Protein AF-A0A3D3ZS39-F1 (afdb_monomer)

Sequence (649 aa):
MENTWLHFLNDLEITCFFSADGMRYAVHEPRSGKIFLTNKAIATQLTALKNRETDPSKIDQDALAKVYGFVETVRSASVADLTAKPPFNPLFIRWKGIDLGRYDVAIARWAARFGPFAWPLFAGLVFGCFLLGLISEWEILGAATRSISLEGLATFALLSPFLKLPHELGHAMVARHFNVPLRGAGIIFVGLFPLPFVDTSAADICANRTQRIRISLAGIFVDLLIAMIAFVAWHFIDGAFLKTIAVNIFVFSSLNSVLFNGNPVMRLDGYFAFSDWIGHRNLSSASAQIFKNARTYIATFGGNGEWVQGRREQAYLLYGLASGLYKIYILLTILWLTLPRFFGLGLLLVIWGGYAMFFSPMLNKLQAGTPEGRQSYVGRRLIFWGGVAGVVSACLFIPLPFKVTVPVSLDTAGTYAVQTQEAGVLKDISPGGDVATGAVLFEVTNLVLDQDIELAQENLAFANLMRDTVLQSDATQSRIATAQLEAPETELELLLSGRDAMLETSSQSGLFHPSADARRGAYFAEGSQLGYLLPDAAQSVVIGQFPENHLARLQDSDPVFSLWNAGDVTGDDAVASIRLVQINRLSAETGQRSYQLIADLDVAPRELHGRQQLLKLTLEDAPLYVHIYDVFLNLRRSYLNARIGQGAN

pLDDT: mean 77.65, std 12.51, range [31.75, 95.75]

Solvent-accessible surface area (backbone atoms only — not comparable to full-atom values): 34507 Å² total; per-residue (Å²): 115,67,70,66,50,55,54,53,54,64,58,46,45,77,47,76,48,78,34,94,92,42,83,43,30,35,42,34,36,76,88,68,66,49,75,44,83,48,52,70,69,51,48,52,51,50,50,34,54,63,70,62,76,47,64,75,88,79,51,59,67,72,60,49,50,54,43,52,52,49,53,50,50,52,50,52,61,35,51,52,54,74,67,52,77,72,80,89,43,81,48,61,44,73,45,83,77,40,69,35,61,82,45,46,65,60,44,34,52,47,24,65,68,45,53,79,49,49,60,60,50,50,53,50,42,53,50,49,46,51,54,50,34,62,74,53,73,42,51,65,60,70,51,36,61,62,38,76,34,73,68,35,50,54,51,42,66,68,45,47,39,65,61,35,47,58,18,37,47,28,28,52,23,46,30,34,68,69,71,30,66,55,62,32,28,33,39,34,24,55,58,90,46,63,36,58,46,56,45,56,72,46,34,80,78,50,42,50,63,69,54,43,28,50,26,32,43,24,26,46,53,39,26,42,50,51,13,44,49,23,53,54,47,38,78,76,46,86,50,68,70,60,30,52,50,22,43,41,47,21,47,51,30,38,49,46,30,52,70,51,31,46,26,58,66,44,99,39,40,21,18,53,22,46,20,40,73,72,71,44,75,58,47,70,62,50,9,51,51,48,46,48,24,37,50,39,12,62,48,45,75,67,73,40,59,56,70,78,70,59,74,66,49,45,51,31,38,50,50,38,49,52,29,52,52,51,52,50,49,51,51,52,50,53,36,64,71,28,43,54,78,36,73,59,61,32,52,49,53,42,55,50,49,49,39,56,71,65,46,46,77,60,54,67,53,77,73,51,71,81,73,86,85,72,80,84,56,62,66,48,46,49,51,48,53,50,50,54,49,49,52,56,55,53,57,38,61,42,70,44,64,44,76,48,76,32,61,38,43,69,36,51,82,59,88,24,37,40,55,36,74,44,56,28,31,30,70,45,65,48,93,48,44,84,38,51,61,66,36,69,46,36,33,44,44,42,75,65,58,56,50,51,42,54,52,31,52,50,51,38,53,51,48,50,52,55,32,62,66,37,63,80,74,43,77,71,57,32,56,53,39,55,62,61,42,55,57,42,51,51,50,39,51,52,49,51,52,50,57,56,44,26,54,42,54,31,90,50,41,25,42,35,44,57,33,94,81,62,44,75,72,41,76,42,54,57,66,38,70,43,24,28,48,38,41,72,44,56,61,23,55,31,35,28,66,38,60,52,90,52,45,67,58,56,73,76,40,89,62,50,51,35,44,36,42,89,88,50,76,53,55,62,83,41,64,77,46,76,49,76,44,89,42,103,43,62,34,90,90,61,61,39,57,23,28,38,35,38,34,37,25,68,42,32,39,64,82,51,58,97,55,66,34,34,41,36,38,38,40,70,69,39,34,42,53,55,56,54,50,48,55,52,49,52,40,54,49,40,35,52,39,58,56,51,63,65,70,75,112

Foldseek 3Di:
DVVVLLVQLLQWDWDWAAAPVGIWIWIARLQQRDIDTDDPLLSVVSVCVNVVVDDLVPDDPVSSVVNVVVSVVVVVVRVVSVPDDDPDDLQWDWDFDWFCLVCLVVLLVVLVVCVVVLVVLLVVLVVLLVVVCVVVVVVLVVVLVVCPDPVVVVLCLVCVQVLQVVLQSQLSSLCSPLPQDWGTKTWIHRNNRTHIHTPRVSCVVGPDLVSQLSSLCRSLSSLQSQLSVLSNVLVVDPDPVSNNSSSSSNNCSNCCSVVPQLDLLDPHSVVCNVCSVVPHNCLQVLLVLQCVLCVVCVLCVNPGHDHQDDDVSVVSVVSNVVSVVVLVVVLVVQLVNCLLAPPPVSVCCSVVVCCVVPPVVVVVVVVVDDDPDDDDPVVSNCVVVVVVVVVVVVQLQDWDWDKDKWWKDFPWPPPFFDFQQAWAFWADADPWFWDAAFAWGTAGDDPVLVVQLVVLVVVLVVLVVVLVVCVVPDPVVNVVSVVVNVVSVVSNVVSVVSNVSRTDTHNHIFTWDFDPPLDGGDIDHRGDTGTGGFHQAQKTKMKTWAFPLCVVQVVVWDKQKWKDWPPDTPDSQFWDDWDWAFDPDADPVQRGGTIIIITMTSGGSVVRPPITMMMMITTGIDRNNVVVVSVSVSSVVSSVSVVVVVVPD

Radius of gyration: 41.77 Å; Cα contacts (8 Å, |Δi|>4): 902; chains: 1; bounding box: 94×48×143 Å

Nearest PDB structures (foldseek):
  1vf7-assembly1_E  TM=5.510E-01  e=3.304E-09  Pseudomonas aeruginosa
  5ng5-assembly1_B  TM=6.554E-01  e=4.199E-08  Escherichia coli
  2v4d-assembly1_E  TM=5.582E-01  e=7.744E-08  Pseudomonas aeruginosa
  3fpp-assembly1_A  TM=5.404E-01  e=7.388E-08  Escherichia coli
  5nik-assembly1_D  TM=5.867E-01  e=7.779E-07  Escherichia coli K-12

Mean predicted aligned error: 17.59 Å

Structure (mmCIF, N/CA/C/O backbone):
data_AF-A0A3D3ZS39-F1
#
_entry.id   AF-A0A3D3ZS39-F1
#
loop_
_atom_site.group_PDB
_atom_site.id
_atom_site.type_symbol
_atom_site.label_atom_id
_atom_site.label_alt_id
_atom_site.label_comp_id
_atom_site.label_asym_id
_atom_site.label_entity_id
_atom_site.label_seq_id
_atom_site.pdbx_PDB_ins_code
_atom_site.Cartn_x
_atom_site.Cartn_y
_atom_site.Cartn_z
_atom_site.occupancy
_atom_site.B_iso_or_equiv
_atom_site.auth_seq_id
_atom_site.auth_comp_id
_atom_site.auth_asym_id
_atom_site.auth_atom_id
_atom_site.pdbx_PDB_model_num
ATOM 1 N N . MET A 1 1 ? 47.631 -17.339 -40.846 1.00 40.97 1 MET A N 1
ATOM 2 C CA . MET A 1 1 ? 46.540 -16.381 -40.551 1.00 40.97 1 MET A CA 1
ATOM 3 C C . MET A 1 1 ? 45.267 -16.677 -41.349 1.00 40.97 1 MET A C 1
ATOM 5 O O . MET A 1 1 ? 44.197 -16.463 -40.799 1.00 40.97 1 MET A O 1
ATOM 9 N N . GLU A 1 2 ? 45.346 -17.233 -42.567 1.00 45.53 2 GLU A N 1
ATOM 10 C CA . GLU A 1 2 ? 44.161 -17.568 -43.390 1.00 45.53 2 GLU A CA 1
ATOM 11 C C . GLU A 1 2 ? 43.168 -18.544 -42.732 1.00 45.53 2 GLU A C 1
ATOM 13 O O . GLU A 1 2 ? 41.968 -18.282 -42.750 1.00 45.53 2 GLU A O 1
ATOM 18 N N . ASN A 1 3 ? 43.636 -19.617 -42.077 1.00 53.78 3 ASN A N 1
ATOM 19 C CA . ASN A 1 3 ? 42.731 -20.616 -41.481 1.00 53.78 3 ASN A CA 1
ATOM 20 C C . ASN A 1 3 ? 41.850 -20.047 -40.355 1.00 53.78 3 ASN A C 1
ATOM 22 O O . ASN A 1 3 ? 40.663 -20.346 -40.287 1.00 53.78 3 ASN A O 1
ATOM 26 N N . THR A 1 4 ? 42.391 -19.190 -39.485 1.00 57.88 4 THR A N 1
ATOM 27 C CA . THR A 1 4 ? 41.638 -18.598 -38.365 1.00 57.88 4 THR A CA 1
ATOM 28 C C . THR A 1 4 ? 40.607 -17.575 -38.840 1.00 57.88 4 THR A C 1
ATOM 30 O O . THR A 1 4 ? 39.539 -17.445 -38.244 1.00 57.88 4 THR A O 1
ATOM 33 N N . TRP A 1 5 ? 40.919 -16.865 -39.924 1.00 67.56 5 TRP A N 1
ATOM 34 C CA . TRP A 1 5 ? 40.052 -15.849 -40.508 1.00 67.56 5 TRP A CA 1
ATOM 35 C C . TRP A 1 5 ? 38.880 -16.467 -41.279 1.00 67.56 5 TRP A C 1
ATOM 37 O O . TRP A 1 5 ? 37.740 -16.060 -41.076 1.00 67.56 5 TRP A O 1
ATOM 47 N N . LEU A 1 6 ? 39.133 -17.512 -42.075 1.00 62.91 6 LEU A N 1
ATOM 48 C CA . LEU A 1 6 ? 38.085 -18.268 -42.774 1.00 62.91 6 LEU A CA 1
ATOM 49 C C . LEU A 1 6 ? 37.109 -18.937 -41.799 1.00 62.91 6 LEU A C 1
ATOM 51 O O . LEU A 1 6 ? 35.903 -18.936 -42.037 1.00 62.91 6 LEU A O 1
ATOM 55 N N . HIS A 1 7 ? 37.609 -19.466 -40.678 1.00 66.00 7 HIS A N 1
ATOM 56 C CA . HIS A 1 7 ? 36.749 -19.999 -39.621 1.00 66.00 7 HIS A CA 1
ATOM 57 C C . HIS A 1 7 ? 35.868 -18.917 -38.987 1.00 66.00 7 HIS A C 1
ATOM 59 O O . HIS A 1 7 ? 34.672 -19.133 -38.831 1.00 66.00 7 HIS A O 1
ATOM 65 N N . PHE A 1 8 ? 36.429 -17.745 -38.680 1.00 72.19 8 PHE A N 1
ATOM 66 C CA . PHE A 1 8 ? 35.659 -16.624 -38.136 1.00 72.19 8 PHE A CA 1
ATOM 67 C C . PHE A 1 8 ? 34.603 -16.107 -39.121 1.00 72.19 8 PHE A C 1
ATOM 69 O O . PHE A 1 8 ? 33.476 -15.824 -38.731 1.00 72.19 8 PHE A O 1
ATOM 76 N N . LEU A 1 9 ? 34.945 -16.023 -40.408 1.00 71.12 9 LEU A N 1
ATOM 77 C CA . LEU A 1 9 ? 34.042 -15.549 -41.455 1.00 71.12 9 LEU A CA 1
ATOM 78 C C . LEU A 1 9 ? 32.850 -16.491 -41.675 1.00 71.12 9 LEU A C 1
ATOM 80 O O . LEU A 1 9 ? 31.736 -16.023 -41.906 1.00 71.12 9 LEU A O 1
ATOM 84 N N . ASN A 1 10 ? 33.056 -17.805 -41.551 1.00 71.56 10 ASN A N 1
ATOM 85 C CA . ASN A 1 10 ? 31.973 -18.788 -41.646 1.00 71.56 10 ASN A CA 1
ATOM 86 C C . ASN A 1 10 ? 30.954 -18.662 -40.502 1.00 71.56 10 ASN A C 1
ATOM 88 O O . ASN A 1 10 ? 29.765 -18.901 -40.727 1.00 71.56 10 ASN A O 1
ATOM 92 N N . ASP A 1 11 ? 31.407 -18.232 -39.323 1.00 71.69 11 ASP A N 1
ATOM 93 C CA . ASP A 1 11 ? 30.567 -18.032 -38.139 1.00 71.69 11 ASP A CA 1
ATOM 94 C C . ASP A 1 11 ? 29.713 -16.751 -38.219 1.00 71.69 11 ASP A C 1
ATOM 96 O O . ASP A 1 11 ? 28.769 -16.602 -37.448 1.00 71.69 11 ASP A O 1
ATOM 100 N N . LEU A 1 12 ? 30.000 -15.821 -39.139 1.00 74.69 12 LEU A N 1
ATOM 101 C CA . LEU A 1 12 ? 29.233 -14.579 -39.286 1.00 74.69 12 LEU A CA 1
ATOM 102 C C . LEU A 1 12 ? 27.907 -14.820 -40.012 1.00 74.69 12 LEU A C 1
ATOM 104 O O . LEU A 1 12 ? 27.864 -15.365 -41.117 1.00 74.69 12 LEU A O 1
ATOM 108 N N . GLU A 1 13 ? 26.810 -14.345 -39.438 1.00 71.56 13 GLU A N 1
ATOM 109 C CA . GLU A 1 13 ? 25.484 -14.388 -40.049 1.00 71.56 13 GLU A CA 1
ATOM 110 C C . GLU A 1 13 ? 25.192 -13.061 -40.748 1.00 71.56 13 GLU A C 1
ATOM 112 O O . GLU A 1 13 ? 25.200 -11.996 -40.135 1.00 71.56 13 GLU A O 1
ATOM 117 N N . ILE A 1 14 ? 24.939 -13.106 -42.055 1.00 71.56 14 ILE A N 1
ATOM 118 C CA . ILE A 1 14 ? 24.660 -11.908 -42.848 1.00 71.56 14 ILE A CA 1
ATOM 119 C C . ILE A 1 14 ? 23.158 -11.858 -43.082 1.00 71.56 14 ILE A C 1
ATOM 121 O O . ILE A 1 14 ? 22.594 -12.725 -43.747 1.00 71.56 14 ILE A O 1
ATOM 125 N N . THR A 1 15 ? 22.515 -10.830 -42.545 1.00 65.81 15 THR A N 1
ATOM 126 C CA . THR A 1 15 ? 21.079 -10.596 -42.719 1.00 65.81 15 THR A CA 1
ATOM 127 C C . THR A 1 15 ? 20.862 -9.300 -43.477 1.00 65.81 15 THR A C 1
ATOM 129 O O . THR A 1 15 ? 21.474 -8.274 -43.174 1.00 65.81 15 THR A O 1
ATOM 132 N N . CYS A 1 16 ? 19.981 -9.337 -44.470 1.00 62.19 16 CYS A N 1
ATOM 133 C CA . CYS A 1 16 ? 19.514 -8.138 -45.144 1.00 62.19 16 CYS A CA 1
ATOM 134 C C . CYS A 1 16 ? 18.109 -7.811 -44.647 1.00 62.19 16 CYS A C 1
ATOM 136 O O . CYS A 1 16 ? 17.263 -8.700 -44.558 1.00 62.19 16 CYS A O 1
ATOM 138 N N . PHE A 1 17 ? 17.864 -6.548 -44.313 1.00 62.97 17 PHE A N 1
ATOM 139 C CA . PHE A 1 17 ? 16.548 -6.096 -43.881 1.00 62.97 17 PHE A CA 1
ATOM 140 C C . PHE A 1 17 ? 16.219 -4.727 -44.471 1.00 62.97 17 PHE A C 1
ATOM 142 O O . PHE A 1 17 ? 17.090 -3.905 -44.778 1.00 62.97 17 PHE A O 1
ATOM 149 N N . PHE A 1 18 ? 14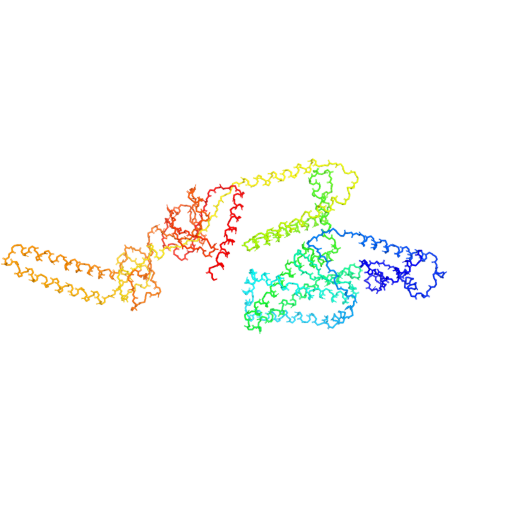.921 -4.494 -44.632 1.00 51.19 18 PHE A N 1
ATOM 150 C CA . PHE A 1 18 ? 14.394 -3.249 -45.163 1.00 51.19 18 PHE A CA 1
ATOM 151 C C . PHE A 1 18 ? 14.250 -2.233 -44.026 1.00 51.19 18 PHE A C 1
ATOM 153 O O . PHE A 1 18 ? 13.446 -2.427 -43.115 1.00 51.19 18 PHE A O 1
ATOM 160 N N . SER A 1 19 ? 15.049 -1.167 -44.060 1.00 56.78 19 SER A N 1
ATOM 161 C CA . SER A 1 19 ? 14.929 -0.025 -43.149 1.00 56.78 19 SER A CA 1
ATOM 162 C C . SER A 1 19 ? 14.133 1.100 -43.817 1.00 56.78 19 SER A C 1
ATOM 164 O O . SER A 1 19 ? 13.979 1.127 -45.036 1.00 56.78 19 SER A O 1
ATOM 166 N N . ALA A 1 20 ? 13.643 2.058 -43.026 1.00 46.69 20 ALA A N 1
ATOM 167 C CA . ALA A 1 20 ? 12.928 3.234 -43.534 1.00 46.69 20 ALA A CA 1
ATOM 168 C C . ALA A 1 20 ? 13.761 4.065 -44.536 1.00 46.69 20 ALA A C 1
ATOM 170 O O . ALA A 1 20 ? 13.187 4.707 -45.408 1.00 46.69 20 ALA A O 1
ATOM 171 N N . ASP A 1 21 ? 15.095 3.986 -44.451 1.00 54.34 21 ASP A N 1
ATOM 172 C CA . ASP A 1 21 ? 16.044 4.672 -45.340 1.00 54.34 21 ASP A CA 1
ATOM 173 C C . ASP A 1 21 ? 16.534 3.782 -46.511 1.00 54.34 21 ASP A C 1
ATOM 175 O O . ASP A 1 21 ? 17.517 4.110 -47.176 1.00 54.34 21 ASP A O 1
ATOM 179 N N . GLY A 1 22 ? 15.897 2.625 -46.740 1.00 63.22 22 GLY A N 1
ATOM 180 C CA . GLY A 1 22 ? 16.248 1.653 -47.782 1.00 63.22 22 GLY A CA 1
ATOM 181 C C . GLY A 1 22 ? 16.865 0.347 -47.259 1.00 63.22 22 GLY A C 1
ATOM 182 O O . GLY A 1 22 ? 16.870 0.054 -46.062 1.00 63.22 22 GLY A O 1
ATOM 183 N N . MET A 1 23 ? 17.378 -0.475 -48.180 1.00 66.62 23 MET A N 1
ATOM 184 C CA . MET A 1 23 ? 17.973 -1.783 -47.869 1.00 66.62 23 MET A CA 1
ATOM 185 C C . MET A 1 23 ? 19.273 -1.628 -47.075 1.00 66.62 23 MET A C 1
ATOM 187 O O . MET A 1 23 ? 20.244 -1.053 -47.573 1.00 66.62 23 MET A O 1
ATOM 191 N N . ARG A 1 24 ? 19.310 -2.181 -45.858 1.00 70.44 24 ARG A N 1
ATOM 192 C CA . ARG A 1 24 ? 20.510 -2.236 -45.014 1.00 70.44 24 ARG A CA 1
ATOM 193 C C . ARG A 1 24 ? 20.980 -3.676 -44.851 1.00 70.44 24 ARG A C 1
ATOM 195 O O . ARG A 1 24 ? 20.191 -4.620 -44.888 1.00 70.44 24 ARG A O 1
ATOM 202 N N . TYR A 1 25 ? 22.287 -3.831 -44.679 1.00 74.69 25 TYR A N 1
ATOM 203 C CA . TYR A 1 25 ? 22.924 -5.122 -44.466 1.00 74.69 25 TYR A CA 1
ATOM 204 C C . TYR A 1 25 ? 23.512 -5.132 -43.060 1.00 74.69 25 TYR A C 1
ATOM 206 O O . TYR A 1 25 ? 24.230 -4.207 -42.676 1.00 74.69 25 TYR A O 1
ATOM 214 N N . ALA A 1 26 ? 23.179 -6.156 -42.286 1.00 73.75 26 ALA A N 1
ATOM 215 C CA . ALA A 1 26 ? 23.750 -6.401 -40.973 1.00 73.75 26 ALA A CA 1
ATOM 216 C C . ALA A 1 26 ? 24.584 -7.669 -40.994 1.00 73.75 26 ALA A C 1
ATOM 218 O O . ALA A 1 26 ? 24.171 -8.689 -41.547 1.00 73.75 26 ALA A O 1
ATOM 219 N N . VAL A 1 27 ? 25.720 -7.598 -40.315 1.00 75.38 27 VAL A N 1
ATOM 220 C CA . VAL A 1 27 ? 26.540 -8.754 -39.981 1.00 75.38 27 VAL A CA 1
ATOM 221 C C . VAL A 1 27 ? 26.388 -9.008 -38.488 1.00 75.38 27 VAL A C 1
ATOM 223 O O . VAL A 1 27 ? 26.723 -8.153 -37.664 1.00 75.38 27 VAL A O 1
ATOM 226 N N . HIS A 1 28 ? 25.813 -10.156 -38.160 1.00 71.81 28 HIS A N 1
ATOM 227 C CA . HIS A 1 28 ? 25.629 -10.660 -36.813 1.00 71.81 28 HIS A CA 1
ATOM 228 C C . HIS A 1 28 ? 26.780 -11.606 -36.478 1.00 71.81 28 HIS A C 1
ATOM 230 O O . HIS A 1 28 ? 27.108 -12.506 -37.253 1.00 71.81 28 HIS A O 1
ATOM 236 N N . GLU A 1 29 ? 27.409 -11.386 -35.328 1.00 77.31 29 GLU A N 1
ATOM 237 C CA . GLU A 1 29 ? 28.431 -12.290 -34.820 1.00 77.31 29 GLU A CA 1
ATOM 238 C C . GLU A 1 29 ? 27.871 -13.075 -33.616 1.00 77.31 29 GLU A C 1
ATOM 240 O O . GLU A 1 29 ? 27.687 -12.496 -32.540 1.00 77.31 29 GLU A O 1
ATOM 245 N N . PRO A 1 30 ? 27.620 -14.392 -33.756 1.00 63.41 30 PRO A N 1
ATOM 246 C CA . PRO A 1 30 ? 26.868 -15.181 -32.773 1.00 63.41 30 PRO A CA 1
ATOM 247 C C . PRO A 1 30 ? 27.511 -15.259 -31.384 1.00 63.41 30 PRO A C 1
ATOM 249 O O . PRO A 1 30 ? 26.819 -15.448 -30.387 1.00 63.41 30 PRO A O 1
ATOM 252 N N . ARG A 1 31 ? 28.842 -15.125 -31.302 1.00 64.19 31 ARG A N 1
ATOM 253 C CA . ARG A 1 31 ? 29.598 -15.289 -30.049 1.00 64.19 31 ARG A CA 1
ATOM 254 C C . ARG A 1 31 ? 29.490 -14.071 -29.134 1.00 64.19 31 ARG A C 1
ATOM 256 O O . ARG A 1 31 ? 29.293 -14.242 -27.934 1.00 64.19 31 ARG A O 1
ATOM 263 N N . SER A 1 32 ? 29.608 -12.855 -29.675 1.00 63.56 32 SER A N 1
ATOM 264 C CA . SER A 1 32 ? 29.389 -11.624 -28.897 1.00 63.56 32 SER A CA 1
ATOM 265 C C . SER A 1 32 ? 27.923 -11.174 -28.894 1.00 63.56 32 SER A C 1
ATOM 267 O O . SER A 1 32 ? 27.506 -10.426 -28.008 1.00 63.56 32 SER A O 1
ATOM 269 N N . GLY A 1 33 ? 27.131 -11.606 -29.882 1.00 62.53 33 GLY A N 1
ATOM 270 C CA . GLY A 1 33 ? 25.764 -11.140 -30.112 1.00 62.53 33 GLY A CA 1
ATOM 271 C C . GLY A 1 33 ? 25.678 -9.708 -30.658 1.00 62.53 33 GLY A C 1
ATOM 272 O O . GLY A 1 33 ? 24.599 -9.107 -30.624 1.00 62.53 33 GLY A O 1
ATOM 273 N N . LYS A 1 34 ? 26.790 -9.116 -31.125 1.00 67.62 34 LYS A N 1
ATOM 274 C CA . LYS A 1 34 ? 26.807 -7.778 -31.740 1.00 67.62 34 LYS A CA 1
ATOM 275 C C . LYS A 1 34 ? 26.304 -7.812 -33.182 1.00 67.62 34 LYS A C 1
ATOM 277 O O . LYS A 1 34 ? 26.458 -8.793 -33.905 1.00 67.62 34 LYS A O 1
ATOM 282 N N . ILE A 1 35 ? 25.722 -6.685 -33.595 1.00 66.88 35 ILE A N 1
ATOM 283 C CA . ILE A 1 35 ? 25.290 -6.429 -34.969 1.00 66.88 35 ILE A CA 1
ATOM 284 C C . ILE A 1 35 ? 26.084 -5.245 -35.499 1.00 66.88 35 ILE A C 1
ATOM 286 O O . ILE A 1 35 ? 26.088 -4.172 -34.891 1.00 66.88 35 ILE A O 1
ATOM 290 N N . PHE A 1 36 ? 26.704 -5.436 -36.654 1.00 76.38 36 PHE A N 1
ATOM 291 C CA . PHE A 1 36 ? 27.440 -4.404 -37.364 1.00 76.38 36 PHE A CA 1
ATOM 292 C C . PHE A 1 36 ? 26.699 -4.058 -38.648 1.00 76.38 36 PHE A C 1
ATOM 294 O O . PHE A 1 36 ? 26.374 -4.936 -39.447 1.00 76.38 36 PHE A O 1
ATOM 301 N N . LEU A 1 37 ? 26.413 -2.772 -38.839 1.00 73.69 37 LEU A N 1
ATOM 302 C CA . LEU A 1 37 ? 25.856 -2.277 -40.091 1.00 73.69 37 LEU A CA 1
ATOM 303 C C . LEU A 1 37 ? 26.946 -2.230 -41.155 1.00 73.69 37 LEU A C 1
ATOM 305 O O . LEU A 1 37 ? 28.054 -1.759 -40.902 1.00 73.69 37 LEU A O 1
ATOM 309 N N . THR A 1 38 ? 26.603 -2.671 -42.356 1.00 78.75 38 THR A N 1
ATOM 310 C CA . THR A 1 38 ? 27.482 -2.607 -43.516 1.00 78.75 38 THR A CA 1
ATOM 311 C C . THR A 1 38 ? 26.720 -2.173 -44.767 1.00 78.75 38 THR A C 1
ATOM 313 O O . THR A 1 38 ? 25.487 -2.096 -44.786 1.00 78.75 38 THR A O 1
ATOM 316 N N . ASN A 1 39 ? 27.462 -1.831 -45.818 1.00 81.31 39 ASN A N 1
ATOM 317 C CA . ASN A 1 39 ? 26.896 -1.432 -47.100 1.00 81.31 39 ASN A CA 1
ATOM 318 C C . ASN A 1 39 ? 26.676 -2.652 -48.018 1.00 81.31 39 ASN A C 1
ATOM 320 O O . ASN A 1 39 ? 27.197 -3.743 -47.781 1.00 81.31 39 ASN A O 1
ATOM 324 N N . LYS A 1 40 ? 25.902 -2.460 -49.096 1.00 78.00 40 LYS A N 1
ATOM 325 C CA . LYS A 1 40 ? 25.577 -3.521 -50.065 1.00 78.00 40 LYS A CA 1
ATOM 326 C C . LYS A 1 40 ? 26.820 -4.169 -50.680 1.00 78.00 40 LYS A C 1
ATOM 328 O O . LYS A 1 40 ? 26.838 -5.382 -50.861 1.00 78.00 40 LYS A O 1
ATOM 333 N N . ALA A 1 41 ? 27.835 -3.369 -51.005 1.00 76.31 41 ALA A N 1
ATOM 334 C CA . ALA A 1 41 ? 29.052 -3.844 -51.658 1.00 76.31 41 ALA A CA 1
ATOM 335 C C . ALA A 1 41 ? 29.825 -4.823 -50.761 1.00 76.31 41 ALA A C 1
ATOM 337 O O . ALA A 1 41 ? 30.106 -5.945 -51.178 1.00 76.31 41 ALA A O 1
ATOM 338 N N . ILE A 1 42 ? 30.071 -4.433 -49.507 1.00 79.19 42 ILE A N 1
ATOM 339 C CA . ILE A 1 42 ? 30.773 -5.250 -48.513 1.00 79.19 42 ILE A CA 1
ATOM 340 C C . ILE A 1 42 ? 29.952 -6.499 -48.182 1.00 79.19 42 ILE A C 1
ATOM 342 O O . ILE A 1 42 ? 30.511 -7.589 -48.160 1.00 79.19 42 ILE A O 1
ATOM 346 N N . ALA A 1 43 ? 28.633 -6.378 -47.995 1.00 76.50 43 ALA A N 1
ATOM 347 C CA . ALA A 1 43 ? 27.773 -7.527 -47.705 1.00 76.50 43 ALA A CA 1
ATOM 348 C C . ALA A 1 43 ? 27.742 -8.562 -48.836 1.00 76.50 43 ALA A C 1
ATOM 350 O O . ALA A 1 43 ? 27.870 -9.751 -48.569 1.00 76.50 43 ALA A O 1
ATOM 351 N N . THR A 1 44 ? 27.611 -8.116 -50.091 1.00 76.38 44 THR A N 1
ATOM 352 C CA . THR A 1 44 ? 27.560 -9.013 -51.259 1.00 76.38 44 THR A CA 1
ATOM 353 C C . THR A 1 44 ? 28.875 -9.775 -51.413 1.00 76.38 44 THR A C 1
ATOM 355 O O . THR A 1 44 ? 28.865 -10.982 -51.635 1.00 76.38 44 THR A O 1
ATOM 358 N N . GLN A 1 45 ? 30.011 -9.094 -51.230 1.00 76.94 45 GLN A N 1
ATOM 359 C CA . GLN A 1 45 ? 31.330 -9.728 -51.280 1.00 76.94 45 GLN A CA 1
ATOM 360 C C . GLN A 1 45 ? 31.573 -10.671 -50.097 1.00 76.94 45 GLN A C 1
ATOM 362 O O . GLN A 1 45 ? 32.129 -11.748 -50.288 1.00 76.94 45 GLN A O 1
ATOM 367 N N . LEU A 1 46 ? 31.104 -10.321 -48.896 1.00 77.00 46 LEU A N 1
ATOM 368 C CA . LEU A 1 46 ? 31.127 -11.207 -47.728 1.00 77.00 46 LEU A CA 1
ATOM 369 C C . LEU A 1 46 ? 30.317 -12.486 -47.961 1.00 77.00 46 LEU A C 1
ATOM 371 O O . LEU A 1 46 ? 30.797 -13.569 -47.639 1.00 77.00 46 LEU A O 1
ATOM 375 N N . THR A 1 47 ? 29.119 -12.382 -48.542 1.00 74.69 47 THR A N 1
ATOM 376 C CA . THR A 1 47 ? 28.290 -13.546 -48.887 1.00 74.69 47 THR A CA 1
ATOM 377 C C . THR A 1 47 ? 28.959 -14.411 -49.954 1.00 74.69 47 THR A C 1
ATOM 379 O O . THR A 1 47 ? 29.018 -15.627 -49.794 1.00 74.69 47 THR A O 1
ATOM 382 N N . ALA A 1 48 ? 29.526 -13.797 -50.994 1.00 72.44 48 ALA A N 1
ATOM 383 C CA . ALA A 1 48 ? 30.199 -14.515 -52.075 1.00 72.44 48 ALA A CA 1
ATOM 384 C C . ALA A 1 48 ? 31.478 -15.241 -51.599 1.00 72.44 48 ALA A C 1
ATOM 386 O O . ALA A 1 48 ? 31.731 -16.380 -51.998 1.00 72.44 48 ALA A O 1
ATOM 387 N N . LEU A 1 49 ? 32.240 -14.624 -50.684 1.00 74.56 49 LEU A N 1
ATOM 388 C CA . LEU A 1 49 ? 33.389 -15.239 -50.005 1.00 74.56 49 LEU A CA 1
ATOM 389 C C . LEU A 1 49 ? 32.961 -16.372 -49.062 1.00 74.56 49 LEU A C 1
ATOM 391 O O . LEU A 1 49 ? 33.595 -17.427 -49.046 1.00 74.56 49 LEU A O 1
ATOM 395 N N . LYS A 1 50 ? 31.866 -16.191 -48.311 1.00 75.75 50 LYS A N 1
ATOM 396 C CA . LYS A 1 50 ? 31.319 -17.212 -47.401 1.00 75.75 50 LYS A CA 1
ATOM 397 C C . LYS A 1 50 ? 30.819 -18.448 -48.155 1.00 75.75 50 LYS A C 1
ATOM 399 O O . LYS A 1 50 ? 31.118 -19.571 -47.758 1.00 75.75 50 LYS A O 1
ATOM 404 N N . ASN A 1 51 ? 30.107 -18.252 -49.264 1.00 71.69 51 ASN A N 1
ATOM 405 C CA . ASN A 1 51 ? 29.580 -19.339 -50.095 1.00 71.69 51 ASN A CA 1
ATOM 406 C C . ASN A 1 51 ? 30.648 -19.995 -50.990 1.00 71.69 51 ASN A C 1
ATOM 408 O O . ASN A 1 51 ? 30.337 -20.942 -51.709 1.00 71.69 51 ASN A O 1
ATOM 412 N N . ARG A 1 52 ? 31.902 -19.512 -50.953 1.00 67.75 52 ARG A N 1
ATOM 413 C CA . ARG A 1 52 ? 33.000 -19.931 -51.846 1.00 67.75 52 ARG A CA 1
ATOM 414 C C . ARG A 1 52 ? 32.657 -19.786 -53.337 1.00 67.75 52 ARG A C 1
ATOM 416 O O . ARG A 1 52 ? 33.227 -20.477 -54.175 1.00 67.75 52 ARG A O 1
ATOM 423 N N . GLU A 1 53 ? 31.736 -18.883 -53.668 1.00 57.66 53 GLU A N 1
ATOM 424 C CA . GLU A 1 53 ? 31.275 -18.625 -55.039 1.00 57.66 53 GLU A CA 1
ATOM 425 C C . GLU A 1 53 ? 32.310 -17.836 -55.854 1.00 57.66 53 GLU A C 1
ATOM 427 O O . GLU A 1 53 ? 32.274 -17.837 -57.082 1.00 57.66 53 GLU A O 1
ATOM 432 N N . THR A 1 54 ? 33.249 -17.160 -55.184 1.00 57.66 54 THR A N 1
ATOM 433 C CA . THR A 1 54 ? 34.311 -16.372 -55.827 1.00 57.66 54 THR A CA 1
ATOM 434 C C . THR A 1 54 ? 35.677 -16.760 -55.276 1.00 57.66 54 THR A C 1
ATOM 436 O O . THR A 1 54 ? 35.870 -16.807 -54.063 1.00 57.66 54 THR A O 1
ATOM 439 N N . ASP A 1 55 ? 36.633 -17.012 -56.171 1.00 61.03 55 ASP A N 1
ATOM 440 C CA . ASP A 1 55 ? 38.042 -17.167 -55.804 1.00 61.03 55 ASP A CA 1
ATOM 441 C C . ASP A 1 55 ? 38.572 -15.802 -55.314 1.00 61.03 55 ASP A C 1
ATOM 443 O O . ASP A 1 55 ? 38.438 -14.819 -56.055 1.00 61.03 55 ASP A O 1
ATOM 447 N N . PRO A 1 56 ? 39.150 -15.700 -54.100 1.00 60.19 56 PRO A N 1
ATOM 448 C CA . PRO A 1 56 ? 39.671 -14.443 -53.559 1.00 60.19 56 PRO A CA 1
ATOM 449 C C . PRO A 1 56 ? 40.658 -13.735 -54.494 1.00 60.19 56 PRO A C 1
ATOM 451 O O . PRO A 1 56 ? 40.751 -12.511 -54.470 1.00 60.19 56 PRO A O 1
ATOM 454 N N . SER A 1 57 ? 41.355 -14.492 -55.350 1.00 58.19 57 SER A N 1
ATOM 455 C CA . SER A 1 57 ? 42.295 -13.971 -56.350 1.00 58.19 57 SER A CA 1
ATOM 456 C C . SER A 1 57 ? 41.633 -13.219 -57.518 1.00 58.19 57 SER A C 1
ATOM 458 O O . SER A 1 57 ? 42.318 -12.508 -58.250 1.00 58.19 57 SER A O 1
ATOM 460 N N . LYS A 1 58 ? 40.309 -13.346 -57.694 1.00 59.16 58 LYS A N 1
ATOM 461 C CA . LYS A 1 58 ? 39.516 -12.705 -58.763 1.00 59.16 58 LYS A CA 1
ATOM 462 C C . LYS A 1 58 ? 38.748 -11.461 -58.303 1.00 59.16 58 LYS A C 1
ATOM 464 O O . LYS A 1 58 ? 38.054 -10.843 -59.108 1.00 59.16 58 LYS A O 1
ATOM 469 N N . ILE A 1 59 ? 38.838 -11.108 -57.022 1.00 65.25 59 ILE A N 1
ATOM 470 C CA . ILE A 1 59 ? 38.221 -9.908 -56.450 1.00 65.25 59 ILE A CA 1
ATOM 471 C C . ILE A 1 59 ? 39.246 -8.769 -56.500 1.00 65.25 59 ILE A C 1
ATOM 473 O O . ILE A 1 59 ? 40.420 -8.973 -56.203 1.00 65.25 59 ILE A O 1
ATOM 477 N N . ASP A 1 60 ? 38.799 -7.565 -56.864 1.00 72.44 60 ASP A N 1
ATOM 478 C CA . ASP A 1 60 ? 39.623 -6.352 -56.834 1.00 72.44 60 ASP A CA 1
ATOM 479 C C . ASP A 1 60 ? 40.278 -6.150 -55.452 1.00 72.44 60 ASP A C 1
ATOM 481 O O . ASP A 1 60 ? 39.608 -6.254 -54.417 1.00 72.44 60 ASP A O 1
ATOM 485 N N . GLN A 1 61 ? 41.584 -5.860 -55.425 1.00 70.81 61 GLN A N 1
ATOM 486 C CA . GLN A 1 61 ? 42.380 -5.799 -54.192 1.00 70.81 61 GLN A CA 1
ATOM 487 C C . GLN A 1 61 ? 41.869 -4.729 -53.217 1.00 70.81 61 GLN A C 1
ATOM 489 O O . GLN A 1 61 ? 41.872 -4.958 -52.007 1.00 70.81 61 GLN A O 1
ATOM 494 N N . ASP A 1 62 ? 41.376 -3.593 -53.721 1.00 71.62 62 ASP A N 1
ATOM 495 C CA . ASP A 1 62 ? 40.818 -2.521 -52.882 1.00 71.62 62 ASP A CA 1
ATOM 496 C C . ASP A 1 62 ? 39.480 -2.932 -52.239 1.00 71.62 62 ASP A C 1
ATOM 498 O O . ASP A 1 62 ? 39.184 -2.618 -51.082 1.00 71.62 62 ASP A O 1
ATOM 502 N N . ALA A 1 63 ? 38.666 -3.708 -52.957 1.00 68.62 63 ALA A N 1
ATOM 503 C CA . ALA A 1 63 ? 37.413 -4.228 -52.426 1.00 68.62 63 ALA A CA 1
ATOM 504 C C . ALA A 1 63 ? 37.652 -5.338 -51.386 1.00 68.62 63 ALA A C 1
ATOM 506 O O . ALA A 1 63 ? 37.040 -5.334 -50.314 1.00 68.62 63 ALA A O 1
ATOM 507 N N . LEU A 1 64 ? 38.619 -6.221 -51.653 1.00 75.00 64 LEU A N 1
ATOM 508 C CA . LEU A 1 64 ? 39.065 -7.252 -50.721 1.00 75.00 64 LEU A CA 1
ATOM 509 C C . LEU A 1 64 ? 39.592 -6.623 -49.416 1.00 75.00 64 LEU A C 1
ATOM 511 O O . LEU A 1 64 ? 39.190 -7.037 -48.328 1.00 75.00 64 LEU A O 1
ATOM 515 N N . ALA A 1 65 ? 40.411 -5.567 -49.504 1.00 77.44 65 ALA A N 1
ATOM 516 C CA . ALA A 1 65 ? 40.939 -4.842 -48.345 1.00 77.44 65 ALA A CA 1
ATOM 517 C C . ALA A 1 65 ? 39.832 -4.238 -47.459 1.00 77.44 65 ALA A C 1
ATOM 519 O O . ALA A 1 65 ? 39.906 -4.325 -46.231 1.00 77.44 65 ALA A O 1
ATOM 520 N N . LYS A 1 66 ? 38.766 -3.686 -48.057 1.00 80.94 66 LYS A N 1
ATOM 521 C CA . LYS A 1 66 ? 37.601 -3.156 -47.319 1.00 80.94 66 LYS A CA 1
ATOM 522 C C . LYS A 1 66 ? 36.828 -4.252 -46.588 1.00 80.94 66 LYS A C 1
ATOM 524 O O . LYS A 1 66 ? 36.407 -4.043 -45.449 1.00 80.94 66 LYS A O 1
ATOM 529 N N . VAL A 1 67 ? 36.666 -5.422 -47.207 1.00 78.94 67 VAL A N 1
ATOM 530 C CA . VAL A 1 67 ? 36.025 -6.584 -46.570 1.00 78.94 67 VAL A CA 1
ATOM 531 C C . VAL A 1 67 ? 36.876 -7.105 -45.409 1.00 78.94 67 VAL A C 1
ATOM 533 O O . VAL A 1 67 ? 36.347 -7.287 -44.312 1.00 78.94 67 VAL A O 1
ATOM 536 N N . TYR A 1 68 ? 38.189 -7.269 -45.602 1.00 80.19 68 TYR A N 1
ATOM 537 C CA . TYR A 1 68 ? 39.114 -7.667 -44.533 1.00 80.19 68 TYR A CA 1
ATOM 538 C C . TYR A 1 68 ? 39.112 -6.672 -43.368 1.00 80.19 68 TYR A C 1
ATOM 540 O O . TYR A 1 68 ? 39.000 -7.087 -42.215 1.00 80.19 68 TYR A O 1
ATOM 548 N N . GLY A 1 69 ? 39.165 -5.367 -43.654 1.00 80.69 69 GLY A N 1
ATOM 549 C CA . GLY A 1 69 ? 39.109 -4.315 -42.638 1.00 80.69 69 GLY A CA 1
ATOM 550 C C . GLY A 1 69 ? 37.801 -4.324 -41.843 1.00 80.69 69 GLY A C 1
ATOM 551 O O . GLY A 1 69 ? 37.815 -4.177 -40.619 1.00 80.69 69 GLY A O 1
ATOM 552 N N . PHE A 1 70 ? 36.667 -4.568 -42.507 1.00 82.50 70 PHE A N 1
ATOM 553 C CA . PHE A 1 70 ? 35.381 -4.717 -41.829 1.00 82.50 70 PHE A CA 1
ATOM 554 C C . PHE A 1 70 ? 35.354 -5.962 -40.930 1.00 82.50 70 PHE A C 1
ATOM 556 O O . PHE A 1 70 ? 35.001 -5.852 -39.758 1.00 82.50 70 PHE A O 1
ATOM 563 N N . VAL A 1 71 ? 35.778 -7.126 -41.431 1.00 81.44 71 VAL A N 1
ATOM 564 C CA . VAL A 1 71 ? 35.819 -8.374 -40.644 1.00 81.44 71 VAL A CA 1
ATOM 565 C C . VAL A 1 71 ? 36.760 -8.251 -39.445 1.00 81.44 71 VAL A C 1
ATOM 567 O O . VAL A 1 71 ? 36.422 -8.715 -38.360 1.00 81.44 71 VAL A O 1
ATOM 570 N N . GLU A 1 72 ? 37.899 -7.576 -39.593 1.00 81.81 72 GLU A N 1
ATOM 571 C CA . GLU A 1 72 ? 38.824 -7.331 -38.482 1.00 81.81 72 GLU A CA 1
ATOM 572 C C . GLU A 1 72 ? 38.251 -6.343 -37.453 1.00 81.81 72 GLU A C 1
ATOM 574 O O . GLU A 1 72 ? 38.453 -6.504 -36.247 1.00 81.81 72 GLU A O 1
ATOM 579 N N . THR A 1 73 ? 37.460 -5.363 -37.896 1.00 81.50 73 THR A N 1
ATOM 580 C CA . THR A 1 73 ? 36.714 -4.465 -36.997 1.00 81.50 73 THR A CA 1
ATOM 581 C C . THR A 1 73 ? 35.668 -5.240 -36.195 1.00 81.50 73 THR A C 1
ATOM 583 O O . THR A 1 73 ? 35.559 -5.052 -34.985 1.00 81.50 73 THR A O 1
ATOM 586 N N . VAL A 1 74 ? 34.940 -6.154 -36.844 1.00 79.94 74 VAL A N 1
ATOM 587 C CA . VAL A 1 74 ? 33.997 -7.063 -36.175 1.00 79.94 74 VAL A CA 1
ATOM 588 C C . VAL A 1 74 ? 34.750 -7.926 -35.161 1.00 79.94 74 VAL A C 1
ATOM 590 O O . VAL A 1 74 ? 34.443 -7.884 -33.975 1.00 79.94 74 VAL A O 1
ATOM 593 N N . ARG A 1 75 ? 35.808 -8.622 -35.590 1.00 79.88 75 ARG A N 1
ATOM 594 C CA . ARG A 1 75 ? 36.618 -9.511 -34.744 1.00 79.88 75 ARG A CA 1
ATOM 595 C C . ARG A 1 75 ? 37.201 -8.797 -33.525 1.00 79.88 75 ARG A C 1
ATOM 597 O O . ARG A 1 75 ? 37.085 -9.301 -32.413 1.00 79.88 75 ARG A O 1
ATOM 604 N N . SER A 1 76 ? 37.809 -7.627 -33.706 1.00 78.81 76 SER A N 1
ATOM 605 C CA . SER A 1 76 ? 38.415 -6.854 -32.611 1.00 78.81 76 SER A CA 1
ATOM 606 C C . SER A 1 76 ? 37.372 -6.329 -31.622 1.00 78.81 76 SER A C 1
ATOM 608 O O . SER A 1 76 ? 37.553 -6.472 -30.411 1.00 78.81 76 SER A O 1
ATOM 610 N N . ALA A 1 77 ? 36.246 -5.799 -32.110 1.00 72.25 77 ALA A N 1
ATOM 611 C CA . ALA A 1 77 ? 35.145 -5.330 -31.269 1.00 72.25 77 ALA A CA 1
ATOM 612 C C . ALA A 1 77 ? 34.468 -6.465 -30.483 1.00 72.25 77 ALA A C 1
ATOM 614 O O . ALA A 1 77 ? 33.921 -6.236 -29.398 1.00 72.25 77 ALA A O 1
ATOM 615 N N . SER A 1 78 ? 34.501 -7.675 -31.024 1.00 71.06 78 SER A N 1
ATOM 616 C CA . SER A 1 78 ? 33.939 -8.870 -30.411 1.00 71.06 78 SER A CA 1
ATOM 617 C C . SER A 1 78 ? 34.866 -9.524 -29.401 1.00 71.06 78 SER A C 1
ATOM 619 O O . SER A 1 78 ? 34.429 -9.875 -28.307 1.00 71.06 78 SER A O 1
ATOM 621 N N . VAL A 1 79 ? 36.162 -9.614 -29.709 1.00 71.81 79 VAL A N 1
ATOM 622 C CA . VAL A 1 79 ? 37.186 -10.065 -28.756 1.00 71.81 79 VAL A CA 1
ATOM 623 C C . VAL A 1 79 ? 37.234 -9.128 -27.549 1.00 71.81 79 VAL A C 1
ATOM 625 O O . VAL A 1 79 ? 37.249 -9.603 -26.415 1.00 71.81 79 VAL A O 1
ATOM 628 N N . ALA A 1 80 ? 37.174 -7.810 -27.767 1.00 69.25 80 ALA A N 1
ATOM 629 C CA . ALA A 1 80 ? 37.129 -6.836 -26.680 1.00 69.25 80 ALA A CA 1
ATOM 630 C C . ALA A 1 80 ? 35.953 -7.094 -25.720 1.00 69.25 80 ALA A C 1
ATOM 632 O O . ALA A 1 80 ? 36.150 -7.102 -24.508 1.00 69.25 80 ALA A O 1
ATOM 633 N N . ASP A 1 81 ? 34.762 -7.402 -26.239 1.00 64.19 81 ASP A N 1
ATOM 634 C CA . ASP A 1 81 ? 33.586 -7.707 -25.414 1.00 64.19 81 ASP A CA 1
ATOM 635 C C . ASP A 1 81 ? 33.691 -9.050 -24.687 1.00 64.19 81 ASP A C 1
ATOM 637 O O . ASP A 1 81 ? 33.330 -9.141 -23.518 1.00 64.19 81 ASP A O 1
ATOM 641 N N . LEU A 1 82 ? 34.213 -10.084 -25.350 1.00 60.22 82 LEU A N 1
ATOM 642 C CA . LEU A 1 82 ? 34.410 -11.401 -24.736 1.00 60.22 82 LEU A CA 1
ATOM 643 C C . LEU A 1 82 ? 35.457 -11.363 -23.611 1.00 60.22 82 LEU A C 1
ATOM 645 O O . LEU A 1 82 ? 35.372 -12.135 -22.657 1.00 60.22 82 LEU A O 1
ATOM 649 N N . THR A 1 83 ? 36.441 -10.464 -23.712 1.00 57.44 83 THR A N 1
ATOM 650 C CA . THR A 1 83 ? 37.470 -10.257 -22.677 1.00 57.44 83 THR A CA 1
ATOM 651 C C . THR A 1 83 ? 37.052 -9.275 -21.582 1.00 57.44 83 THR A C 1
ATOM 653 O O . THR A 1 83 ? 37.616 -9.305 -20.484 1.00 57.44 83 THR A O 1
ATOM 656 N N . ALA A 1 84 ? 36.056 -8.423 -21.840 1.00 56.47 84 ALA A N 1
ATOM 657 C CA . ALA A 1 84 ? 35.537 -7.488 -20.857 1.00 56.47 84 ALA A CA 1
ATOM 658 C C . ALA A 1 84 ? 34.761 -8.254 -19.779 1.00 56.47 84 ALA A C 1
ATOM 660 O O . ALA A 1 84 ? 33.638 -8.704 -19.993 1.00 56.47 84 ALA A O 1
ATOM 661 N N . LYS A 1 85 ? 35.340 -8.383 -18.579 1.00 52.34 85 LYS A N 1
ATOM 662 C CA . LYS A 1 85 ? 34.582 -8.858 -17.417 1.00 52.34 85 LYS A CA 1
ATOM 663 C C . LYS A 1 85 ? 33.535 -7.793 -17.073 1.00 52.34 85 LYS A C 1
ATOM 665 O O . LYS A 1 85 ? 33.931 -6.692 -16.678 1.00 52.34 85 LYS A O 1
ATOM 670 N N . PRO A 1 86 ? 32.223 -8.069 -17.204 1.00 55.31 86 PRO A N 1
ATOM 671 C CA . PRO A 1 86 ? 31.226 -7.134 -16.709 1.00 55.31 86 PRO A CA 1
ATOM 672 C C . PRO A 1 86 ? 31.469 -6.934 -15.206 1.00 55.31 86 PRO A C 1
ATOM 674 O O . PRO A 1 86 ? 31.807 -7.904 -14.518 1.00 55.31 86 PRO A O 1
ATOM 677 N N . PRO A 1 87 ? 31.335 -5.705 -14.675 1.00 55.41 87 PRO A N 1
ATOM 678 C CA . PRO A 1 87 ? 31.479 -5.485 -13.244 1.00 55.41 87 PRO A CA 1
ATOM 679 C C . PRO A 1 87 ? 30.493 -6.405 -12.525 1.00 55.41 87 PRO A C 1
ATOM 681 O O . PRO A 1 87 ? 29.300 -6.396 -12.838 1.00 55.41 87 PRO A O 1
ATOM 684 N N . PHE A 1 88 ? 31.001 -7.236 -11.610 1.00 49.22 88 PHE A N 1
ATOM 685 C CA . PHE A 1 88 ? 30.177 -8.171 -10.854 1.00 49.22 88 PHE A CA 1
ATOM 686 C C . PHE A 1 88 ? 29.148 -7.371 -10.056 1.00 49.22 88 PHE A C 1
ATOM 688 O O . PHE A 1 88 ? 29.478 -6.715 -9.069 1.00 49.22 88 PHE A O 1
ATOM 695 N N . ASN A 1 89 ? 27.904 -7.385 -10.531 1.00 57.22 89 ASN A N 1
ATOM 696 C CA . ASN A 1 89 ? 26.784 -6.772 -9.848 1.00 57.22 89 ASN A CA 1
ATOM 697 C C . ASN A 1 89 ? 25.882 -7.897 -9.326 1.00 57.22 89 ASN A C 1
ATOM 699 O O . ASN A 1 89 ? 25.094 -8.439 -10.103 1.00 57.22 89 ASN A O 1
ATOM 703 N N . PRO A 1 90 ? 25.981 -8.261 -8.037 1.00 53.50 90 PRO A N 1
ATOM 704 C CA . PRO A 1 90 ? 25.204 -9.359 -7.460 1.00 53.50 90 PRO A CA 1
ATOM 705 C C . PRO A 1 90 ? 23.684 -9.126 -7.519 1.00 53.50 90 PRO A C 1
ATOM 707 O O . PRO A 1 90 ? 22.923 -10.070 -7.362 1.00 53.50 90 PRO A O 1
ATOM 710 N N . LEU A 1 91 ? 23.230 -7.892 -7.779 1.00 53.09 91 LEU A N 1
ATOM 711 C CA . LEU A 1 91 ? 21.816 -7.570 -7.997 1.00 53.09 91 LEU A CA 1
ATOM 712 C C . LEU A 1 91 ? 21.357 -7.682 -9.444 1.00 53.09 91 LEU A C 1
ATOM 714 O O . LEU A 1 91 ? 20.180 -7.483 -9.686 1.00 53.09 91 LEU A O 1
ATOM 718 N N . PHE A 1 92 ? 22.245 -7.896 -10.408 1.00 62.12 92 PHE A N 1
ATOM 719 C CA . PHE A 1 92 ? 21.874 -8.003 -11.816 1.00 62.12 92 PHE A CA 1
ATOM 720 C C . PHE A 1 92 ? 22.654 -9.148 -12.441 1.00 62.12 92 PHE A C 1
ATOM 722 O O . PHE A 1 92 ? 23.549 -8.948 -13.265 1.00 62.12 92 PHE A O 1
ATOM 729 N N . ILE A 1 93 ? 22.303 -10.366 -12.038 1.00 67.19 93 ILE A N 1
ATOM 730 C CA . ILE A 1 93 ? 22.851 -11.573 -12.649 1.00 67.19 93 ILE A CA 1
ATOM 731 C C . ILE A 1 93 ? 21.989 -11.887 -13.867 1.00 67.19 93 ILE A C 1
ATOM 733 O O . ILE A 1 93 ? 20.802 -12.181 -13.745 1.00 67.19 93 ILE A O 1
ATOM 737 N N . ARG A 1 94 ? 22.580 -11.781 -15.059 1.00 72.75 94 ARG A N 1
ATOM 738 C CA . ARG A 1 94 ? 21.903 -12.106 -16.317 1.00 72.75 94 ARG A CA 1
ATOM 739 C C . ARG A 1 94 ? 22.263 -13.516 -16.736 1.00 72.75 94 ARG A C 1
ATOM 741 O O . ARG A 1 94 ? 23.413 -13.778 -17.081 1.00 72.75 94 ARG A O 1
ATOM 748 N N . TRP A 1 95 ? 21.271 -14.390 -16.776 1.00 77.88 95 TRP A N 1
ATOM 749 C CA . TRP A 1 95 ? 21.414 -15.718 -17.342 1.00 77.88 95 TRP A CA 1
ATOM 750 C C . TRP A 1 95 ? 20.727 -15.767 -18.708 1.00 77.88 95 TRP A C 1
ATOM 752 O O . TRP A 1 95 ? 19.501 -15.748 -18.801 1.00 77.88 95 TRP A O 1
ATOM 762 N N . LYS A 1 96 ? 21.526 -15.782 -19.782 1.00 74.31 96 LYS A N 1
ATOM 763 C CA . LYS A 1 96 ? 21.059 -15.976 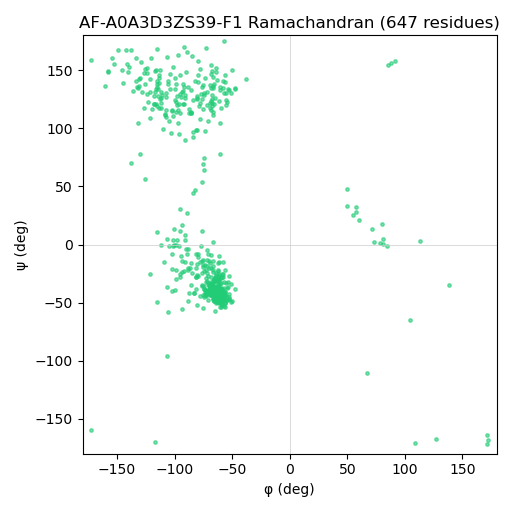-21.165 1.00 74.31 96 LYS A CA 1
ATOM 764 C C . LYS A 1 96 ? 20.939 -17.480 -21.419 1.00 74.31 96 LYS A C 1
ATOM 766 O O . LYS A 1 96 ? 21.932 -18.122 -21.739 1.00 74.31 96 LYS A O 1
ATOM 771 N N . GLY A 1 97 ? 19.751 -18.035 -21.191 1.00 68.06 97 GLY A N 1
ATOM 772 C CA . GLY A 1 97 ? 19.518 -19.482 -21.266 1.00 68.06 97 GLY A CA 1
ATOM 773 C C . GLY A 1 97 ? 18.898 -19.964 -22.579 1.00 68.06 97 GLY A C 1
ATOM 774 O O . GLY A 1 97 ? 19.023 -21.142 -22.902 1.00 68.06 97 GLY A O 1
ATOM 775 N N . ILE A 1 98 ? 18.227 -19.087 -23.336 1.00 77.50 98 ILE A N 1
ATOM 776 C CA . ILE A 1 98 ? 17.404 -19.483 -24.486 1.00 77.50 98 ILE A CA 1
ATOM 777 C C . ILE A 1 98 ? 17.824 -18.701 -25.729 1.00 77.50 98 ILE A C 1
ATOM 779 O O . ILE A 1 98 ? 17.685 -17.481 -25.795 1.00 77.50 98 ILE A O 1
ATOM 783 N N . ASP A 1 99 ? 18.292 -19.422 -26.742 1.00 74.06 99 ASP A N 1
ATOM 784 C CA . ASP A 1 99 ? 18.480 -18.888 -28.088 1.00 74.06 99 ASP A CA 1
ATOM 785 C C . ASP A 1 99 ? 17.120 -18.812 -28.800 1.00 74.06 99 ASP A C 1
ATOM 787 O O . ASP A 1 99 ? 16.510 -19.830 -29.145 1.00 74.06 99 ASP A O 1
ATOM 791 N N . LEU A 1 100 ? 16.622 -17.587 -28.976 1.00 73.56 100 LEU A N 1
ATOM 792 C CA . LEU A 1 100 ? 15.335 -17.331 -29.621 1.00 73.56 100 LEU A CA 1
ATOM 793 C C . LEU A 1 100 ? 15.403 -17.441 -31.145 1.00 73.56 100 LEU A C 1
ATOM 795 O O . LEU A 1 100 ? 14.349 -17.601 -31.763 1.00 73.56 100 LEU A O 1
ATOM 799 N N . GLY A 1 101 ? 16.598 -17.435 -31.747 1.00 67.56 101 GLY A N 1
ATOM 800 C CA . GLY A 1 101 ? 16.773 -17.614 -33.191 1.00 67.56 101 GLY A CA 1
ATOM 801 C C . GLY A 1 101 ? 16.176 -18.933 -33.694 1.00 67.56 101 GLY A C 1
ATOM 802 O O . GLY A 1 101 ? 15.672 -19.021 -34.811 1.00 67.56 101 GLY A O 1
ATOM 803 N N . ARG A 1 102 ? 16.110 -19.953 -32.830 1.00 70.31 102 ARG A N 1
ATOM 804 C CA . ARG A 1 102 ? 15.494 -21.258 -33.136 1.00 70.31 102 ARG A CA 1
ATOM 805 C C . ARG A 1 102 ? 13.966 -21.221 -33.198 1.00 70.31 102 ARG A C 1
ATOM 807 O O . ARG A 1 102 ? 13.358 -22.006 -33.920 1.00 70.31 102 ARG A O 1
ATOM 814 N N . TYR A 1 103 ? 13.342 -20.313 -32.450 1.00 77.56 103 TYR A N 1
ATOM 815 C CA . TYR A 1 103 ? 11.883 -20.156 -32.364 1.00 77.56 103 TYR A CA 1
ATOM 816 C C . TYR A 1 103 ? 11.365 -18.990 -33.214 1.00 77.56 103 TYR A C 1
ATOM 818 O O . TYR A 1 103 ? 10.169 -18.699 -33.238 1.00 77.56 103 TYR A O 1
ATOM 826 N N . ASP A 1 104 ? 12.262 -18.353 -33.956 1.00 73.38 104 ASP A N 1
ATOM 827 C CA . ASP A 1 104 ? 12.056 -17.133 -34.724 1.00 73.38 104 ASP A CA 1
ATOM 828 C C . ASP A 1 104 ? 10.920 -17.248 -35.760 1.00 73.38 104 ASP A C 1
ATOM 830 O O . ASP A 1 104 ? 10.120 -16.325 -35.951 1.00 73.38 104 ASP A O 1
ATOM 834 N N . VAL A 1 105 ? 10.795 -18.422 -36.389 1.00 76.50 105 VAL A N 1
ATOM 835 C CA . VAL A 1 105 ? 9.717 -18.749 -37.340 1.00 76.50 105 VAL A CA 1
ATOM 836 C C . VAL A 1 105 ? 8.383 -18.963 -36.623 1.00 76.50 105 VAL A C 1
ATOM 838 O O . VAL A 1 105 ? 7.344 -18.514 -37.107 1.00 76.50 105 VAL A O 1
ATOM 841 N N . ALA A 1 106 ? 8.389 -19.632 -35.468 1.00 82.62 106 ALA A N 1
ATOM 842 C CA . ALA A 1 106 ? 7.175 -19.885 -34.695 1.00 82.62 106 ALA A CA 1
ATOM 843 C C . ALA A 1 106 ? 6.592 -18.575 -34.147 1.00 82.62 106 ALA A C 1
ATOM 845 O O . ALA A 1 106 ? 5.407 -18.303 -34.345 1.00 82.62 106 ALA A O 1
ATOM 846 N N . ILE A 1 107 ? 7.439 -17.722 -33.562 1.00 83.62 107 ILE A N 1
ATOM 847 C CA . ILE A 1 107 ? 7.051 -16.403 -33.045 1.00 83.62 107 ILE A CA 1
ATOM 848 C C . ILE A 1 107 ? 6.538 -15.510 -34.181 1.00 83.62 107 ILE A C 1
ATOM 850 O O . ILE A 1 107 ? 5.517 -14.845 -34.017 1.00 83.62 107 ILE A O 1
ATOM 854 N N . ALA A 1 108 ? 7.175 -15.536 -35.357 1.00 80.88 108 ALA A N 1
ATOM 855 C CA . ALA A 1 108 ? 6.699 -14.788 -36.523 1.00 80.88 108 ALA A CA 1
ATOM 856 C C . ALA A 1 108 ? 5.318 -15.262 -37.010 1.00 80.88 108 ALA A C 1
ATOM 858 O O . ALA A 1 108 ? 4.449 -14.437 -37.293 1.00 80.88 108 ALA A O 1
ATOM 859 N N . ARG A 1 109 ? 5.076 -16.581 -37.062 1.00 83.75 109 ARG A N 1
ATOM 860 C CA . ARG A 1 109 ? 3.755 -17.137 -37.413 1.00 83.75 109 ARG A CA 1
ATOM 861 C C . ARG A 1 109 ? 2.685 -16.723 -36.409 1.00 83.75 109 ARG A C 1
ATOM 863 O O . ARG A 1 109 ? 1.584 -16.362 -36.813 1.00 83.75 109 ARG A O 1
ATOM 870 N N . TRP A 1 110 ? 3.007 -16.750 -35.119 1.00 84.31 110 TRP A N 1
ATOM 871 C CA . TRP A 1 110 ? 2.096 -16.313 -34.063 1.00 84.31 110 TRP A CA 1
ATOM 872 C C . TRP A 1 110 ? 1.796 -14.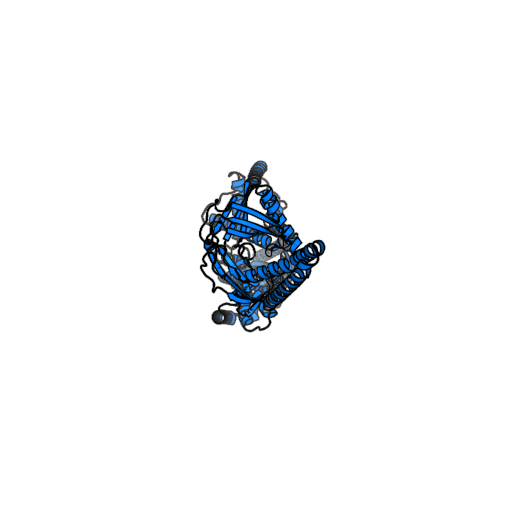819 -34.175 1.00 84.31 110 TRP A C 1
ATOM 874 O O . TRP A 1 110 ? 0.629 -14.436 -34.191 1.00 84.31 110 TRP A O 1
ATOM 884 N N . ALA A 1 111 ? 2.816 -13.983 -34.367 1.00 82.75 111 ALA A N 1
ATOM 885 C CA . ALA A 1 111 ? 2.640 -12.550 -34.577 1.00 82.75 111 ALA A CA 1
ATOM 886 C C . ALA A 1 111 ? 1.751 -12.247 -35.798 1.00 82.75 111 ALA A C 1
ATOM 888 O O . ALA A 1 111 ? 0.861 -11.402 -35.718 1.00 82.75 111 ALA A O 1
ATOM 889 N N . ALA A 1 112 ? 1.933 -12.967 -36.910 1.00 82.06 112 ALA A N 1
ATOM 890 C CA . ALA A 1 112 ? 1.102 -12.818 -38.105 1.00 82.06 112 ALA A CA 1
ATOM 891 C C . ALA A 1 112 ? -0.342 -13.304 -37.891 1.00 82.06 112 ALA A C 1
ATOM 893 O O . ALA A 1 112 ? -1.281 -12.685 -38.389 1.00 82.06 112 ALA A O 1
ATOM 894 N N . ARG A 1 113 ? -0.533 -14.394 -37.136 1.00 84.50 113 ARG A N 1
ATOM 895 C CA . ARG A 1 113 ? -1.855 -14.975 -36.873 1.00 84.50 113 ARG A CA 1
ATOM 896 C C . ARG A 1 113 ? -2.672 -14.145 -35.890 1.00 84.50 113 ARG A C 1
ATOM 898 O O . ARG A 1 113 ? -3.859 -13.968 -36.132 1.00 84.50 113 ARG A O 1
ATOM 905 N N . PHE A 1 114 ? -2.062 -13.668 -34.806 1.00 78.69 114 PHE A N 1
ATOM 906 C CA . PHE A 1 114 ? -2.746 -12.959 -33.719 1.00 78.69 114 PHE A CA 1
ATOM 907 C C . PHE A 1 114 ? -2.737 -11.436 -33.878 1.00 78.69 114 PHE A C 1
ATOM 909 O O . PHE A 1 114 ? -3.638 -10.776 -33.366 1.00 78.69 114 PHE A O 1
ATOM 916 N N . GLY A 1 115 ? -1.779 -10.869 -34.619 1.00 78.19 115 GLY A N 1
ATOM 917 C CA . GLY A 1 115 ? -1.649 -9.422 -34.821 1.00 78.19 115 GLY A CA 1
ATOM 918 C C . GLY A 1 115 ? -2.941 -8.728 -35.281 1.00 78.19 115 GLY A C 1
ATOM 919 O O . GLY A 1 115 ? -3.346 -7.759 -34.638 1.00 78.19 115 GLY A O 1
ATOM 920 N N . PRO A 1 116 ? -3.642 -9.228 -36.320 1.00 81.56 116 PRO A N 1
ATOM 921 C CA . PRO A 1 116 ? -4.898 -8.630 -36.785 1.00 81.56 116 PRO A CA 1
ATOM 922 C C . PRO A 1 116 ? -6.047 -8.697 -35.768 1.00 81.56 116 PRO A C 1
ATOM 924 O O . PRO A 1 116 ? -6.913 -7.827 -35.770 1.00 81.56 116 PRO A O 1
ATOM 927 N N . PHE A 1 117 ? -6.057 -9.705 -34.890 1.00 83.56 117 PHE A N 1
ATOM 928 C CA . PHE A 1 117 ? -7.119 -9.904 -33.896 1.00 83.56 117 PHE A CA 1
ATOM 929 C C . PHE A 1 117 ? -6.833 -9.215 -32.559 1.00 83.56 117 PHE A C 1
ATOM 931 O O . PHE A 1 117 ? -7.755 -9.042 -31.766 1.00 83.56 117 PHE A O 1
ATOM 938 N N . ALA A 1 118 ? -5.594 -8.783 -32.310 1.00 85.06 118 ALA A N 1
ATOM 939 C CA . ALA A 1 118 ? -5.193 -8.178 -31.043 1.00 85.06 118 ALA A CA 1
ATOM 940 C C . ALA A 1 118 ? -5.974 -6.891 -30.720 1.00 85.06 118 ALA A C 1
ATOM 942 O O . ALA A 1 118 ? -6.435 -6.724 -29.595 1.00 85.06 118 ALA A O 1
ATOM 943 N N . TRP A 1 119 ? -6.167 -6.003 -31.702 1.00 85.56 119 TRP A N 1
ATOM 944 C CA . TRP A 1 119 ? -6.912 -4.751 -31.512 1.00 85.56 119 TRP A CA 1
ATOM 945 C C . TRP A 1 119 ? -8.423 -4.960 -31.330 1.00 85.56 119 TRP A C 1
ATOM 947 O O . TRP A 1 119 ? -8.962 -4.410 -30.370 1.00 85.56 119 TRP A O 1
ATOM 957 N N . PRO A 1 120 ? -9.116 -5.763 -32.167 1.00 88.06 120 PRO A N 1
ATOM 958 C CA . PRO A 1 120 ? -10.511 -6.124 -31.917 1.00 88.06 120 PRO A CA 1
ATOM 959 C C . PRO A 1 120 ? -10.723 -6.806 -30.563 1.00 88.06 120 PRO A C 1
ATOM 961 O O . PRO A 1 120 ? -11.671 -6.470 -29.860 1.00 88.06 120 PRO A O 1
ATOM 964 N N . LEU A 1 121 ? -9.828 -7.720 -30.168 1.00 89.12 121 LEU A N 1
ATOM 965 C CA . LEU A 1 121 ? -9.880 -8.372 -28.859 1.00 89.12 121 LEU A CA 1
ATOM 966 C C . LEU A 1 121 ? -9.723 -7.355 -27.726 1.00 89.12 121 LEU A C 1
ATOM 968 O O . LEU A 1 121 ? -10.507 -7.372 -26.784 1.00 89.12 121 LEU A O 1
ATOM 972 N N . PHE A 1 122 ? -8.742 -6.455 -27.827 1.00 89.62 122 PHE A N 1
ATOM 973 C CA . PHE A 1 122 ? -8.534 -5.396 -26.843 1.00 89.62 122 PHE A CA 1
ATOM 974 C C . PHE A 1 122 ? -9.768 -4.496 -26.724 1.00 89.62 122 PHE A C 1
ATOM 976 O O . PHE A 1 122 ? -10.245 -4.267 -25.620 1.00 89.62 122 PHE A O 1
ATOM 983 N N . ALA A 1 123 ? -10.331 -4.038 -27.845 1.00 88.69 123 ALA A N 1
ATOM 984 C CA . ALA A 1 123 ? -11.541 -3.217 -27.850 1.00 88.69 123 ALA A CA 1
ATOM 985 C C . ALA A 1 123 ? -12.751 -3.959 -27.256 1.00 88.69 123 ALA A C 1
ATOM 987 O O . ALA A 1 123 ? -13.490 -3.385 -26.458 1.00 88.69 123 ALA A O 1
ATOM 988 N N . GLY A 1 124 ? -12.923 -5.241 -27.594 1.00 89.06 124 GLY A N 1
ATOM 989 C CA . GLY A 1 124 ? -13.969 -6.094 -27.031 1.00 89.06 124 GLY A CA 1
ATOM 990 C C . GLY A 1 124 ? -13.815 -6.304 -25.524 1.00 89.06 124 GLY A C 1
ATOM 991 O O . GLY A 1 124 ? -14.802 -6.230 -24.799 1.00 89.06 124 GLY A O 1
ATOM 992 N N . LEU A 1 125 ? -12.586 -6.495 -25.036 1.00 92.38 125 LEU A N 1
ATOM 993 C CA . LEU A 1 125 ? -12.288 -6.596 -23.606 1.00 92.38 125 LEU A CA 1
ATOM 994 C C . LEU A 1 125 ? -12.516 -5.272 -22.876 1.00 92.38 125 LEU A C 1
ATOM 996 O O . LEU A 1 125 ? -13.124 -5.286 -21.816 1.00 92.38 125 LEU A O 1
ATOM 1000 N N . VAL A 1 126 ? -12.110 -4.133 -23.446 1.00 90.38 126 VAL A N 1
ATOM 1001 C CA . VAL A 1 126 ? -12.394 -2.807 -22.869 1.00 90.38 126 VAL A CA 1
ATOM 1002 C C . VAL A 1 126 ? -13.902 -2.594 -22.741 1.00 90.38 126 VAL A C 1
ATOM 1004 O O . VAL A 1 126 ? -14.379 -2.211 -21.675 1.00 90.38 126 VAL A O 1
ATOM 1007 N N . PHE A 1 127 ? -14.658 -2.884 -23.802 1.00 87.12 127 PHE A N 1
ATOM 1008 C CA . PHE A 1 127 ? -16.114 -2.772 -23.786 1.00 87.12 127 PHE A CA 1
ATOM 1009 C C . PHE A 1 127 ? -16.754 -3.741 -22.780 1.00 87.12 127 PHE A C 1
ATOM 1011 O O . PHE A 1 127 ? -17.618 -3.337 -22.006 1.00 87.12 127 PHE A O 1
ATOM 1018 N N . GLY A 1 128 ? -16.289 -4.992 -22.729 1.00 87.12 128 GLY A N 1
ATOM 1019 C CA . GLY A 1 128 ? -16.750 -5.995 -21.769 1.00 87.12 128 GLY A CA 1
ATOM 1020 C C . GLY A 1 128 ? -16.457 -5.612 -20.317 1.00 87.12 128 GLY A C 1
ATOM 1021 O O . GLY A 1 128 ? -17.351 -5.686 -19.482 1.00 87.12 128 GLY A O 1
ATOM 1022 N N . CYS A 1 129 ? -15.244 -5.140 -20.017 1.00 90.12 129 CYS A N 1
ATOM 1023 C CA . CYS A 1 129 ? -14.875 -4.622 -18.700 1.00 90.12 129 CYS A CA 1
ATOM 1024 C C . CYS A 1 129 ? -15.735 -3.418 -18.305 1.00 90.12 129 CYS A C 1
ATOM 1026 O O . CYS A 1 129 ? -16.169 -3.339 -17.161 1.00 90.12 129 CYS A O 1
ATOM 1028 N N . PHE A 1 130 ? -16.005 -2.501 -19.239 1.00 86.00 130 PHE A N 1
ATOM 1029 C CA . PHE A 1 130 ? -16.861 -1.342 -18.993 1.00 86.00 130 PHE A CA 1
ATOM 1030 C C . PHE A 1 130 ? -18.305 -1.753 -18.679 1.00 86.00 130 PHE A C 1
ATOM 1032 O O . PHE A 1 130 ? -18.855 -1.306 -17.677 1.00 86.00 130 PHE A O 1
ATOM 1039 N N . LEU A 1 131 ? -18.902 -2.642 -19.480 1.00 82.50 131 LEU A N 1
ATOM 1040 C CA . LEU A 1 131 ? -20.256 -3.143 -19.227 1.00 82.50 131 LEU A CA 1
ATOM 1041 C C . LEU A 1 131 ? -20.349 -3.916 -17.909 1.00 82.50 131 LEU A C 1
ATOM 1043 O O . LEU A 1 131 ? -21.238 -3.642 -17.109 1.00 82.50 131 LEU A O 1
ATOM 1047 N N . LEU A 1 132 ? -19.432 -4.855 -17.665 1.00 84.19 132 LEU A N 1
ATOM 1048 C CA . LEU A 1 132 ? -19.421 -5.640 -16.430 1.00 84.19 132 LEU A CA 1
ATOM 1049 C C . LEU A 1 132 ? -19.175 -4.757 -15.206 1.00 84.19 132 LEU A C 1
ATOM 1051 O O . LEU A 1 132 ? -19.859 -4.937 -14.209 1.00 84.19 132 LEU A O 1
ATOM 1055 N N . GLY A 1 133 ? -18.272 -3.775 -15.296 1.00 82.69 133 GLY A N 1
ATOM 1056 C CA . GLY A 1 133 ? -18.020 -2.811 -14.224 1.00 82.69 133 GLY A CA 1
ATOM 1057 C C . GLY A 1 133 ? -19.225 -1.924 -13.911 1.00 82.69 133 GLY A C 1
ATOM 1058 O O . GLY A 1 133 ? -19.474 -1.642 -12.746 1.00 82.69 133 GLY A O 1
ATOM 1059 N N . LEU A 1 134 ? -20.010 -1.529 -14.921 1.00 76.69 134 LEU A N 1
ATOM 1060 C CA . LEU A 1 134 ? -21.276 -0.822 -14.702 1.00 76.69 134 LEU A CA 1
ATOM 1061 C C . LEU A 1 134 ? -22.324 -1.709 -14.019 1.00 76.69 134 LEU A C 1
ATOM 1063 O O . LEU A 1 134 ? -23.021 -1.234 -13.130 1.00 76.69 134 LEU A O 1
ATOM 1067 N N . ILE A 1 135 ? -22.432 -2.978 -14.424 1.00 79.44 135 ILE A N 1
ATOM 1068 C CA . ILE A 1 135 ? -23.406 -3.928 -13.860 1.00 79.44 135 ILE A CA 1
ATOM 1069 C C . ILE A 1 135 ? -23.053 -4.299 -12.415 1.00 79.44 135 ILE A C 1
ATOM 1071 O O . ILE A 1 135 ? -23.949 -4.443 -11.592 1.00 79.44 135 ILE A O 1
ATOM 1075 N N . SER A 1 136 ? -21.765 -4.464 -12.105 1.00 77.69 136 SER A N 1
ATOM 1076 C CA . SER A 1 136 ? -21.281 -4.838 -10.770 1.00 77.69 136 SER A CA 1
ATOM 1077 C C . SER A 1 136 ? -20.955 -3.645 -9.872 1.00 77.69 136 SER A C 1
ATOM 1079 O O . SER A 1 136 ? -20.342 -3.833 -8.824 1.00 77.69 136 SER A O 1
ATOM 1081 N N . GLU A 1 137 ? -21.290 -2.419 -10.290 1.00 83.62 137 GLU A N 1
ATOM 1082 C CA . GLU A 1 137 ? -20.949 -1.180 -9.571 1.00 83.62 137 GLU A CA 1
ATOM 1083 C C . GLU A 1 137 ? -19.460 -1.095 -9.179 1.00 83.62 137 GLU A C 1
ATOM 1085 O O . GLU A 1 137 ? -19.083 -0.528 -8.155 1.00 83.62 137 GLU A O 1
ATOM 1090 N N . TRP A 1 138 ? -18.587 -1.663 -10.013 1.00 82.00 138 TRP A N 1
ATOM 1091 C CA . TRP A 1 138 ? -17.146 -1.742 -9.784 1.00 82.00 138 TRP A CA 1
ATOM 1092 C C . TRP A 1 138 ? -16.736 -2.452 -8.479 1.00 82.00 138 TRP A C 1
ATOM 1094 O O . TRP A 1 138 ? -15.675 -2.146 -7.930 1.00 82.00 138 TRP A O 1
ATOM 1104 N N . GLU A 1 139 ? -17.503 -3.445 -8.013 1.00 81.56 139 GLU A N 1
ATOM 1105 C CA . GLU A 1 139 ? -17.244 -4.216 -6.778 1.00 81.56 139 GLU A CA 1
ATOM 1106 C C . GLU A 1 139 ? -15.788 -4.713 -6.664 1.00 81.56 139 GLU A C 1
ATOM 1108 O O . GLU A 1 139 ? -15.164 -4.661 -5.598 1.00 81.56 139 GLU A O 1
ATOM 1113 N N . ILE A 1 140 ? -15.193 -5.131 -7.785 1.00 79.81 140 ILE A N 1
ATOM 1114 C CA . ILE A 1 140 ? -13.805 -5.601 -7.848 1.00 79.81 140 ILE A CA 1
ATOM 1115 C C . ILE A 1 140 ? -12.781 -4.549 -7.383 1.00 79.81 140 ILE A C 1
ATOM 1117 O O . ILE A 1 140 ? -11.717 -4.924 -6.893 1.00 79.81 140 ILE A O 1
ATOM 1121 N N . LEU A 1 141 ? -13.080 -3.245 -7.465 1.00 79.19 141 LEU A N 1
ATOM 1122 C CA . LEU A 1 141 ? -12.226 -2.183 -6.912 1.00 79.19 141 LEU A CA 1
ATOM 1123 C C . LEU A 1 141 ? -12.211 -2.211 -5.374 1.00 79.19 141 LEU A C 1
ATOM 1125 O O . LEU A 1 141 ? -11.165 -1.985 -4.765 1.00 79.19 141 LEU A O 1
ATOM 1129 N N . GLY A 1 142 ? -13.335 -2.558 -4.742 1.00 75.50 142 GLY A N 1
ATOM 1130 C CA . GLY A 1 142 ? -13.415 -2.794 -3.297 1.00 75.50 142 GLY A CA 1
ATOM 1131 C C . GLY A 1 142 ? -12.710 -4.083 -2.859 1.00 75.50 142 GLY A C 1
ATOM 1132 O O . GLY A 1 142 ? -12.219 -4.178 -1.734 1.00 75.50 142 GLY A O 1
ATOM 1133 N N . ALA A 1 143 ? -12.606 -5.075 -3.747 1.00 76.44 143 ALA A N 1
ATOM 1134 C CA . ALA A 1 143 ? -11.768 -6.253 -3.525 1.00 76.44 143 ALA A CA 1
ATOM 1135 C C . ALA A 1 143 ? -10.272 -5.945 -3.742 1.00 76.44 143 ALA A C 1
ATOM 1137 O O . ALA A 1 143 ? -9.422 -6.447 -3.005 1.00 76.44 143 ALA A O 1
ATOM 1138 N N . ALA A 1 144 ? -9.947 -5.076 -4.703 1.00 74.75 144 ALA A N 1
ATOM 1139 C CA . ALA A 1 144 ? -8.584 -4.675 -5.042 1.00 74.75 144 ALA A CA 1
ATOM 1140 C C . ALA A 1 144 ? -7.854 -3.964 -3.894 1.00 74.75 144 ALA A C 1
ATOM 1142 O O . ALA A 1 144 ? -6.653 -4.167 -3.718 1.00 74.75 144 ALA A O 1
ATOM 1143 N N . THR A 1 145 ? -8.553 -3.181 -3.068 1.00 71.19 145 THR A N 1
ATOM 1144 C CA . THR A 1 145 ? -7.954 -2.558 -1.873 1.00 71.19 145 THR A CA 1
ATOM 1145 C C . THR A 1 145 ? -7.454 -3.598 -0.867 1.00 71.19 145 THR A C 1
ATOM 1147 O O . THR A 1 145 ? -6.426 -3.380 -0.230 1.00 71.19 145 THR A O 1
ATOM 1150 N N . ARG A 1 146 ? -8.097 -4.773 -0.784 1.00 67.31 146 ARG A N 1
ATOM 1151 C CA . ARG A 1 146 ? -7.654 -5.901 0.061 1.00 67.31 146 ARG A CA 1
ATOM 1152 C C . ARG A 1 146 ? -6.463 -6.654 -0.536 1.00 67.31 146 ARG A C 1
ATOM 1154 O O . ARG A 1 146 ? -5.695 -7.270 0.201 1.00 67.31 146 ARG A O 1
ATOM 1161 N N . SER A 1 147 ? -6.278 -6.588 -1.855 1.00 65.75 147 SER A N 1
ATOM 1162 C CA . SER A 1 147 ? -5.102 -7.129 -2.552 1.00 65.75 147 SER A CA 1
ATOM 1163 C C . SER A 1 147 ? -3.832 -6.312 -2.299 1.00 65.75 147 SER A C 1
ATOM 1165 O O . SER A 1 147 ? -2.730 -6.840 -2.440 1.00 65.75 147 SER A O 1
ATOM 1167 N N . ILE A 1 148 ? -3.958 -5.063 -1.837 1.00 64.88 148 ILE A N 1
ATOM 1168 C CA . ILE A 1 148 ? -2.850 -4.258 -1.292 1.00 64.88 148 ILE A CA 1
ATOM 1169 C C . ILE A 1 148 ? -2.623 -4.643 0.187 1.00 64.88 148 ILE A C 1
ATOM 1171 O O . ILE A 1 148 ? -2.520 -3.810 1.082 1.00 64.88 148 ILE A O 1
ATOM 1175 N N . SER A 1 149 ? -2.579 -5.945 0.459 1.00 66.75 149 SER A N 1
ATOM 1176 C CA . SER A 1 149 ? -2.223 -6.532 1.752 1.00 66.75 149 SER A CA 1
ATOM 1177 C C . SER A 1 149 ? -0.926 -7.326 1.616 1.00 66.75 149 SER A C 1
ATOM 1179 O O . SER A 1 149 ? -0.450 -7.591 0.508 1.00 66.75 149 SER A O 1
ATOM 1181 N N . LEU A 1 150 ? -0.326 -7.729 2.740 1.00 61.59 150 LEU A N 1
ATOM 1182 C CA . LEU A 1 150 ? 0.923 -8.493 2.688 1.00 61.59 150 LEU A CA 1
ATOM 1183 C C . LEU A 1 150 ? 0.756 -9.832 1.940 1.00 61.59 150 LEU A C 1
ATOM 1185 O O . LEU A 1 150 ? 1.641 -10.235 1.189 1.00 61.59 150 LEU A O 1
ATOM 1189 N N . GLU A 1 151 ? -0.378 -10.510 2.114 1.00 67.31 151 GLU A N 1
ATOM 1190 C CA . GLU A 1 151 ? -0.680 -11.767 1.414 1.00 67.31 151 GLU A CA 1
ATOM 1191 C C . GLU A 1 151 ? -0.817 -11.546 -0.094 1.00 67.31 151 GLU A C 1
ATOM 1193 O O . GLU A 1 151 ? -0.279 -12.321 -0.890 1.00 67.31 151 GLU A O 1
ATOM 1198 N N . GLY A 1 152 ? -1.445 -10.437 -0.495 1.00 70.81 152 GLY A N 1
ATOM 1199 C CA . GLY A 1 152 ? -1.482 -10.004 -1.887 1.00 70.81 152 GLY A CA 1
ATOM 1200 C C . GLY A 1 152 ? -0.083 -9.753 -2.450 1.00 70.81 152 GLY A C 1
ATOM 1201 O O . GLY A 1 152 ? 0.235 -10.248 -3.528 1.00 70.81 152 GLY A O 1
ATOM 1202 N N . LEU A 1 153 ? 0.800 -9.080 -1.705 1.00 68.44 153 LEU A N 1
ATOM 1203 C CA . LEU A 1 153 ? 2.174 -8.801 -2.144 1.00 68.44 153 LEU A CA 1
ATOM 1204 C C . LEU A 1 153 ? 3.052 -10.066 -2.229 1.00 68.44 153 LEU A C 1
ATOM 1206 O O . LEU A 1 153 ? 3.882 -10.189 -3.130 1.00 68.44 153 LEU A O 1
ATOM 1210 N N . ALA A 1 154 ? 2.867 -11.032 -1.328 1.00 71.00 154 ALA A N 1
ATOM 1211 C CA . ALA A 1 154 ? 3.524 -12.338 -1.424 1.00 71.00 154 ALA A CA 1
ATOM 1212 C C . ALA A 1 154 ? 3.019 -13.127 -2.644 1.00 71.00 154 ALA A C 1
ATOM 1214 O O . ALA A 1 154 ? 3.806 -13.710 -3.392 1.00 71.00 154 ALA A O 1
ATOM 1215 N N . THR A 1 155 ? 1.710 -13.075 -2.896 1.00 75.88 155 THR A N 1
ATOM 1216 C CA . THR A 1 155 ? 1.099 -13.658 -4.096 1.00 75.88 155 THR A CA 1
ATOM 1217 C C . THR A 1 155 ? 1.628 -12.982 -5.364 1.00 75.88 155 THR A C 1
ATOM 1219 O O . THR A 1 155 ? 1.942 -13.661 -6.338 1.00 75.88 155 THR A O 1
ATOM 1222 N N . PHE A 1 156 ? 1.823 -11.660 -5.343 1.00 75.31 156 PHE A N 1
ATOM 1223 C CA . PHE A 1 156 ? 2.465 -10.912 -6.424 1.00 75.31 156 PHE A CA 1
ATOM 1224 C C . PHE A 1 156 ? 3.889 -11.385 -6.686 1.00 75.31 156 PHE A C 1
ATOM 1226 O O . PHE A 1 156 ? 4.232 -11.672 -7.828 1.00 75.31 156 PHE A O 1
ATOM 1233 N N . ALA A 1 157 ? 4.714 -11.486 -5.644 1.00 73.62 157 ALA A N 1
ATOM 1234 C CA . ALA A 1 157 ? 6.089 -11.957 -5.761 1.00 73.62 157 ALA A CA 1
ATOM 1235 C C . ALA A 1 157 ? 6.162 -13.315 -6.478 1.00 73.62 157 ALA A C 1
ATOM 1237 O O . ALA A 1 157 ? 6.993 -13.489 -7.368 1.00 73.62 157 ALA A O 1
ATOM 1238 N N . LEU A 1 158 ? 5.249 -14.234 -6.148 1.00 80.75 158 LEU A N 1
ATOM 1239 C CA . LEU A 1 158 ? 5.163 -15.559 -6.763 1.00 80.75 158 LEU A CA 1
ATOM 1240 C C . LEU A 1 158 ? 4.609 -15.534 -8.194 1.00 80.75 158 LEU A C 1
ATOM 1242 O O . LEU A 1 158 ? 5.128 -16.243 -9.051 1.00 80.75 158 LEU A O 1
ATOM 1246 N N . LEU A 1 159 ? 3.576 -14.732 -8.471 1.00 83.12 159 LEU A N 1
ATOM 1247 C CA . LEU A 1 159 ? 2.936 -14.666 -9.792 1.00 83.12 159 LEU A CA 1
ATOM 1248 C C . LEU A 1 159 ? 3.712 -13.807 -10.799 1.00 83.12 159 LEU A C 1
ATOM 1250 O O . LEU A 1 159 ? 3.628 -14.047 -12.003 1.00 83.12 159 LEU A O 1
ATOM 1254 N N . SER A 1 160 ? 4.473 -12.816 -10.333 1.00 82.31 160 SER A N 1
ATOM 1255 C CA . SER A 1 160 ? 5.119 -11.815 -11.189 1.00 82.31 160 SER A CA 1
ATOM 1256 C C . SER A 1 160 ? 6.035 -12.398 -12.275 1.00 82.31 160 SER A C 1
ATOM 1258 O O . SER A 1 160 ? 5.923 -11.928 -13.410 1.00 82.31 160 SER A O 1
ATOM 1260 N N . PRO A 1 161 ? 6.859 -13.445 -12.041 1.00 83.94 161 PRO A N 1
ATOM 1261 C CA . PRO A 1 161 ? 7.681 -14.017 -13.105 1.00 83.94 161 PRO A CA 1
ATOM 1262 C C . PRO A 1 161 ? 6.820 -14.659 -14.198 1.00 83.94 161 PRO A C 1
ATOM 1264 O O . PRO A 1 161 ? 7.122 -14.521 -15.381 1.00 83.94 161 PRO A O 1
ATOM 1267 N N . PHE A 1 162 ? 5.711 -15.304 -13.818 1.00 88.00 162 PHE A N 1
ATOM 1268 C CA . PHE A 1 162 ? 4.786 -15.948 -14.752 1.00 88.00 162 PHE A CA 1
ATOM 1269 C C . PHE A 1 162 ? 3.996 -14.932 -15.572 1.00 88.00 162 PHE A C 1
ATOM 1271 O O . PHE A 1 162 ? 3.820 -15.134 -16.769 1.00 88.00 162 PHE A O 1
ATOM 1278 N N . LEU A 1 163 ? 3.576 -13.822 -14.959 1.00 88.88 163 LEU A N 1
ATOM 1279 C CA . LEU A 1 163 ? 2.915 -12.716 -15.659 1.00 88.88 163 LEU A CA 1
ATOM 1280 C C . LEU A 1 163 ? 3.873 -11.984 -16.608 1.00 88.88 163 LEU A C 1
ATOM 1282 O O . LEU A 1 163 ? 3.445 -11.464 -17.635 1.00 88.88 163 LEU A O 1
ATOM 1286 N N . LYS A 1 164 ? 5.177 -11.986 -16.314 1.00 89.50 164 LYS A N 1
ATOM 1287 C CA . LYS A 1 164 ? 6.188 -11.368 -17.176 1.00 89.50 164 LYS A CA 1
ATOM 1288 C C . LYS A 1 164 ? 6.614 -12.224 -18.370 1.00 89.50 164 LYS A C 1
ATOM 1290 O O . LYS A 1 164 ? 7.119 -11.680 -19.343 1.00 89.50 164 LYS A O 1
ATOM 1295 N N . LEU A 1 165 ? 6.352 -13.529 -18.387 1.00 89.94 165 LEU A N 1
ATOM 1296 C CA . LEU A 1 165 ? 6.574 -14.346 -19.589 1.00 89.94 165 LEU A CA 1
ATOM 1297 C C . LEU A 1 165 ? 5.759 -13.869 -20.812 1.00 89.94 165 LEU A C 1
ATOM 1299 O O . LEU A 1 165 ? 6.365 -13.620 -21.857 1.00 89.94 165 LEU A O 1
ATOM 1303 N N . PRO A 1 166 ? 4.421 -13.710 -20.734 1.00 91.56 166 PRO A N 1
ATOM 1304 C CA . PRO A 1 166 ? 3.639 -13.204 -21.858 1.00 91.56 166 PRO A CA 1
ATOM 1305 C C . PRO A 1 166 ? 3.981 -11.745 -22.193 1.00 91.56 166 PRO A C 1
ATOM 1307 O O . PRO A 1 166 ? 3.958 -11.384 -23.367 1.00 91.56 166 PRO A O 1
ATOM 1310 N N . HIS A 1 167 ? 4.363 -10.930 -21.206 1.00 93.38 167 HIS A N 1
ATOM 1311 C CA . HIS A 1 167 ? 4.866 -9.568 -21.414 1.00 93.38 167 HIS A CA 1
ATOM 1312 C C . HIS A 1 167 ? 6.077 -9.544 -22.362 1.00 93.38 167 HIS A C 1
ATOM 1314 O O . HIS A 1 167 ? 6.060 -8.883 -23.403 1.00 93.38 167 HIS A O 1
ATOM 1320 N N . GLU A 1 168 ? 7.097 -10.344 -22.052 1.00 91.56 168 GLU A N 1
ATOM 1321 C CA . GLU A 1 168 ? 8.302 -10.483 -22.871 1.00 91.56 168 GLU A CA 1
ATOM 1322 C C . GLU A 1 168 ? 8.005 -11.101 -24.246 1.00 91.56 168 GLU A C 1
ATOM 1324 O O . GLU A 1 168 ? 8.551 -10.677 -25.270 1.00 91.56 168 GLU A O 1
ATOM 1329 N N . LEU A 1 169 ? 7.071 -12.056 -24.303 1.00 89.81 169 LEU A N 1
ATOM 1330 C CA . LEU A 1 169 ? 6.575 -12.595 -25.569 1.00 89.81 169 LEU A CA 1
ATOM 1331 C C . LEU A 1 169 ? 5.894 -11.508 -26.417 1.00 89.81 169 LEU A C 1
ATOM 1333 O O . LEU A 1 169 ? 6.038 -11.515 -27.638 1.00 89.81 169 LEU A O 1
ATOM 1337 N N . GLY A 1 170 ? 5.204 -10.549 -25.796 1.00 90.94 170 GLY A N 1
ATOM 1338 C CA . GLY A 1 170 ? 4.640 -9.372 -26.457 1.00 90.94 170 GLY A CA 1
ATOM 1339 C C . GLY A 1 170 ? 5.701 -8.563 -27.199 1.00 90.94 170 GLY A C 1
ATOM 1340 O O . GLY A 1 170 ? 5.556 -8.310 -28.400 1.00 90.94 170 GLY A O 1
ATOM 1341 N N . HIS A 1 171 ? 6.805 -8.229 -26.524 1.00 91.25 171 HIS A N 1
ATOM 1342 C CA . HIS A 1 171 ? 7.951 -7.566 -27.155 1.00 91.25 171 HIS A CA 1
ATOM 1343 C C . HIS A 1 171 ? 8.511 -8.385 -28.321 1.00 91.25 171 HIS A C 1
ATOM 1345 O O . HIS A 1 171 ? 8.733 -7.839 -29.405 1.00 91.25 171 HIS A O 1
ATOM 1351 N N . ALA A 1 172 ? 8.683 -9.697 -28.128 1.00 90.00 172 ALA A N 1
ATOM 1352 C CA . ALA A 1 172 ? 9.192 -10.600 -29.156 1.00 90.00 172 ALA A CA 1
ATOM 1353 C C . ALA A 1 172 ? 8.283 -10.646 -30.398 1.00 90.00 172 ALA A C 1
ATOM 1355 O O . ALA A 1 172 ? 8.760 -10.521 -31.528 1.00 90.00 172 ALA A O 1
ATOM 1356 N N . MET A 1 173 ? 6.968 -10.779 -30.205 1.00 89.81 173 MET A N 1
ATOM 1357 C CA . MET A 1 173 ? 5.987 -10.846 -31.291 1.00 89.81 173 MET A CA 1
ATOM 1358 C C . MET A 1 173 ? 5.931 -9.544 -32.090 1.00 89.81 173 MET A C 1
ATOM 1360 O O . MET A 1 173 ? 5.948 -9.583 -33.321 1.00 89.81 173 MET A O 1
ATOM 1364 N N . VAL A 1 174 ? 5.902 -8.388 -31.421 1.00 90.75 174 VAL A N 1
ATOM 1365 C CA . VAL A 1 174 ? 5.859 -7.085 -32.107 1.00 90.75 174 VAL A CA 1
ATOM 1366 C C . VAL A 1 174 ? 7.181 -6.788 -32.817 1.00 90.75 174 VAL A C 1
ATOM 1368 O O . VAL A 1 174 ? 7.168 -6.285 -33.941 1.00 90.75 174 VAL A O 1
ATOM 1371 N N . ALA A 1 175 ? 8.321 -7.155 -32.225 1.00 88.25 175 ALA A N 1
ATOM 1372 C CA . ALA A 1 175 ? 9.620 -7.056 -32.887 1.00 88.25 175 ALA A CA 1
ATOM 1373 C C . ALA A 1 175 ? 9.641 -7.882 -34.185 1.00 88.25 175 ALA A C 1
ATOM 1375 O O . ALA A 1 175 ? 10.001 -7.363 -35.244 1.00 88.25 175 ALA A O 1
ATOM 1376 N N . ARG A 1 176 ? 9.153 -9.126 -34.140 1.00 86.06 176 ARG A N 1
ATOM 1377 C CA . ARG A 1 176 ? 9.055 -9.997 -35.322 1.00 86.06 176 ARG A CA 1
ATOM 1378 C C . ARG A 1 176 ? 8.054 -9.520 -36.358 1.00 86.06 176 ARG A C 1
ATOM 1380 O O . ARG A 1 176 ? 8.342 -9.624 -37.545 1.00 86.06 176 ARG A O 1
ATOM 1387 N N . HIS A 1 177 ? 6.930 -8.946 -35.941 1.00 85.50 177 HIS A N 1
ATOM 1388 C CA . HIS A 1 177 ? 5.979 -8.320 -36.860 1.00 85.50 177 HIS A CA 1
ATOM 1389 C C . HIS A 1 177 ? 6.636 -7.208 -37.700 1.00 85.50 177 HIS A C 1
ATOM 1391 O O . HIS A 1 177 ? 6.297 -7.032 -38.867 1.00 85.50 177 HIS A O 1
ATOM 1397 N N . PHE A 1 178 ? 7.620 -6.499 -37.137 1.00 83.81 178 PHE A N 1
ATOM 1398 C CA . PHE A 1 178 ? 8.425 -5.502 -37.850 1.00 83.81 178 PHE A CA 1
ATOM 1399 C C . PHE A 1 178 ? 9.733 -6.050 -38.439 1.00 83.81 178 PHE A C 1
ATOM 1401 O O . PHE A 1 178 ? 10.607 -5.264 -38.798 1.00 83.81 178 PHE A O 1
ATOM 1408 N N . ASN A 1 179 ? 9.870 -7.372 -38.571 1.00 80.69 179 ASN A N 1
ATOM 1409 C CA . ASN A 1 179 ? 11.058 -8.050 -39.101 1.00 80.69 179 ASN A CA 1
ATOM 1410 C C . ASN A 1 179 ? 12.357 -7.732 -38.335 1.00 80.69 179 ASN A C 1
ATOM 1412 O O . ASN A 1 179 ? 13.449 -7.781 -38.901 1.00 80.69 179 ASN A O 1
ATOM 1416 N N . VAL A 1 180 ? 12.258 -7.405 -37.045 1.00 80.69 180 VAL A N 1
ATOM 1417 C CA . VAL A 1 180 ? 13.428 -7.226 -36.180 1.00 80.69 180 VAL A CA 1
ATOM 1418 C C . VAL A 1 180 ? 13.919 -8.607 -35.727 1.00 80.69 180 VAL A C 1
ATOM 1420 O O . VAL A 1 180 ? 13.119 -9.390 -35.207 1.00 80.69 180 VAL A O 1
ATOM 1423 N N . PRO A 1 181 ? 15.212 -8.936 -35.899 1.00 75.25 181 PRO A N 1
ATOM 1424 C CA . PRO A 1 181 ? 15.748 -10.221 -35.464 1.00 75.25 181 PRO A CA 1
ATOM 1425 C C . PRO A 1 181 ? 15.788 -10.312 -33.931 1.00 75.25 181 PRO A C 1
ATOM 1427 O O . PRO A 1 181 ? 16.173 -9.356 -33.253 1.00 75.25 181 PRO A O 1
ATOM 1430 N N . LEU A 1 182 ? 15.396 -11.468 -33.388 1.00 80.62 182 LEU A N 1
ATOM 1431 C CA . LEU A 1 182 ? 15.475 -11.770 -31.957 1.00 80.62 182 LEU A CA 1
ATOM 1432 C C . LEU A 1 182 ? 16.807 -12.453 -31.650 1.00 80.62 182 LEU A C 1
ATOM 1434 O O . LEU A 1 182 ? 17.210 -13.357 -32.374 1.00 80.62 182 LEU A O 1
ATOM 1438 N N . ARG A 1 183 ? 17.485 -12.035 -30.575 1.00 71.62 183 ARG A N 1
ATOM 1439 C CA . ARG A 1 183 ? 18.808 -12.582 -30.216 1.00 71.62 183 ARG A CA 1
ATOM 1440 C C . ARG A 1 183 ? 18.710 -13.729 -29.221 1.00 71.62 183 ARG A C 1
ATOM 1442 O O . ARG A 1 183 ? 19.210 -14.818 -29.454 1.00 71.62 183 ARG A O 1
ATOM 1449 N N . GLY A 1 184 ? 18.068 -13.481 -28.087 1.00 76.88 184 GLY A N 1
ATOM 1450 C CA . GLY A 1 184 ? 17.978 -14.461 -27.015 1.00 76.88 184 GLY A CA 1
ATOM 1451 C C . GLY A 1 184 ? 17.047 -14.008 -25.907 1.00 76.88 184 GLY A C 1
ATOM 1452 O O . GLY A 1 184 ? 16.763 -12.819 -25.762 1.00 76.88 184 GLY A O 1
ATOM 1453 N N . ALA A 1 185 ? 16.575 -14.975 -25.138 1.00 84.56 185 ALA A N 1
ATOM 1454 C CA . ALA A 1 185 ? 15.806 -14.774 -23.926 1.00 84.56 185 ALA A CA 1
ATOM 1455 C C . ALA A 1 185 ? 16.524 -15.405 -22.738 1.00 84.56 185 ALA A C 1
ATOM 1457 O O . ALA A 1 185 ? 17.394 -16.276 -22.866 1.00 84.56 185 ALA A O 1
ATOM 1458 N N . GLY A 1 186 ? 16.150 -14.965 -21.551 1.00 85.31 186 GLY A N 1
ATOM 1459 C CA . GLY A 1 186 ? 16.703 -15.522 -20.337 1.00 85.31 186 GLY A CA 1
ATOM 1460 C C . GLY A 1 186 ? 16.007 -15.007 -19.100 1.00 85.31 186 GLY A C 1
ATOM 1461 O O . GLY A 1 186 ? 14.886 -14.508 -19.162 1.00 85.31 186 GLY A O 1
ATOM 1462 N N . ILE A 1 187 ? 16.705 -15.123 -17.977 1.00 83.62 187 ILE A N 1
ATOM 1463 C CA . ILE A 1 187 ? 16.245 -14.644 -16.679 1.00 83.62 187 ILE A CA 1
ATOM 1464 C C . ILE A 1 187 ? 17.300 -13.684 -16.130 1.00 83.62 187 ILE A C 1
ATOM 1466 O O . ILE A 1 187 ? 18.496 -13.990 -16.105 1.00 83.62 187 ILE A O 1
ATOM 1470 N N . ILE A 1 188 ? 16.859 -12.503 -15.715 1.00 80.94 188 ILE A N 1
ATOM 1471 C CA . ILE A 1 188 ? 17.643 -11.554 -14.931 1.00 80.94 188 ILE A CA 1
ATOM 1472 C C . ILE A 1 188 ? 17.214 -11.707 -13.480 1.00 80.94 188 ILE A C 1
ATOM 1474 O O . ILE A 1 188 ? 16.038 -11.560 -13.161 1.00 80.94 188 ILE A O 1
ATOM 1478 N N . PHE A 1 189 ? 18.167 -11.964 -12.595 1.00 71.75 189 PHE A N 1
ATOM 1479 C CA . PHE A 1 189 ? 17.922 -11.910 -11.160 1.00 71.75 189 PHE A CA 1
ATOM 1480 C C . PHE A 1 189 ? 18.151 -10.486 -10.678 1.00 71.75 189 PHE A C 1
ATOM 1482 O O . PHE A 1 189 ? 19.285 -10.000 -10.731 1.00 71.75 189 PHE A O 1
ATOM 1489 N N . VAL A 1 190 ? 17.073 -9.832 -10.234 1.00 66.44 190 VAL A N 1
ATOM 1490 C CA . VAL A 1 190 ? 17.131 -8.547 -9.531 1.00 66.44 190 VAL A CA 1
ATOM 1491 C C . VAL A 1 190 ? 17.096 -8.820 -8.030 1.00 66.44 190 VAL A C 1
ATOM 1493 O O . VAL A 1 190 ? 16.039 -9.045 -7.443 1.00 66.44 190 VAL A O 1
ATOM 1496 N N . GLY A 1 191 ? 18.277 -8.888 -7.412 1.00 65.69 191 GLY A N 1
ATOM 1497 C CA . GLY A 1 191 ? 18.427 -9.440 -6.061 1.00 65.69 191 GLY A CA 1
ATOM 1498 C C . GLY A 1 191 ? 18.129 -10.938 -6.034 1.00 65.69 191 GLY A C 1
ATOM 1499 O O . GLY A 1 191 ? 18.903 -11.713 -6.584 1.00 65.69 191 GLY A O 1
ATOM 1500 N N . LEU A 1 192 ? 17.018 -11.339 -5.409 1.00 63.59 192 LEU A N 1
ATOM 1501 C CA . LEU A 1 192 ? 16.548 -12.735 -5.373 1.00 63.59 192 LEU A CA 1
ATOM 1502 C C . LEU A 1 192 ? 15.350 -12.997 -6.304 1.00 63.59 192 LEU A C 1
ATOM 1504 O O . LEU A 1 192 ? 14.888 -14.131 -6.393 1.00 63.59 192 LEU A O 1
ATOM 1508 N N . PHE A 1 193 ? 14.845 -11.974 -7.002 1.00 67.75 193 PHE A N 1
ATOM 1509 C CA . PHE A 1 193 ? 13.653 -12.097 -7.841 1.00 67.75 193 PHE A CA 1
ATOM 1510 C C . PHE A 1 193 ? 14.018 -12.443 -9.292 1.00 67.75 193 PHE A C 1
ATOM 1512 O O . PHE A 1 193 ? 14.732 -11.660 -9.930 1.00 67.75 193 PHE A O 1
ATOM 1519 N N . PRO A 1 194 ? 13.539 -13.580 -9.835 1.00 77.88 194 PRO A N 1
ATOM 1520 C CA . PRO A 1 194 ? 13.752 -13.939 -11.230 1.00 77.88 194 PRO A CA 1
ATOM 1521 C C . PRO A 1 194 ? 12.796 -13.150 -12.130 1.00 77.88 194 PRO A C 1
ATOM 1523 O O . PRO A 1 194 ? 11.578 -13.255 -12.001 1.00 77.88 194 PRO A O 1
ATOM 1526 N N . LEU A 1 195 ? 13.340 -12.388 -13.074 1.00 82.00 195 LEU A N 1
ATOM 1527 C CA . LEU A 1 195 ? 12.570 -11.673 -14.088 1.00 82.00 195 LEU A CA 1
ATOM 1528 C C . LEU A 1 195 ? 12.943 -12.197 -15.477 1.00 82.00 195 LEU A C 1
ATOM 1530 O O . LEU A 1 195 ? 14.121 -12.137 -15.841 1.00 82.00 195 LEU A O 1
ATOM 1534 N N . PRO A 1 196 ? 11.990 -12.724 -16.263 1.00 86.94 196 PRO A N 1
ATOM 1535 C CA . PRO A 1 196 ? 12.274 -13.086 -17.642 1.00 86.94 196 PRO A CA 1
ATOM 1536 C C . PRO A 1 196 ? 12.622 -11.831 -18.450 1.00 86.94 196 PRO A C 1
ATOM 1538 O O . PRO A 1 196 ? 12.179 -10.734 -18.120 1.00 86.94 196 PRO A O 1
ATOM 1541 N N . PHE A 1 197 ? 13.430 -11.990 -19.494 1.00 86.56 197 PHE A N 1
ATOM 1542 C CA . PHE A 1 197 ? 13.730 -10.915 -20.437 1.00 86.56 197 PHE A CA 1
ATOM 1543 C C . PHE A 1 197 ? 13.905 -11.454 -21.855 1.00 86.56 197 PHE A C 1
ATOM 1545 O O . PHE A 1 197 ? 14.406 -12.570 -22.042 1.00 86.56 197 PHE A O 1
ATOM 1552 N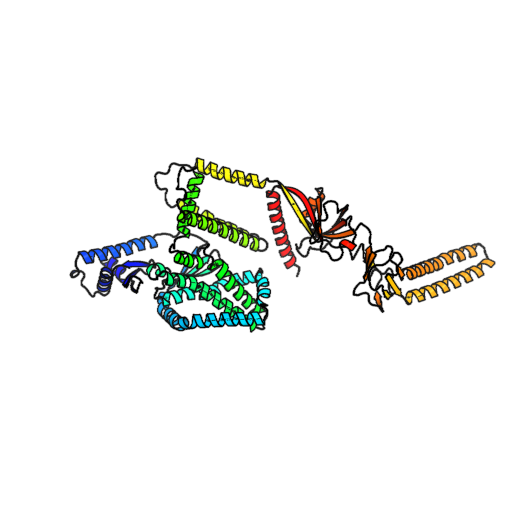 N . VAL A 1 198 ? 13.574 -10.633 -22.850 1.00 86.81 198 VAL A N 1
ATOM 1553 C CA . VAL A 1 198 ? 13.881 -10.856 -24.267 1.00 86.81 198 VAL A CA 1
ATOM 1554 C C . VAL A 1 198 ? 14.796 -9.748 -24.786 1.00 86.81 198 VAL A C 1
ATOM 1556 O O . VAL A 1 198 ? 14.546 -8.557 -24.614 1.00 86.81 198 VAL A O 1
ATOM 1559 N N . ASP A 1 199 ? 15.875 -10.133 -25.466 1.00 83.06 199 ASP A N 1
ATOM 1560 C CA . ASP A 1 199 ? 16.793 -9.188 -26.097 1.00 83.06 199 ASP A CA 1
ATOM 1561 C C . ASP A 1 199 ? 16.236 -8.693 -27.443 1.00 83.06 199 ASP A C 1
ATOM 1563 O O . ASP A 1 199 ? 16.365 -9.349 -28.481 1.00 83.06 199 ASP A O 1
ATOM 1567 N N . THR A 1 200 ? 15.630 -7.503 -27.406 1.00 82.50 200 THR A N 1
ATOM 1568 C CA . THR A 1 200 ? 15.097 -6.768 -28.567 1.00 82.50 200 THR A CA 1
ATOM 1569 C C . THR A 1 200 ? 16.019 -5.645 -29.055 1.00 82.50 200 THR A C 1
ATOM 1571 O O . THR A 1 200 ? 15.617 -4.822 -29.879 1.00 82.50 200 THR A O 1
ATOM 1574 N N . SER A 1 201 ? 17.279 -5.600 -28.609 1.00 77.06 201 SER A N 1
ATOM 1575 C CA . SER A 1 201 ? 18.213 -4.500 -28.921 1.00 77.06 201 SER A CA 1
ATOM 1576 C C . SER A 1 201 ? 18.542 -4.335 -30.413 1.00 77.06 201 SER A C 1
ATOM 1578 O O . SER A 1 201 ? 19.012 -3.279 -30.833 1.00 77.06 201 SER A O 1
ATOM 1580 N N . ALA A 1 202 ? 18.253 -5.332 -31.255 1.00 74.19 202 ALA A N 1
ATOM 1581 C CA . ALA A 1 202 ? 18.335 -5.186 -32.709 1.00 74.19 202 ALA A CA 1
ATOM 1582 C C . ALA A 1 202 ? 17.359 -4.129 -33.268 1.00 74.19 202 ALA A C 1
ATOM 1584 O O . ALA A 1 202 ? 17.608 -3.568 -34.341 1.00 74.19 202 ALA A O 1
ATOM 1585 N N . ALA A 1 203 ? 16.286 -3.803 -32.537 1.00 81.00 203 ALA A N 1
ATOM 1586 C CA . ALA A 1 203 ? 15.341 -2.750 -32.903 1.00 81.00 203 ALA A CA 1
ATOM 1587 C C . ALA A 1 203 ? 16.024 -1.378 -33.038 1.00 81.00 203 ALA A C 1
ATOM 1589 O O . ALA A 1 203 ? 15.589 -0.549 -33.832 1.00 81.00 203 ALA A O 1
ATOM 1590 N N . ASP A 1 204 ? 17.125 -1.149 -32.321 1.00 75.50 204 ASP A N 1
ATOM 1591 C CA . ASP A 1 204 ? 17.907 0.095 -32.334 1.00 75.50 204 ASP A CA 1
ATOM 1592 C C . ASP A 1 204 ? 18.485 0.408 -33.705 1.00 75.50 204 ASP A C 1
ATOM 1594 O O . ASP A 1 204 ? 18.675 1.570 -34.059 1.00 75.50 204 ASP A O 1
ATOM 1598 N N . ILE A 1 205 ? 18.747 -0.649 -34.459 1.00 71.94 205 ILE A N 1
ATOM 1599 C CA . ILE A 1 205 ? 19.418 -0.611 -35.746 1.00 71.94 205 ILE A CA 1
ATOM 1600 C C . ILE A 1 205 ? 18.391 -0.756 -36.874 1.00 71.94 205 ILE A C 1
ATOM 1602 O O . ILE A 1 205 ? 18.500 -0.090 -37.907 1.00 71.94 205 ILE A O 1
ATOM 1606 N N . CYS A 1 206 ? 17.400 -1.631 -36.672 1.00 71.50 206 CYS A N 1
ATOM 1607 C CA . CYS A 1 206 ? 16.526 -2.106 -37.741 1.00 71.50 206 CYS A CA 1
ATOM 1608 C C . CYS A 1 206 ? 15.174 -1.389 -37.802 1.00 71.50 206 CYS A C 1
ATOM 1610 O O . CYS A 1 206 ? 14.609 -1.258 -38.885 1.00 71.50 206 CYS A O 1
ATOM 1612 N N . ALA A 1 207 ? 14.652 -0.916 -36.667 1.00 81.69 207 ALA A N 1
ATOM 1613 C CA . ALA A 1 207 ? 13.294 -0.391 -36.578 1.00 81.69 207 ALA A CA 1
ATOM 1614 C C . ALA A 1 207 ? 13.256 1.143 -36.617 1.00 81.69 207 ALA A C 1
ATOM 1616 O O . ALA A 1 207 ? 14.098 1.834 -36.032 1.00 81.69 207 ALA A O 1
ATOM 1617 N N . ASN A 1 208 ? 12.231 1.695 -37.268 1.00 82.81 208 ASN A N 1
ATOM 1618 C CA . ASN A 1 208 ? 11.960 3.131 -37.258 1.00 82.81 208 ASN A CA 1
ATOM 1619 C C . ASN A 1 208 ? 11.399 3.593 -35.897 1.00 82.81 208 ASN A C 1
ATOM 1621 O O . ASN A 1 208 ? 11.032 2.784 -35.045 1.00 82.81 208 ASN A O 1
ATOM 1625 N N . ARG A 1 209 ? 11.312 4.912 -35.680 1.00 84.88 209 ARG A N 1
ATOM 1626 C CA . ARG A 1 209 ? 10.871 5.497 -34.398 1.00 84.88 209 ARG A CA 1
ATOM 1627 C C . ARG A 1 209 ? 9.525 4.938 -33.921 1.00 84.88 209 ARG A C 1
ATOM 1629 O O . ARG A 1 209 ? 9.409 4.531 -32.772 1.00 84.88 209 ARG A O 1
ATOM 1636 N N . THR A 1 210 ? 8.530 4.873 -34.802 1.00 87.50 210 THR A N 1
ATOM 1637 C CA . THR A 1 210 ? 7.185 4.387 -34.461 1.00 87.50 210 THR A CA 1
ATOM 1638 C C . THR A 1 210 ? 7.183 2.894 -34.141 1.00 87.50 210 THR A C 1
ATOM 1640 O O . THR A 1 210 ? 6.518 2.463 -33.203 1.00 87.50 210 THR A O 1
ATOM 1643 N N . GLN A 1 211 ? 7.948 2.099 -34.887 1.00 89.19 211 GLN A N 1
ATOM 1644 C CA . GLN A 1 211 ? 8.117 0.669 -34.640 1.00 89.19 211 GLN A CA 1
ATOM 1645 C C . GLN A 1 211 ? 8.787 0.421 -33.286 1.00 89.19 211 GLN A C 1
ATOM 1647 O O . GLN A 1 211 ? 8.305 -0.411 -32.528 1.00 89.19 211 GLN A O 1
ATOM 1652 N N . ARG A 1 212 ? 9.824 1.186 -32.922 1.00 87.94 212 ARG A N 1
ATOM 1653 C CA . ARG A 1 212 ? 10.477 1.071 -31.606 1.00 87.94 212 ARG A CA 1
ATOM 1654 C C . ARG A 1 212 ? 9.563 1.448 -30.444 1.00 87.94 212 ARG A C 1
ATOM 1656 O O . ARG A 1 212 ? 9.565 0.747 -29.433 1.00 87.94 212 ARG A O 1
ATOM 1663 N N . ILE A 1 213 ? 8.732 2.481 -30.609 1.00 90.06 213 ILE A N 1
ATOM 1664 C CA . ILE A 1 213 ? 7.702 2.840 -29.620 1.00 90.06 213 ILE A CA 1
ATOM 1665 C C . ILE A 1 213 ? 6.717 1.681 -29.452 1.00 90.06 213 ILE A C 1
ATOM 1667 O O . ILE A 1 213 ? 6.442 1.273 -28.330 1.00 90.06 213 ILE A O 1
ATOM 1671 N N . ARG A 1 214 ? 6.230 1.097 -30.554 1.00 91.75 214 ARG A N 1
ATOM 1672 C CA . ARG A 1 214 ? 5.313 -0.053 -30.506 1.00 91.75 214 ARG A CA 1
ATOM 1673 C C . ARG A 1 214 ? 5.953 -1.286 -29.871 1.00 91.75 214 ARG A C 1
ATOM 1675 O O . ARG A 1 214 ? 5.289 -1.952 -29.091 1.00 91.75 214 ARG A O 1
ATOM 1682 N N . ILE A 1 215 ? 7.224 -1.567 -30.169 1.00 90.69 215 ILE A N 1
ATOM 1683 C CA . ILE A 1 215 ? 7.973 -2.658 -29.531 1.00 90.69 215 ILE A CA 1
ATOM 1684 C C . ILE A 1 215 ? 8.089 -2.392 -28.030 1.00 90.69 215 ILE A C 1
ATOM 1686 O O . ILE A 1 215 ? 7.793 -3.289 -27.257 1.00 90.69 215 ILE A O 1
ATOM 1690 N N . SER A 1 216 ? 8.434 -1.171 -27.611 1.00 90.62 216 SER A N 1
ATOM 1691 C CA . SER A 1 216 ? 8.531 -0.803 -26.188 1.00 90.62 216 SER A CA 1
ATOM 1692 C C . SER A 1 216 ? 7.181 -0.895 -25.471 1.00 90.62 216 SER A C 1
ATOM 1694 O O . SER A 1 216 ? 7.112 -1.374 -24.355 1.00 90.62 216 SER A O 1
ATOM 1696 N N . LEU A 1 217 ? 6.076 -0.501 -26.106 1.00 92.50 217 LEU A N 1
ATOM 1697 C CA . LEU A 1 217 ? 4.744 -0.558 -25.487 1.00 92.50 217 LEU A CA 1
ATOM 1698 C C . LEU A 1 217 ? 4.087 -1.947 -25.542 1.00 92.50 217 LEU A C 1
ATOM 1700 O O . LEU A 1 217 ? 3.044 -2.146 -24.922 1.00 92.50 217 LEU A O 1
ATOM 1704 N N . ALA A 1 218 ? 4.668 -2.906 -26.269 1.00 92.62 218 ALA A N 1
ATOM 1705 C CA . ALA A 1 218 ? 4.072 -4.224 -26.474 1.00 92.62 218 ALA A CA 1
ATOM 1706 C C . ALA A 1 218 ? 3.873 -4.993 -25.160 1.00 92.62 218 ALA A C 1
ATOM 1708 O O . ALA A 1 218 ? 2.811 -5.578 -24.956 1.00 92.62 218 ALA A O 1
ATOM 1709 N N . GLY A 1 219 ? 4.855 -4.952 -24.257 1.00 91.00 219 GLY A N 1
ATOM 1710 C CA . GLY A 1 219 ? 4.749 -5.580 -22.942 1.00 91.00 219 GLY A CA 1
ATOM 1711 C C . GLY A 1 219 ? 3.630 -4.967 -22.096 1.00 91.00 219 GLY A C 1
ATOM 1712 O O . GLY A 1 219 ? 2.810 -5.693 -21.537 1.00 91.00 219 GLY A O 1
ATOM 1713 N N . ILE A 1 220 ? 3.524 -3.632 -22.078 1.00 93.00 220 ILE A N 1
ATOM 1714 C CA . ILE A 1 220 ? 2.448 -2.922 -21.363 1.00 93.00 220 ILE A CA 1
ATOM 1715 C C . ILE A 1 220 ? 1.075 -3.299 -21.925 1.00 93.00 220 ILE A C 1
ATOM 1717 O O . ILE A 1 220 ? 0.138 -3.565 -21.175 1.00 93.00 220 ILE A O 1
ATOM 1721 N N . PHE A 1 221 ? 0.953 -3.374 -23.249 1.00 93.38 221 PHE A N 1
ATOM 1722 C CA . PHE A 1 221 ? -0.282 -3.798 -23.901 1.00 93.38 221 PHE A CA 1
ATOM 1723 C C . PHE A 1 221 ? -0.694 -5.223 -23.496 1.00 93.38 221 PHE A C 1
ATOM 1725 O O . PHE A 1 221 ? -1.869 -5.463 -23.217 1.00 93.38 221 PHE A O 1
ATOM 1732 N N . VAL A 1 222 ? 0.258 -6.158 -23.415 1.00 93.50 222 VAL A N 1
ATOM 1733 C CA . VAL A 1 222 ? -0.017 -7.532 -22.966 1.00 93.50 222 VAL A CA 1
ATOM 1734 C C . VAL A 1 222 ? -0.404 -7.582 -21.488 1.00 93.50 222 VAL A C 1
ATOM 1736 O O . VAL A 1 222 ? -1.363 -8.273 -21.148 1.00 93.50 222 VAL A O 1
ATOM 1739 N N . ASP A 1 223 ? 0.267 -6.826 -20.617 1.00 94.19 223 ASP A N 1
ATOM 1740 C CA . ASP A 1 223 ? -0.106 -6.748 -19.199 1.00 94.19 223 ASP A CA 1
ATOM 1741 C C . ASP A 1 223 ? -1.552 -6.247 -19.034 1.00 94.19 223 ASP A C 1
ATOM 1743 O O . ASP A 1 223 ? -2.320 -6.811 -18.253 1.00 94.19 223 ASP A O 1
ATOM 1747 N N . LEU A 1 224 ? -1.956 -5.234 -19.809 1.00 94.06 224 LEU A N 1
ATOM 1748 C CA . LEU A 1 224 ? -3.326 -4.714 -19.798 1.00 94.06 224 LEU A CA 1
ATOM 1749 C C . LEU A 1 224 ? -4.345 -5.730 -20.323 1.00 94.06 224 LEU A C 1
ATOM 1751 O O . LEU A 1 224 ? -5.426 -5.851 -19.748 1.00 94.06 224 LEU A O 1
ATOM 1755 N N . LEU A 1 225 ? -4.014 -6.493 -21.370 1.00 94.00 225 LEU A N 1
ATOM 1756 C CA . LEU A 1 225 ? -4.862 -7.598 -21.833 1.00 94.00 225 LEU A CA 1
ATOM 1757 C C . LEU A 1 225 ? -5.074 -8.636 -20.730 1.00 94.00 225 LEU A C 1
ATOM 1759 O O . LEU A 1 225 ? -6.208 -9.042 -20.485 1.00 94.00 225 LEU A O 1
ATOM 1763 N N . ILE A 1 226 ? -4.005 -9.034 -20.039 1.00 94.62 226 ILE A N 1
ATOM 1764 C CA . ILE A 1 226 ? -4.080 -9.995 -18.932 1.00 94.62 226 ILE A CA 1
ATOM 1765 C C . ILE A 1 226 ? -4.926 -9.435 -17.788 1.00 94.62 226 ILE A C 1
ATOM 1767 O O . ILE A 1 226 ? -5.772 -10.151 -17.255 1.00 94.62 226 ILE A O 1
ATOM 1771 N N . ALA A 1 227 ? -4.750 -8.156 -17.448 1.00 94.19 227 ALA A N 1
ATOM 1772 C CA . ALA A 1 227 ? -5.556 -7.498 -16.427 1.00 94.19 227 ALA A CA 1
ATOM 1773 C C . ALA A 1 227 ? -7.048 -7.522 -16.792 1.00 94.19 227 ALA A C 1
ATOM 1775 O O . ALA A 1 227 ? -7.874 -7.912 -15.971 1.00 94.19 227 ALA A O 1
ATOM 1776 N N . MET A 1 228 ? -7.403 -7.176 -18.033 1.00 94.44 228 MET A N 1
ATOM 1777 C CA . MET A 1 228 ? -8.798 -7.197 -18.486 1.00 94.44 228 MET A CA 1
ATOM 1778 C C . MET A 1 228 ? -9.383 -8.610 -18.526 1.00 94.44 228 MET A C 1
ATOM 1780 O O . MET A 1 228 ? -10.521 -8.812 -18.114 1.00 94.44 228 MET A O 1
ATOM 1784 N N . ILE A 1 229 ? -8.611 -9.611 -18.956 1.00 94.81 229 ILE A N 1
ATOM 1785 C CA . ILE A 1 229 ? -9.051 -11.013 -18.915 1.00 94.81 229 ILE A CA 1
ATOM 1786 C C . ILE A 1 229 ? -9.311 -11.447 -17.469 1.00 94.81 229 ILE A C 1
ATOM 1788 O O . ILE A 1 229 ? -10.334 -12.069 -17.203 1.00 94.81 229 ILE A O 1
ATOM 1792 N N . ALA A 1 230 ? -8.431 -11.090 -16.531 1.00 93.69 230 ALA A N 1
ATOM 1793 C CA . ALA A 1 230 ? -8.616 -11.396 -15.115 1.00 93.69 230 ALA A CA 1
ATOM 1794 C C . ALA A 1 230 ? -9.847 -10.687 -14.526 1.00 93.69 230 ALA A C 1
ATOM 1796 O O . ALA A 1 230 ? -10.602 -11.304 -13.779 1.00 93.69 230 ALA A O 1
ATOM 1797 N N . PHE A 1 231 ? -10.093 -9.432 -14.915 1.00 92.94 231 PHE A N 1
ATOM 1798 C CA . PHE A 1 231 ? -11.296 -8.686 -14.543 1.00 92.94 231 PHE A CA 1
ATOM 1799 C C . PHE A 1 231 ? -12.568 -9.382 -15.036 1.00 92.94 231 PHE A C 1
ATOM 1801 O O . PHE A 1 231 ? -13.503 -9.584 -14.266 1.00 92.94 231 PHE A O 1
ATOM 1808 N N . VAL A 1 232 ? -12.612 -9.774 -16.313 1.00 92.94 232 VAL A N 1
ATOM 1809 C CA . VAL A 1 232 ? -13.765 -10.485 -16.883 1.00 92.94 232 VAL A CA 1
ATOM 1810 C C . VAL A 1 232 ? -13.940 -11.834 -16.185 1.00 92.94 232 VAL A C 1
ATOM 1812 O O . VAL A 1 232 ? -15.034 -12.137 -15.723 1.00 92.94 232 VAL A O 1
ATOM 1815 N N . ALA A 1 233 ? -12.865 -12.611 -16.032 1.00 92.81 233 ALA A N 1
ATOM 1816 C CA . ALA A 1 233 ? -12.899 -13.916 -15.378 1.00 92.81 233 ALA A CA 1
ATOM 1817 C C . ALA A 1 233 ? -13.407 -13.836 -13.932 1.00 92.81 233 ALA A C 1
ATOM 1819 O O . ALA A 1 233 ? -14.177 -14.694 -13.515 1.00 92.81 233 ALA A O 1
ATOM 1820 N N . TRP A 1 234 ? -13.037 -12.793 -13.183 1.00 93.19 234 TRP A N 1
ATOM 1821 C CA . TRP A 1 234 ? -13.483 -12.593 -11.803 1.00 93.19 234 TRP A CA 1
ATOM 1822 C C . TRP A 1 234 ? -15.014 -12.578 -11.651 1.00 93.19 234 TRP A C 1
ATOM 1824 O O . TRP A 1 234 ? -15.526 -13.081 -10.652 1.00 93.19 234 TRP A O 1
ATOM 1834 N N . HIS A 1 235 ? -15.741 -12.081 -12.659 1.00 87.19 235 HIS A N 1
ATOM 1835 C CA . HIS A 1 235 ? -17.208 -12.040 -12.661 1.00 87.19 235 HIS A CA 1
ATOM 1836 C C . HIS A 1 235 ? -17.862 -13.415 -12.891 1.00 87.19 235 HIS A C 1
ATOM 1838 O O . HIS A 1 235 ? -19.039 -13.576 -12.587 1.00 87.19 235 HIS A O 1
ATOM 1844 N N . PHE A 1 236 ? -17.121 -14.401 -13.407 1.00 89.44 236 PHE A N 1
ATOM 1845 C CA . PHE A 1 236 ? -17.629 -15.746 -13.723 1.00 89.44 236 PHE A CA 1
ATOM 1846 C C . PHE A 1 236 ? -17.060 -16.849 -12.820 1.00 89.44 236 PHE A C 1
ATOM 1848 O O . PHE A 1 236 ? -17.365 -18.024 -13.006 1.00 89.44 236 PHE A O 1
ATOM 1855 N N . ILE A 1 237 ? -16.190 -16.499 -11.874 1.00 92.25 237 ILE A N 1
ATOM 1856 C CA . ILE A 1 237 ? -15.599 -17.441 -10.922 1.00 92.25 237 ILE A CA 1
ATOM 1857 C C . ILE A 1 237 ? -16.434 -17.415 -9.647 1.00 92.25 237 ILE A C 1
ATOM 1859 O O . ILE A 1 237 ? -16.556 -16.358 -9.054 1.00 92.25 237 ILE A O 1
ATOM 1863 N N . ASP A 1 238 ? -16.905 -18.557 -9.149 1.00 84.00 238 ASP A N 1
ATOM 1864 C CA . ASP A 1 238 ? -17.638 -18.609 -7.869 1.00 84.00 238 ASP A CA 1
ATOM 1865 C C . ASP A 1 238 ? -16.731 -18.882 -6.653 1.00 84.00 238 ASP A C 1
ATOM 1867 O O . ASP A 1 238 ? -17.049 -18.525 -5.520 1.00 84.00 238 ASP A O 1
ATOM 1871 N N . GLY A 1 239 ? -15.557 -19.487 -6.868 1.00 85.12 239 GLY A N 1
ATOM 1872 C CA . GLY A 1 239 ? -14.642 -19.875 -5.791 1.00 85.12 239 GLY A CA 1
ATOM 1873 C C . GLY A 1 239 ? -13.862 -18.700 -5.194 1.00 85.12 239 GLY A C 1
ATOM 1874 O O . GLY A 1 239 ? -13.118 -18.027 -5.908 1.00 85.12 239 GLY A O 1
ATOM 1875 N N . ALA A 1 240 ? -13.939 -18.516 -3.870 1.00 82.62 240 ALA A N 1
ATOM 1876 C CA . ALA A 1 240 ? -13.270 -17.425 -3.149 1.00 82.62 240 ALA A CA 1
ATOM 1877 C C . ALA A 1 240 ? -11.757 -17.340 -3.438 1.00 82.62 240 ALA A C 1
ATOM 1879 O O . ALA A 1 240 ? -11.248 -16.269 -3.753 1.00 82.62 240 ALA A O 1
ATOM 1880 N N . PHE A 1 241 ? -11.051 -18.475 -3.422 1.00 84.19 241 PHE A N 1
ATOM 1881 C CA . PHE A 1 241 ? -9.612 -18.531 -3.708 1.00 84.19 241 PHE A CA 1
ATOM 1882 C C . PHE A 1 241 ? -9.268 -18.071 -5.134 1.00 84.19 241 PHE A C 1
ATOM 1884 O O . PHE A 1 241 ? -8.370 -17.253 -5.338 1.00 84.19 241 PHE A O 1
ATOM 1891 N N . LEU A 1 242 ? -10.007 -18.565 -6.131 1.00 86.81 242 LEU A N 1
ATOM 1892 C CA . LEU A 1 242 ? -9.795 -18.207 -7.534 1.00 86.81 242 LEU A CA 1
ATOM 1893 C C . LEU A 1 242 ? -10.183 -16.748 -7.804 1.00 86.81 242 LEU A C 1
ATOM 1895 O O . LEU A 1 242 ? -9.478 -16.070 -8.553 1.00 86.81 242 LEU A O 1
ATOM 1899 N N . LYS A 1 243 ? -11.235 -16.236 -7.147 1.00 86.81 243 LYS A N 1
ATOM 1900 C CA . LYS A 1 243 ? -11.571 -14.807 -7.172 1.00 86.81 243 LYS A CA 1
ATOM 1901 C C . LYS A 1 243 ? -10.408 -13.976 -6.636 1.00 86.81 243 LYS A C 1
ATOM 1903 O O . LYS A 1 243 ? -9.994 -13.039 -7.310 1.00 86.81 243 LYS A O 1
ATOM 1908 N N . THR A 1 244 ? -9.825 -14.330 -5.490 1.00 85.19 244 THR A N 1
ATOM 1909 C CA . THR A 1 244 ? -8.666 -13.611 -4.928 1.00 85.19 244 THR A CA 1
ATOM 1910 C C . THR A 1 244 ? -7.476 -13.597 -5.886 1.00 85.19 244 THR A C 1
ATOM 1912 O O . THR A 1 244 ? -6.860 -12.549 -6.080 1.00 85.19 244 THR A O 1
ATOM 1915 N N . ILE A 1 245 ? -7.172 -14.723 -6.539 1.00 87.38 245 ILE A N 1
ATOM 1916 C CA . ILE A 1 245 ? -6.114 -14.777 -7.560 1.00 87.38 245 ILE A CA 1
ATOM 1917 C C . ILE A 1 245 ? -6.442 -13.853 -8.737 1.00 87.38 245 ILE A C 1
ATOM 1919 O O . ILE A 1 245 ? -5.568 -13.107 -9.173 1.00 87.38 245 ILE A O 1
ATOM 1923 N N . ALA A 1 246 ? -7.679 -13.864 -9.236 1.00 90.75 246 ALA A N 1
ATOM 1924 C CA . ALA A 1 246 ? -8.088 -13.016 -10.353 1.00 90.75 246 ALA A CA 1
ATOM 1925 C C . ALA A 1 246 ? -7.988 -11.518 -10.012 1.00 90.75 246 ALA A C 1
ATOM 1927 O O . ALA A 1 246 ? -7.441 -10.758 -10.813 1.00 90.75 246 ALA A O 1
ATOM 1928 N N . VAL A 1 247 ? -8.409 -11.097 -8.810 1.00 89.38 247 VAL A N 1
ATOM 1929 C CA . VAL A 1 247 ? -8.214 -9.709 -8.342 1.00 89.38 247 VAL A CA 1
ATOM 1930 C C . VAL A 1 247 ? -6.730 -9.372 -8.262 1.00 89.38 247 VAL A C 1
ATOM 1932 O O . VAL A 1 247 ? -6.315 -8.327 -8.757 1.00 89.38 247 VAL A O 1
ATOM 1935 N N . ASN A 1 248 ? -5.912 -10.262 -7.699 1.00 88.12 248 ASN A N 1
ATOM 1936 C CA . ASN A 1 248 ? -4.470 -10.056 -7.608 1.00 88.12 248 ASN A CA 1
ATOM 1937 C C . ASN A 1 248 ? -3.844 -9.888 -9.001 1.00 88.12 248 ASN A C 1
ATOM 1939 O O . ASN A 1 248 ? -3.103 -8.936 -9.220 1.00 88.12 248 ASN A O 1
ATOM 1943 N N . ILE A 1 249 ? -4.175 -10.743 -9.973 1.00 91.44 249 ILE A N 1
ATOM 1944 C CA . ILE A 1 249 ? -3.690 -10.602 -11.355 1.00 91.44 249 ILE A CA 1
ATOM 1945 C C . ILE A 1 249 ? -4.154 -9.272 -11.958 1.00 91.44 249 ILE A C 1
ATOM 1947 O O . ILE A 1 249 ? -3.335 -8.555 -12.528 1.00 91.44 249 ILE A O 1
ATOM 1951 N N . PHE A 1 250 ? -5.430 -8.906 -11.800 1.00 91.81 250 PHE A N 1
ATOM 1952 C CA . PHE A 1 250 ? -5.963 -7.634 -12.290 1.00 91.81 250 PHE A CA 1
ATOM 1953 C C . PHE A 1 250 ? -5.197 -6.436 -11.717 1.00 91.81 250 PHE A C 1
ATOM 1955 O O . PHE A 1 250 ? -4.690 -5.612 -12.482 1.00 91.81 250 PHE A O 1
ATOM 1962 N N . VAL A 1 251 ? -5.061 -6.358 -10.390 1.00 88.12 251 VAL A N 1
ATOM 1963 C CA . VAL A 1 251 ? -4.370 -5.262 -9.697 1.00 88.12 251 VAL A CA 1
ATOM 1964 C C . VAL A 1 251 ? -2.904 -5.226 -10.089 1.00 88.12 251 VAL A C 1
ATOM 1966 O O . VAL A 1 251 ? -2.398 -4.179 -10.478 1.00 88.12 251 VAL A O 1
ATOM 1969 N N . PHE A 1 252 ? -2.206 -6.355 -10.035 1.00 85.62 252 PHE A N 1
ATOM 1970 C CA . PHE A 1 252 ? -0.772 -6.366 -10.278 1.00 85.62 252 PHE A CA 1
ATOM 1971 C C . PHE A 1 252 ? -0.420 -6.135 -11.742 1.00 85.62 252 PHE A C 1
ATOM 1973 O O . PHE A 1 252 ? 0.490 -5.353 -12.011 1.00 85.62 252 PHE A O 1
ATOM 1980 N N . SER A 1 253 ? -1.136 -6.734 -12.694 1.00 89.44 253 SER A N 1
ATOM 1981 C CA . SER A 1 253 ? -0.879 -6.495 -14.116 1.00 89.44 253 SER A CA 1
ATOM 1982 C C . SER A 1 253 ? -1.235 -5.067 -14.531 1.00 89.44 253 SER A C 1
ATOM 1984 O O . SER A 1 253 ? -0.483 -4.462 -15.287 1.00 89.44 253 SER A O 1
ATOM 1986 N N . SER A 1 254 ? -2.311 -4.472 -14.006 1.00 89.75 254 SER A N 1
ATOM 1987 C CA . SER A 1 254 ? -2.664 -3.080 -14.329 1.00 89.75 254 SER A CA 1
ATOM 1988 C C . SER A 1 254 ? -1.763 -2.064 -13.616 1.00 89.75 254 SER A C 1
ATOM 1990 O O . SER A 1 254 ? -1.117 -1.244 -14.270 1.00 89.75 254 SER A O 1
ATOM 1992 N N . LEU A 1 255 ? -1.652 -2.141 -12.288 1.00 83.69 255 LEU A N 1
ATOM 1993 C CA . LEU A 1 255 ? -0.931 -1.170 -11.464 1.00 83.69 255 LEU A CA 1
ATOM 1994 C C . LEU A 1 255 ? 0.571 -1.192 -11.754 1.00 83.69 255 LEU A C 1
ATOM 1996 O O . LEU A 1 255 ? 1.164 -0.139 -11.990 1.00 83.69 255 LEU A O 1
ATOM 2000 N N . ASN A 1 256 ? 1.190 -2.381 -11.790 1.00 82.38 256 ASN A N 1
ATOM 2001 C CA . ASN A 1 256 ? 2.621 -2.505 -12.075 1.00 82.38 256 ASN A CA 1
ATOM 2002 C C . ASN A 1 256 ? 2.940 -2.037 -13.498 1.00 82.38 256 ASN A C 1
ATOM 2004 O O . ASN A 1 256 ? 3.937 -1.355 -13.732 1.00 82.38 256 ASN A O 1
ATOM 2008 N N . SER A 1 257 ? 2.091 -2.381 -14.469 1.00 86.12 257 SER A N 1
ATOM 2009 C CA . SER A 1 257 ? 2.366 -2.024 -15.855 1.00 86.12 257 SER A CA 1
ATOM 2010 C C . SER A 1 257 ? 2.164 -0.542 -16.141 1.00 86.12 257 SER A C 1
ATOM 2012 O O . SER A 1 257 ? 3.012 0.068 -16.784 1.00 86.12 257 SER A O 1
ATOM 2014 N N . VAL A 1 258 ? 1.113 0.079 -15.606 1.00 84.81 258 VAL A N 1
ATOM 2015 C CA . VAL A 1 258 ? 0.830 1.499 -15.859 1.00 84.81 258 VAL A CA 1
ATOM 2016 C C . VAL A 1 258 ? 1.688 2.414 -14.984 1.00 84.81 258 VAL A C 1
ATOM 2018 O O . VAL A 1 258 ? 2.355 3.304 -15.512 1.00 84.81 258 VAL A O 1
ATOM 2021 N N . LEU A 1 259 ? 1.710 2.203 -13.661 1.00 78.06 259 LEU A N 1
ATOM 2022 C CA . LEU A 1 259 ? 2.371 3.131 -12.732 1.00 78.06 259 LEU A CA 1
ATOM 2023 C C . LEU A 1 259 ? 3.882 2.940 -12.634 1.00 78.06 259 LEU A C 1
ATOM 2025 O O . LEU A 1 259 ? 4.587 3.903 -12.330 1.00 78.06 259 LEU A O 1
ATOM 2029 N N . PHE A 1 260 ? 4.384 1.724 -12.864 1.00 78.31 260 PHE A N 1
ATOM 2030 C CA . PHE A 1 260 ? 5.815 1.439 -12.769 1.00 78.31 260 PHE A CA 1
ATOM 2031 C C . PHE A 1 260 ? 6.440 1.275 -14.156 1.00 78.31 260 PHE A C 1
ATOM 2033 O O . PHE A 1 260 ? 7.325 2.057 -14.496 1.00 78.31 260 PHE A O 1
ATOM 2040 N N . ASN A 1 261 ? 5.971 0.339 -14.993 1.00 83.94 261 ASN A N 1
ATOM 2041 C CA . ASN A 1 261 ? 6.590 0.111 -16.312 1.00 83.94 261 ASN A CA 1
ATOM 2042 C C . ASN A 1 261 ? 6.308 1.245 -17.302 1.00 83.94 261 ASN A C 1
ATOM 2044 O O . ASN A 1 261 ? 7.213 1.654 -18.023 1.00 83.94 261 ASN A O 1
ATOM 2048 N N . GLY A 1 262 ? 5.090 1.786 -17.313 1.00 83.69 262 GLY A N 1
ATOM 2049 C CA . GLY A 1 262 ? 4.681 2.914 -18.150 1.00 83.69 262 GLY A CA 1
ATOM 2050 C C . GLY A 1 262 ? 5.271 4.254 -17.714 1.00 83.69 262 GLY A C 1
ATOM 2051 O O . GLY A 1 262 ? 5.243 5.216 -18.481 1.00 83.69 262 GLY A O 1
ATOM 2052 N N . ASN A 1 263 ? 5.852 4.324 -16.515 1.00 85.38 263 ASN A N 1
ATOM 2053 C CA . ASN A 1 263 ? 6.436 5.547 -15.995 1.00 85.38 263 ASN A CA 1
ATOM 2054 C C . ASN A 1 263 ? 7.747 5.895 -16.730 1.00 85.38 263 ASN A C 1
ATOM 2056 O O . ASN A 1 263 ? 8.720 5.140 -16.648 1.00 85.38 263 ASN A O 1
ATOM 2060 N N . PRO A 1 264 ? 7.837 7.070 -17.385 1.00 82.75 264 PRO A N 1
ATOM 2061 C CA . PRO A 1 264 ? 9.021 7.467 -18.145 1.00 82.75 264 PRO A CA 1
ATOM 2062 C C . PRO A 1 264 ? 10.251 7.755 -17.273 1.00 82.75 264 PRO A C 1
ATOM 2064 O O . PRO A 1 264 ? 11.338 7.964 -17.802 1.00 82.75 264 PRO A O 1
ATOM 2067 N N . VAL A 1 265 ? 10.095 7.810 -15.950 1.00 80.88 265 VAL A N 1
ATOM 2068 C CA . VAL A 1 265 ? 11.126 8.226 -14.992 1.00 80.88 265 VAL A CA 1
ATOM 2069 C C . VAL A 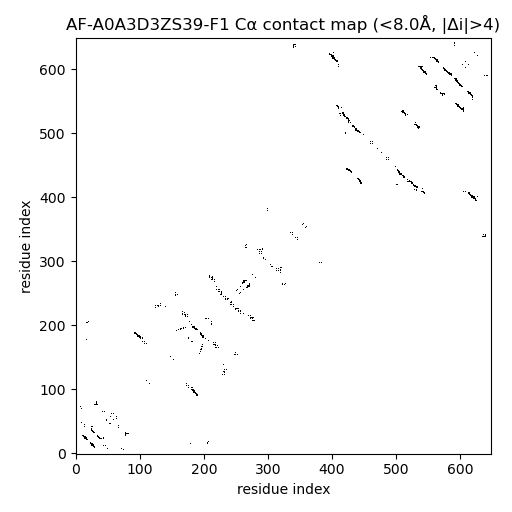1 265 ? 12.117 7.100 -14.650 1.00 80.88 265 VAL A C 1
ATOM 2071 O O . VAL A 1 265 ? 13.283 7.363 -14.317 1.00 80.88 265 VAL A O 1
ATOM 2074 N N . MET A 1 266 ? 11.679 5.841 -14.728 1.00 74.81 266 MET A N 1
ATOM 2075 C CA . MET A 1 266 ? 12.521 4.654 -14.549 1.00 74.81 266 MET A CA 1
ATOM 2076 C C . MET A 1 266 ? 12.834 4.015 -15.896 1.00 74.81 266 MET A C 1
ATOM 2078 O O . MET A 1 266 ? 12.002 4.030 -16.787 1.00 74.81 266 MET A O 1
ATOM 2082 N N . ARG A 1 267 ? 14.028 3.419 -16.041 1.00 78.69 267 ARG A N 1
ATOM 2083 C CA . ARG A 1 267 ? 14.491 2.779 -17.286 1.00 78.69 267 ARG A CA 1
ATOM 2084 C C . ARG A 1 267 ? 13.792 1.429 -17.528 1.00 78.69 267 ARG A C 1
ATOM 2086 O O . ARG A 1 267 ? 14.436 0.384 -17.512 1.00 78.69 267 ARG A O 1
ATOM 2093 N N . LEU A 1 268 ? 12.484 1.500 -17.714 1.00 83.38 268 LEU A N 1
ATOM 2094 C CA . LEU A 1 268 ? 11.557 0.431 -18.061 1.00 83.38 268 LEU A CA 1
ATOM 2095 C C . LEU A 1 268 ? 10.946 0.749 -19.440 1.00 83.38 268 LEU A C 1
ATOM 2097 O O . LEU A 1 268 ? 11.398 1.666 -20.135 1.00 83.38 268 LEU A O 1
ATOM 2101 N N . ASP A 1 269 ? 9.932 0.001 -19.850 1.00 86.44 269 ASP A N 1
ATOM 2102 C CA . ASP A 1 269 ? 9.306 0.097 -21.175 1.00 86.44 269 ASP A CA 1
ATOM 2103 C C . ASP A 1 269 ? 8.797 1.499 -21.526 1.00 86.44 269 ASP A C 1
ATOM 2105 O O . ASP A 1 269 ? 9.059 2.016 -22.616 1.00 86.44 269 ASP A O 1
ATOM 2109 N N . GLY A 1 270 ? 8.136 2.158 -20.574 1.00 85.38 270 GLY A N 1
ATOM 2110 C CA . GLY A 1 270 ? 7.618 3.516 -20.706 1.00 85.38 270 GLY A CA 1
ATOM 2111 C C . GLY A 1 270 ? 8.720 4.545 -20.934 1.00 85.38 270 GLY A C 1
ATOM 2112 O O . GLY A 1 270 ? 8.552 5.451 -21.748 1.00 85.38 270 GLY A O 1
ATOM 2113 N N . TYR A 1 271 ? 9.891 4.374 -20.312 1.00 87.94 271 TYR A N 1
ATOM 2114 C CA . TYR A 1 271 ? 11.058 5.215 -20.595 1.00 87.94 271 TYR A CA 1
ATOM 2115 C C . TYR A 1 271 ? 11.554 5.039 -22.023 1.00 87.94 271 TYR A C 1
ATOM 2117 O O . TYR A 1 271 ? 11.855 6.031 -22.687 1.00 87.94 271 TYR A O 1
ATOM 2125 N N . PHE A 1 272 ? 11.649 3.806 -22.525 1.00 85.19 272 PHE A N 1
ATOM 2126 C CA . PHE A 1 272 ? 12.112 3.590 -23.893 1.00 85.19 272 PHE A CA 1
ATOM 2127 C C . PHE A 1 272 ? 11.109 4.148 -24.904 1.00 85.19 272 PHE A C 1
ATOM 2129 O O . PHE A 1 272 ? 11.517 4.915 -25.777 1.00 85.19 272 PHE A O 1
ATOM 2136 N N . ALA A 1 273 ? 9.809 3.916 -24.697 1.00 87.19 273 ALA A N 1
ATOM 2137 C CA . ALA A 1 273 ? 8.747 4.509 -25.505 1.00 87.19 273 ALA A CA 1
ATOM 2138 C C . ALA A 1 273 ? 8.788 6.048 -25.487 1.00 87.19 273 ALA A C 1
ATOM 2140 O O . ALA A 1 273 ? 8.754 6.681 -26.542 1.00 87.19 273 ALA A O 1
ATOM 2141 N N . PHE A 1 274 ? 8.925 6.661 -24.309 1.00 87.69 274 PHE A N 1
ATOM 2142 C CA . PHE A 1 274 ? 9.001 8.115 -24.148 1.00 87.69 274 PHE A CA 1
ATOM 2143 C C . PHE A 1 274 ? 10.278 8.708 -24.754 1.00 87.69 274 PHE A C 1
ATOM 2145 O O . PHE A 1 274 ? 10.240 9.724 -25.448 1.00 87.69 274 PHE A O 1
ATOM 2152 N N . SER A 1 275 ? 11.421 8.059 -24.538 1.00 85.69 275 SER A N 1
ATOM 2153 C CA . SER A 1 275 ? 12.711 8.506 -25.064 1.00 85.69 275 SER A CA 1
ATOM 2154 C C . SER A 1 275 ? 12.758 8.432 -26.593 1.00 85.69 275 SER A C 1
ATOM 2156 O O . SER A 1 275 ? 13.258 9.361 -27.233 1.00 85.69 275 SER A O 1
ATOM 2158 N N . ASP A 1 276 ? 12.160 7.401 -27.200 1.00 86.38 276 ASP A N 1
ATOM 2159 C CA . ASP A 1 276 ? 11.942 7.336 -28.645 1.00 86.38 276 ASP A CA 1
ATOM 2160 C C . ASP A 1 276 ? 10.888 8.352 -29.107 1.00 86.38 276 ASP A C 1
ATOM 2162 O O . ASP A 1 276 ? 11.077 8.978 -30.152 1.00 86.38 276 ASP A O 1
ATOM 2166 N N . TRP A 1 277 ? 9.830 8.611 -28.331 1.00 86.06 277 TRP A N 1
ATOM 2167 C CA . TRP A 1 277 ? 8.833 9.647 -28.632 1.00 86.06 277 TRP A CA 1
ATOM 2168 C C . TRP A 1 277 ? 9.380 11.073 -28.557 1.00 86.06 277 TRP A C 1
ATOM 2170 O O . TRP A 1 277 ? 8.884 11.934 -29.270 1.00 86.06 277 TRP A O 1
ATOM 2180 N N . ILE A 1 278 ? 10.457 11.333 -27.820 1.00 84.31 278 ILE A N 1
ATOM 2181 C CA . ILE A 1 278 ? 11.175 12.623 -27.840 1.00 84.31 278 ILE A CA 1
ATOM 2182 C C . ILE A 1 278 ? 12.342 12.610 -28.843 1.00 84.31 278 ILE A C 1
ATOM 2184 O O . ILE A 1 278 ? 12.843 13.658 -29.241 1.00 84.31 278 ILE A O 1
ATOM 2188 N N . GLY A 1 279 ? 12.751 11.432 -29.322 1.00 79.44 279 GLY A N 1
ATOM 2189 C CA . GLY A 1 279 ? 13.882 11.271 -30.242 1.00 79.44 279 GLY A CA 1
ATOM 2190 C C . GLY A 1 279 ? 15.248 11.305 -29.543 1.00 79.44 279 GLY A C 1
ATOM 2191 O O . GLY A 1 279 ? 16.276 11.511 -30.189 1.00 79.44 279 GLY A O 1
ATOM 2192 N N . HIS A 1 280 ? 15.284 11.107 -28.222 1.00 79.00 280 HIS A N 1
ATOM 2193 C CA . HIS A 1 280 ? 16.491 11.136 -27.392 1.00 79.00 280 HIS A CA 1
ATOM 2194 C C . HIS A 1 280 ? 16.575 9.900 -26.495 1.00 79.00 280 HIS A C 1
ATOM 2196 O O . HIS A 1 280 ? 16.332 9.950 -25.294 1.00 79.00 280 HIS A O 1
ATOM 2202 N N . ARG A 1 281 ? 16.981 8.776 -27.089 1.00 68.50 281 ARG A N 1
ATOM 2203 C CA . ARG A 1 281 ? 16.973 7.446 -26.460 1.00 68.50 281 ARG A CA 1
ATOM 2204 C C . ARG A 1 281 ? 17.861 7.289 -25.217 1.00 68.50 281 ARG A C 1
ATOM 2206 O O . ARG A 1 281 ? 17.554 6.546 -24.287 1.00 68.50 281 ARG A O 1
ATOM 2213 N N . ASN A 1 282 ? 18.958 8.037 -25.178 1.00 73.50 282 ASN A N 1
ATOM 2214 C CA . ASN A 1 282 ? 19.943 8.011 -24.096 1.00 73.50 282 ASN A CA 1
ATOM 2215 C C . ASN A 1 282 ? 19.693 9.106 -23.042 1.00 73.50 282 ASN A C 1
ATOM 2217 O O . ASN A 1 282 ? 20.639 9.592 -22.417 1.00 73.50 282 ASN A O 1
ATOM 2221 N N . LEU A 1 283 ? 18.424 9.482 -22.831 1.00 81.25 283 LEU A N 1
ATOM 2222 C CA . LEU A 1 283 ? 17.996 10.511 -21.880 1.00 81.25 283 LEU A CA 1
ATOM 2223 C C . LEU A 1 283 ? 18.550 10.275 -20.468 1.00 81.25 283 LEU A C 1
ATOM 2225 O O . LEU A 1 283 ? 19.127 11.186 -19.887 1.00 81.25 283 LEU A O 1
ATOM 2229 N N . SER A 1 284 ? 18.461 9.049 -19.942 1.00 77.31 284 SER A N 1
ATOM 2230 C CA . SER A 1 284 ? 18.936 8.714 -18.592 1.00 77.31 284 SER A CA 1
ATOM 2231 C C . SER A 1 284 ? 20.455 8.824 -18.434 1.00 77.31 284 SER A C 1
ATOM 2233 O O . SER A 1 284 ? 20.932 9.228 -17.374 1.00 77.31 284 SER A O 1
ATOM 2235 N N . SER A 1 285 ? 21.233 8.454 -19.453 1.00 76.88 285 SER A N 1
ATOM 2236 C CA . SER A 1 285 ? 22.692 8.615 -19.420 1.00 76.88 285 SER A CA 1
ATOM 2237 C C . SER A 1 285 ? 23.102 10.076 -19.602 1.00 76.88 285 SER A C 1
ATOM 2239 O O . SER A 1 285 ? 24.019 10.536 -18.924 1.00 76.88 285 SER A O 1
ATOM 2241 N N . ALA A 1 286 ? 22.397 10.818 -20.462 1.00 77.94 286 ALA A N 1
ATOM 2242 C CA . ALA A 1 286 ? 22.628 12.244 -20.670 1.00 77.94 286 ALA A CA 1
ATOM 2243 C C . ALA A 1 286 ? 22.309 13.050 -19.401 1.00 77.94 286 ALA A C 1
ATOM 2245 O O . ALA A 1 286 ? 23.129 13.855 -18.960 1.00 77.94 286 ALA A O 1
ATOM 2246 N N . SER A 1 287 ? 21.176 12.772 -18.750 1.00 81.69 287 SER A N 1
ATOM 2247 C CA . SER A 1 287 ? 20.799 13.403 -17.483 1.00 81.69 287 SER A CA 1
ATOM 2248 C C . SER A 1 287 ? 21.784 13.076 -16.364 1.00 81.69 287 SER A C 1
ATOM 2250 O O . SER A 1 287 ? 22.152 13.961 -15.600 1.00 81.69 287 SER A O 1
ATOM 2252 N N . ALA A 1 288 ? 22.264 11.830 -16.277 1.00 77.88 288 ALA A N 1
ATOM 2253 C CA . ALA A 1 288 ? 23.267 11.439 -15.287 1.00 77.88 288 ALA A CA 1
ATOM 2254 C C . ALA A 1 288 ? 24.600 12.177 -15.490 1.00 77.88 288 ALA A C 1
ATOM 2256 O O . ALA A 1 288 ? 25.242 12.575 -14.514 1.00 77.88 288 ALA A O 1
ATOM 2257 N N . GLN A 1 289 ? 25.011 12.387 -16.743 1.00 77.44 289 GLN A N 1
ATOM 2258 C CA . GLN A 1 289 ? 26.218 13.142 -17.068 1.00 77.44 289 GLN A CA 1
ATOM 2259 C C . GLN A 1 289 ? 26.065 14.632 -16.724 1.00 77.44 289 GLN A C 1
ATOM 2261 O O . GLN A 1 289 ? 26.959 15.200 -16.100 1.00 77.44 289 GLN A O 1
ATOM 2266 N N . ILE A 1 290 ? 24.925 15.245 -17.046 1.00 80.88 290 ILE A N 1
ATOM 2267 C CA . ILE A 1 290 ? 24.636 16.649 -16.707 1.00 80.88 290 ILE A CA 1
ATOM 2268 C C . ILE A 1 290 ? 24.544 16.841 -15.195 1.00 80.88 290 ILE A C 1
ATOM 2270 O O . ILE A 1 290 ? 25.166 17.748 -14.649 1.00 80.88 290 ILE A O 1
ATOM 2274 N N . PHE A 1 291 ? 23.851 15.946 -14.490 1.00 80.25 291 PHE A N 1
ATOM 2275 C CA . PHE A 1 291 ? 23.765 15.980 -13.032 1.00 80.25 291 PHE A CA 1
ATOM 2276 C C . PHE A 1 291 ? 25.152 15.858 -12.384 1.00 80.25 291 PHE A C 1
ATOM 2278 O O . PHE A 1 291 ? 25.464 16.552 -11.417 1.00 80.25 291 PHE A O 1
ATOM 2285 N N . LYS A 1 292 ? 26.027 15.014 -12.945 1.00 74.94 292 LYS A N 1
ATOM 2286 C CA . LYS A 1 292 ? 27.427 14.902 -12.517 1.00 74.94 292 LYS A CA 1
ATOM 2287 C C . LYS A 1 292 ? 28.204 16.200 -12.760 1.00 74.94 292 LYS A C 1
ATOM 2289 O O . LYS A 1 292 ? 28.952 16.613 -11.872 1.00 74.94 292 LYS A O 1
ATOM 2294 N N . ASN A 1 293 ? 28.057 16.818 -13.930 1.00 76.56 293 ASN A N 1
ATOM 2295 C CA . ASN A 1 293 ? 28.714 18.084 -14.259 1.00 76.56 293 ASN A CA 1
ATOM 2296 C C . ASN A 1 293 ? 28.253 19.204 -13.315 1.00 76.56 293 ASN A C 1
ATOM 2298 O O . ASN A 1 293 ? 29.099 19.819 -12.671 1.00 76.56 293 ASN A O 1
ATOM 2302 N N . ALA A 1 294 ? 26.941 19.360 -13.113 1.00 78.19 294 ALA A N 1
ATOM 2303 C CA . ALA A 1 294 ? 26.361 20.328 -12.183 1.00 78.19 294 ALA A CA 1
ATOM 2304 C C . ALA A 1 294 ? 26.817 20.089 -10.732 1.00 78.19 294 ALA A C 1
ATOM 2306 O O . ALA A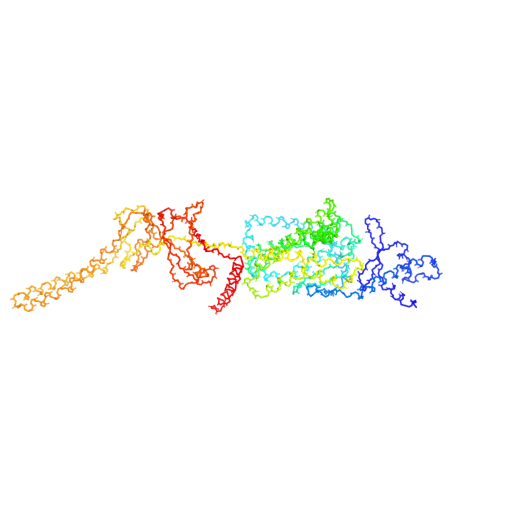 1 294 ? 27.241 21.018 -10.049 1.00 78.19 294 ALA A O 1
ATOM 2307 N N . ARG A 1 295 ? 26.828 18.831 -10.263 1.00 75.31 295 ARG A N 1
ATOM 2308 C CA . ARG A 1 295 ? 27.356 18.473 -8.933 1.00 75.31 295 ARG A CA 1
ATOM 2309 C C . ARG A 1 295 ? 28.835 18.824 -8.784 1.00 75.31 295 ARG A C 1
ATOM 2311 O O . ARG A 1 295 ? 29.247 19.255 -7.712 1.00 75.31 295 ARG A O 1
ATOM 2318 N N . THR A 1 296 ? 29.638 18.602 -9.825 1.00 72.31 296 THR A N 1
ATOM 2319 C CA . THR A 1 296 ? 31.077 18.917 -9.810 1.00 72.31 296 THR A CA 1
ATOM 2320 C C . THR A 1 296 ? 31.292 20.428 -9.801 1.00 72.31 296 THR A C 1
ATOM 2322 O O . THR A 1 296 ? 32.105 20.906 -9.015 1.00 72.31 296 THR A O 1
ATOM 2325 N N . TYR A 1 297 ? 30.499 21.169 -10.577 1.00 76.25 297 TYR A N 1
ATOM 2326 C CA . TYR A 1 297 ? 30.493 22.630 -10.599 1.00 76.25 297 TYR A CA 1
ATOM 2327 C C . TYR A 1 297 ? 30.163 23.213 -9.219 1.00 76.25 297 TYR A C 1
ATOM 2329 O O . TYR A 1 297 ? 30.946 23.996 -8.688 1.00 76.25 297 TYR A O 1
ATOM 2337 N N . ILE A 1 298 ? 29.077 22.758 -8.580 1.00 76.75 298 ILE A N 1
ATOM 2338 C CA . ILE A 1 298 ? 28.688 23.194 -7.225 1.00 76.75 298 ILE A CA 1
ATOM 2339 C C . ILE A 1 298 ? 29.768 22.826 -6.200 1.00 76.75 298 ILE A C 1
ATOM 2341 O O . ILE A 1 298 ? 30.226 23.680 -5.448 1.00 76.75 298 ILE A O 1
ATOM 2345 N N . ALA A 1 299 ? 30.230 21.571 -6.192 1.00 70.75 299 ALA A N 1
ATOM 2346 C CA . ALA A 1 299 ? 31.211 21.093 -5.213 1.00 70.75 299 ALA A CA 1
ATOM 2347 C C . ALA A 1 299 ? 32.597 21.750 -5.355 1.00 70.75 299 ALA A C 1
ATOM 2349 O O . ALA A 1 299 ? 33.411 21.680 -4.434 1.00 70.75 299 ALA A O 1
ATOM 2350 N N . THR A 1 300 ? 32.890 22.355 -6.506 1.00 70.88 300 THR A N 1
ATOM 2351 C CA . THR A 1 300 ? 34.150 23.067 -6.762 1.00 70.88 300 THR A CA 1
ATOM 2352 C C . THR A 1 300 ? 33.990 24.584 -6.787 1.00 70.88 300 THR A C 1
ATOM 2354 O O . THR A 1 300 ? 34.982 25.266 -7.055 1.00 70.88 300 THR A O 1
ATOM 2357 N N . PHE A 1 301 ? 32.792 25.104 -6.483 1.00 71.38 301 PHE A N 1
ATOM 2358 C CA . PHE A 1 301 ? 32.433 26.524 -6.590 1.00 71.38 301 PHE A CA 1
ATOM 2359 C C . PHE A 1 301 ? 32.809 27.118 -7.957 1.00 71.38 301 PHE A C 1
ATOM 2361 O O . PHE A 1 301 ? 33.467 28.149 -8.050 1.00 71.38 301 PHE A O 1
ATOM 2368 N N . GLY A 1 302 ? 32.451 26.411 -9.028 1.00 68.31 302 GLY A N 1
ATOM 2369 C CA . GLY A 1 302 ? 32.742 26.811 -10.404 1.00 68.31 302 GLY A CA 1
ATOM 2370 C C . GLY A 1 302 ? 34.158 26.496 -10.892 1.00 68.31 302 GLY A C 1
ATOM 2371 O O . GLY A 1 302 ? 34.504 26.862 -12.009 1.00 68.31 302 GLY A O 1
ATOM 2372 N N . GLY A 1 303 ? 34.976 25.803 -10.093 1.00 60.72 303 GLY A N 1
ATOM 2373 C CA . GLY A 1 303 ? 36.347 25.448 -10.470 1.00 60.72 303 GLY A CA 1
ATOM 2374 C C . GLY A 1 303 ? 36.472 24.318 -11.500 1.00 60.72 303 GLY A C 1
ATOM 2375 O O . GLY A 1 303 ? 37.507 24.215 -12.148 1.00 60.72 303 GLY A O 1
ATOM 2376 N N . ASN A 1 304 ? 35.472 23.440 -11.637 1.00 59.31 304 ASN A N 1
ATOM 2377 C CA . ASN A 1 304 ? 35.451 22.352 -12.619 1.00 59.31 304 ASN A CA 1
ATOM 2378 C C . ASN A 1 304 ? 34.029 21.867 -12.922 1.00 59.31 304 ASN A C 1
ATOM 2380 O O . ASN A 1 304 ? 33.187 21.786 -12.032 1.00 59.31 304 ASN A O 1
ATOM 2384 N N . GLY A 1 305 ? 33.812 21.404 -14.154 1.00 62.09 305 GLY A N 1
ATOM 2385 C CA . GLY A 1 305 ? 32.485 21.039 -14.652 1.00 62.09 305 GLY A CA 1
ATOM 2386 C C . GLY A 1 305 ? 31.774 22.247 -15.256 1.00 62.09 305 GLY A C 1
ATOM 2387 O O . GLY A 1 305 ? 32.093 23.386 -14.943 1.00 62.09 305 GLY A O 1
ATOM 2388 N N . GLU A 1 306 ? 30.830 21.990 -16.148 1.00 73.12 306 GLU A N 1
ATOM 2389 C CA . GLU A 1 306 ? 30.047 23.037 -16.801 1.00 73.12 306 GLU A CA 1
ATOM 2390 C C . GLU A 1 306 ? 28.691 23.146 -16.107 1.00 73.12 306 GLU A C 1
ATOM 2392 O O . GLU A 1 306 ? 28.050 22.129 -15.811 1.00 73.12 306 GLU A O 1
ATOM 2397 N N . TRP A 1 307 ? 28.272 24.380 -15.812 1.00 75.88 307 TRP A N 1
ATOM 2398 C CA . TRP A 1 307 ? 26.883 24.620 -15.448 1.00 75.88 307 TRP A CA 1
ATOM 2399 C C . TRP A 1 307 ? 25.997 24.375 -16.664 1.00 75.88 307 TRP A C 1
ATOM 2401 O O . TRP A 1 307 ? 26.412 24.584 -17.798 1.00 75.88 307 TRP A O 1
ATOM 2411 N N . VAL A 1 308 ? 24.773 23.942 -16.401 1.00 77.62 308 VAL A N 1
ATOM 2412 C CA . VAL A 1 308 ? 23.776 23.607 -17.414 1.00 77.62 308 VAL A CA 1
ATOM 2413 C C . VAL A 1 308 ? 23.484 24.829 -18.288 1.00 77.62 308 VAL A C 1
ATOM 2415 O O . VAL A 1 308 ? 22.973 25.836 -17.785 1.00 77.62 308 VAL A O 1
ATOM 2418 N N . GLN A 1 309 ? 23.779 24.744 -19.587 1.00 74.88 309 GLN A N 1
ATOM 2419 C CA . GLN A 1 309 ? 23.536 25.820 -20.548 1.00 74.88 309 GLN A CA 1
ATOM 2420 C C . GLN A 1 309 ? 22.436 25.419 -21.541 1.00 74.88 309 GLN A C 1
ATOM 2422 O O . GLN A 1 309 ? 22.513 24.431 -22.265 1.00 74.88 309 GLN A O 1
ATOM 2427 N N . GLY A 1 310 ? 21.368 26.219 -21.583 1.00 83.31 310 GLY A N 1
ATOM 2428 C CA . GLY A 1 310 ? 20.259 26.041 -22.520 1.00 83.31 310 GLY A CA 1
ATOM 2429 C C . GLY A 1 310 ? 19.097 25.178 -22.010 1.00 83.31 310 GLY A C 1
ATOM 2430 O O . GLY A 1 310 ? 19.215 24.350 -21.106 1.00 83.31 310 GLY A O 1
ATOM 2431 N N . ARG A 1 311 ? 17.926 25.373 -22.632 1.00 81.88 311 ARG A N 1
ATOM 2432 C CA . ARG A 1 311 ? 16.647 24.762 -22.213 1.00 81.88 311 ARG A CA 1
ATOM 2433 C C . ARG A 1 311 ? 16.663 23.232 -22.231 1.00 81.88 311 ARG A C 1
ATOM 2435 O O . ARG A 1 311 ? 16.005 22.591 -21.418 1.00 81.88 311 ARG A O 1
ATOM 2442 N N . ARG A 1 312 ? 17.408 22.636 -23.163 1.00 80.62 312 ARG A N 1
ATOM 2443 C CA . ARG A 1 312 ? 17.465 21.179 -23.332 1.00 80.62 312 ARG A CA 1
ATOM 2444 C C . ARG A 1 312 ? 18.253 20.505 -22.212 1.00 80.62 312 ARG A C 1
ATOM 2446 O O . ARG A 1 312 ? 17.799 19.503 -21.669 1.00 80.62 312 ARG A O 1
ATOM 2453 N N . GLU A 1 313 ? 19.393 21.071 -21.831 1.00 80.12 313 GLU A N 1
ATOM 2454 C CA . GLU A 1 313 ? 20.176 20.549 -20.713 1.00 80.12 313 GLU A CA 1
ATOM 2455 C C . GLU A 1 313 ? 19.448 20.757 -19.377 1.00 80.12 313 GLU A C 1
ATOM 2457 O O . GLU A 1 313 ? 19.485 19.880 -18.514 1.00 80.12 313 GLU A O 1
ATOM 2462 N N . GLN A 1 314 ? 18.705 21.863 -19.235 1.00 82.12 314 GLN A N 1
ATOM 2463 C CA . GLN A 1 314 ? 17.823 22.104 -18.087 1.00 82.12 314 GLN A CA 1
ATOM 2464 C C . GLN A 1 314 ? 16.725 21.041 -17.978 1.00 82.12 314 GLN A C 1
ATOM 2466 O O . GLN A 1 314 ? 16.504 20.501 -16.896 1.00 82.12 314 GLN A O 1
ATOM 2471 N N . ALA A 1 315 ? 16.085 20.676 -19.093 1.00 82.56 315 ALA A N 1
ATOM 2472 C CA . ALA A 1 315 ? 15.100 19.596 -19.116 1.00 82.56 315 ALA A CA 1
ATOM 2473 C C . ALA A 1 315 ? 15.716 18.244 -18.714 1.00 82.56 315 ALA A C 1
ATOM 2475 O O . ALA A 1 315 ? 15.099 17.472 -17.981 1.00 82.56 315 ALA A O 1
ATOM 2476 N N . TYR A 1 316 ? 16.953 17.962 -19.132 1.00 83.75 316 TYR A N 1
ATOM 2477 C CA . TYR A 1 316 ? 17.669 16.749 -18.728 1.00 83.75 316 TYR A CA 1
ATOM 2478 C C . TYR A 1 316 ? 18.051 16.756 -17.247 1.00 83.75 316 TYR A C 1
ATOM 2480 O O . TYR A 1 316 ? 17.961 15.715 -16.596 1.00 83.75 316 TYR A O 1
ATOM 2488 N N . LEU A 1 317 ? 18.441 17.909 -16.698 1.00 82.75 317 LEU A N 1
ATOM 2489 C CA . LEU A 1 317 ? 18.691 18.066 -15.267 1.00 82.75 317 LEU A CA 1
ATOM 2490 C C . LEU A 1 317 ? 17.406 17.829 -14.462 1.00 82.75 317 LEU A C 1
ATOM 2492 O O . LEU A 1 317 ? 17.428 17.054 -13.507 1.00 82.75 317 LEU A O 1
ATOM 2496 N N . LEU A 1 318 ? 16.292 18.438 -14.879 1.00 84.88 318 LEU A N 1
ATOM 2497 C CA . LEU A 1 318 ? 14.986 18.275 -14.239 1.00 84.88 318 LEU A CA 1
ATOM 2498 C C . LEU A 1 318 ? 14.528 16.814 -14.278 1.00 84.88 318 LEU A C 1
ATOM 2500 O O . LEU A 1 318 ? 14.126 16.271 -13.253 1.00 84.88 318 LEU A O 1
ATOM 2504 N N . TYR A 1 319 ? 14.665 16.151 -15.429 1.00 85.62 319 TYR A N 1
ATOM 2505 C CA . TYR A 1 319 ? 14.400 14.719 -15.559 1.00 85.62 319 TYR A CA 1
ATOM 2506 C C . TYR A 1 319 ? 15.293 13.887 -14.626 1.00 85.62 319 TYR A C 1
ATOM 2508 O O . TYR A 1 319 ? 14.814 12.978 -13.948 1.00 85.62 319 TYR A O 1
ATOM 2516 N N . GLY A 1 320 ? 16.592 14.199 -14.555 1.00 81.62 320 GLY A N 1
ATOM 2517 C CA . GLY A 1 320 ? 17.533 13.525 -13.660 1.00 81.62 320 GLY A CA 1
ATOM 2518 C C . GLY A 1 320 ? 17.154 13.672 -12.185 1.00 81.62 320 GLY A C 1
ATOM 2519 O O . GLY A 1 320 ? 17.194 12.685 -11.448 1.00 81.62 320 GLY A O 1
ATOM 2520 N N . LEU A 1 321 ? 16.735 14.872 -11.773 1.00 82.50 321 LEU A N 1
ATOM 2521 C CA . LEU A 1 321 ? 16.257 15.156 -10.421 1.00 82.50 321 LEU A CA 1
ATOM 2522 C C . LEU A 1 321 ? 14.950 14.412 -10.125 1.00 82.50 321 LEU A C 1
ATOM 2524 O O . LEU A 1 321 ? 14.872 13.712 -9.119 1.00 82.50 321 LEU A O 1
ATOM 2528 N N . ALA A 1 322 ? 13.968 14.486 -11.027 1.00 83.88 322 ALA A N 1
ATOM 2529 C CA . ALA A 1 322 ? 12.701 13.765 -10.909 1.00 83.88 322 ALA A CA 1
ATOM 2530 C C . ALA A 1 322 ? 12.920 12.245 -10.812 1.00 83.88 322 ALA A C 1
ATOM 2532 O O . ALA A 1 322 ? 12.328 11.586 -9.962 1.00 83.88 322 ALA A O 1
ATOM 2533 N N . SER A 1 323 ? 13.842 11.695 -11.610 1.00 83.06 323 SER A N 1
ATOM 2534 C CA . SER A 1 323 ? 14.250 10.287 -11.535 1.00 83.06 323 SER A CA 1
ATOM 2535 C C . SER A 1 323 ? 14.915 9.925 -10.219 1.00 83.06 323 SER A C 1
ATOM 2537 O O . SER A 1 323 ? 14.607 8.875 -9.657 1.00 83.06 323 SER A O 1
ATOM 2539 N N . GLY A 1 324 ? 15.775 10.790 -9.683 1.00 79.56 324 GLY A N 1
ATOM 2540 C CA . GLY A 1 324 ? 16.354 10.612 -8.353 1.00 79.56 324 GLY A CA 1
ATOM 2541 C C . GLY A 1 324 ? 15.298 10.604 -7.246 1.00 79.56 324 GLY A C 1
ATOM 2542 O O . GLY A 1 324 ? 15.266 9.673 -6.444 1.00 79.56 324 GLY A O 1
ATOM 2543 N N . LEU A 1 325 ? 14.406 11.597 -7.237 1.00 83.00 325 LEU A N 1
ATOM 2544 C CA . LEU A 1 325 ? 13.344 11.726 -6.237 1.00 83.00 325 LEU A CA 1
ATOM 2545 C C . LEU A 1 325 ? 12.361 10.557 -6.291 1.00 83.00 325 LEU A C 1
ATOM 2547 O O . LEU A 1 325 ? 12.056 9.976 -5.255 1.00 83.00 325 LEU A O 1
ATOM 2551 N N . TYR A 1 326 ? 11.930 10.154 -7.487 1.00 82.62 326 TYR A N 1
ATOM 2552 C CA . TYR A 1 326 ? 11.033 9.012 -7.654 1.00 82.62 326 TYR A CA 1
ATOM 2553 C C . TYR A 1 326 ? 11.664 7.713 -7.144 1.00 82.62 326 TYR A C 1
ATOM 2555 O O . TYR A 1 326 ? 11.023 6.929 -6.455 1.00 82.62 326 TYR A O 1
ATOM 2563 N N . LYS A 1 327 ? 12.954 7.497 -7.416 1.00 77.75 327 LYS A N 1
ATOM 2564 C CA . LYS A 1 327 ? 13.687 6.336 -6.899 1.00 77.75 327 LYS A CA 1
ATOM 2565 C C . LYS A 1 327 ? 13.772 6.323 -5.371 1.00 77.75 327 LYS A C 1
ATOM 2567 O O . LYS A 1 327 ? 13.572 5.267 -4.779 1.00 77.75 327 LYS A O 1
ATOM 2572 N N . ILE A 1 328 ? 14.046 7.474 -4.748 1.00 77.75 328 ILE A N 1
ATOM 2573 C CA . ILE A 1 328 ? 14.039 7.621 -3.282 1.00 77.75 328 ILE A CA 1
ATOM 2574 C C . ILE A 1 328 ? 12.640 7.331 -2.741 1.00 77.75 328 ILE A C 1
ATOM 2576 O O . ILE A 1 328 ? 12.506 6.552 -1.806 1.00 77.75 328 ILE A O 1
ATOM 2580 N N . TYR A 1 329 ? 11.603 7.892 -3.362 1.00 80.50 329 TYR A N 1
ATOM 2581 C CA . TYR A 1 329 ? 10.213 7.652 -2.989 1.00 80.50 329 TYR A CA 1
ATOM 2582 C C . TYR A 1 329 ? 9.847 6.161 -3.039 1.00 80.50 329 TYR A C 1
ATOM 2584 O O . TYR A 1 329 ? 9.311 5.636 -2.065 1.00 80.50 329 TYR A O 1
ATOM 2592 N N . ILE A 1 330 ? 10.198 5.449 -4.116 1.00 73.19 330 ILE A N 1
ATOM 2593 C CA . ILE A 1 330 ? 9.973 3.999 -4.221 1.00 73.19 330 ILE A CA 1
ATOM 2594 C C . ILE A 1 330 ? 10.750 3.238 -3.142 1.00 73.19 330 ILE A C 1
ATOM 2596 O O . ILE A 1 330 ? 10.186 2.355 -2.500 1.00 73.19 330 ILE A O 1
ATOM 2600 N N . LEU A 1 331 ? 12.016 3.589 -2.898 1.00 71.38 331 LEU A N 1
ATOM 2601 C CA . LEU A 1 331 ? 12.829 2.947 -1.863 1.00 71.38 331 LEU A CA 1
ATOM 2602 C C . LEU A 1 331 ? 12.220 3.142 -0.463 1.00 71.38 331 LEU A C 1
ATOM 2604 O O . LEU A 1 331 ? 12.116 2.178 0.290 1.00 71.38 331 LEU A O 1
ATOM 2608 N N . LEU A 1 332 ? 11.783 4.362 -0.136 1.00 73.38 332 LEU A N 1
ATOM 2609 C CA . LEU A 1 332 ? 11.115 4.685 1.128 1.00 73.38 332 LEU A CA 1
ATOM 2610 C C . LEU A 1 332 ? 9.762 3.980 1.254 1.00 73.38 332 LEU A C 1
ATOM 2612 O O . LEU A 1 332 ? 9.433 3.499 2.332 1.00 73.38 332 LEU A O 1
ATOM 2616 N N . THR A 1 333 ? 9.011 3.859 0.158 1.00 68.62 333 THR A N 1
ATOM 2617 C CA . THR A 1 333 ? 7.727 3.144 0.129 1.00 68.62 333 THR A CA 1
ATOM 2618 C C . THR A 1 333 ? 7.925 1.650 0.383 1.00 68.62 333 THR A C 1
ATOM 2620 O O . THR A 1 333 ? 7.250 1.074 1.232 1.00 68.62 333 THR A O 1
ATOM 2623 N N . ILE A 1 334 ? 8.891 1.019 -0.297 1.00 66.81 334 ILE A N 1
ATOM 2624 C CA . ILE A 1 334 ? 9.244 -0.390 -0.068 1.00 66.81 334 ILE A CA 1
ATOM 2625 C C . ILE A 1 334 ? 9.740 -0.579 1.368 1.00 66.81 334 ILE A C 1
ATOM 2627 O O . ILE A 1 334 ? 9.335 -1.534 2.028 1.00 66.81 334 ILE A O 1
ATOM 2631 N N . LEU A 1 335 ? 10.582 0.329 1.872 1.00 69.81 335 LEU A N 1
ATOM 2632 C CA . LEU A 1 335 ? 11.071 0.301 3.248 1.00 69.81 335 LEU A CA 1
ATOM 2633 C C . LEU A 1 335 ? 9.914 0.362 4.248 1.00 69.81 335 LEU A C 1
ATOM 2635 O O . LEU A 1 335 ? 9.824 -0.510 5.103 1.00 69.81 335 LEU A O 1
ATOM 2639 N N . TRP A 1 336 ? 9.016 1.337 4.110 1.00 66.12 336 TRP A N 1
ATOM 2640 C CA . TRP A 1 336 ? 7.843 1.504 4.969 1.00 66.12 336 TRP A CA 1
ATOM 2641 C C . TRP A 1 336 ? 6.937 0.269 4.957 1.00 66.12 336 TRP A C 1
ATOM 2643 O O . TRP A 1 336 ? 6.496 -0.186 6.008 1.00 66.12 336 TRP A O 1
ATOM 2653 N N . LEU A 1 337 ? 6.715 -0.322 3.780 1.00 62.34 337 LEU A N 1
ATOM 2654 C CA . LEU A 1 337 ? 5.866 -1.502 3.623 1.00 62.34 337 LEU A CA 1
ATOM 2655 C C . LEU A 1 337 ? 6.505 -2.783 4.193 1.00 62.34 337 LEU A C 1
ATOM 2657 O O . LEU A 1 337 ? 5.798 -3.672 4.664 1.00 62.34 337 LEU A O 1
ATOM 2661 N N . THR A 1 338 ? 7.837 -2.898 4.153 1.00 61.62 338 THR A N 1
ATOM 2662 C CA . THR A 1 338 ? 8.562 -4.119 4.559 1.00 61.62 338 THR A CA 1
ATOM 2663 C C . THR A 1 338 ? 9.066 -4.098 6.004 1.00 61.62 338 THR A C 1
ATOM 2665 O O . THR A 1 338 ? 9.171 -5.165 6.618 1.00 61.62 338 THR A O 1
ATOM 2668 N N . LEU A 1 339 ? 9.341 -2.916 6.571 1.00 63.75 339 LEU A N 1
ATOM 2669 C CA . LEU A 1 339 ? 9.883 -2.730 7.927 1.00 63.75 339 LEU A CA 1
ATOM 2670 C C . LEU A 1 339 ? 9.060 -3.409 9.032 1.00 63.75 339 LEU A C 1
ATOM 2672 O O . LEU A 1 339 ? 9.667 -4.100 9.852 1.00 63.75 339 LEU A O 1
ATOM 2676 N N . PRO A 1 340 ? 7.718 -3.267 9.073 1.00 54.91 340 PRO A N 1
ATOM 2677 C CA . PRO A 1 340 ? 6.916 -3.818 10.164 1.00 54.91 340 PRO A CA 1
ATOM 2678 C C . PRO A 1 340 ? 6.893 -5.353 10.219 1.00 54.91 340 PRO A C 1
ATOM 2680 O O . PRO A 1 340 ? 6.598 -5.914 11.271 1.00 54.91 340 PRO A O 1
ATOM 2683 N N . ARG A 1 341 ? 7.178 -6.050 9.104 1.00 48.41 341 ARG A N 1
ATOM 2684 C CA . ARG A 1 341 ? 6.880 -7.490 8.954 1.00 48.41 341 ARG A CA 1
ATOM 2685 C C . ARG A 1 341 ? 8.093 -8.376 8.653 1.00 48.41 341 ARG A C 1
ATOM 2687 O O . ARG A 1 341 ? 8.087 -9.543 9.026 1.00 48.41 341 ARG A O 1
ATOM 2694 N N . PHE A 1 342 ? 9.154 -7.826 8.058 1.00 56.72 342 PHE A N 1
ATOM 2695 C CA . PHE A 1 342 ? 10.421 -8.526 7.797 1.00 56.72 342 PHE A CA 1
ATOM 2696 C C . PHE A 1 342 ? 11.600 -7.745 8.387 1.00 56.72 342 PHE A C 1
ATOM 2698 O O . PHE A 1 342 ? 12.537 -7.366 7.672 1.00 56.72 342 PHE A O 1
ATOM 2705 N N . PHE A 1 343 ? 11.538 -7.469 9.695 1.00 55.72 343 PHE A N 1
ATOM 2706 C CA . PHE A 1 343 ? 12.594 -6.749 10.403 1.00 55.72 343 PHE A CA 1
ATOM 2707 C C . PHE A 1 343 ? 13.941 -7.464 10.194 1.00 55.72 343 PHE A C 1
ATOM 2709 O O . PHE A 1 343 ? 14.082 -8.650 10.484 1.00 55.72 343 PHE A O 1
ATOM 2716 N N . GLY A 1 344 ? 14.918 -6.762 9.615 1.00 65.81 344 GLY A N 1
ATOM 2717 C CA . GLY A 1 344 ? 16.193 -7.335 9.170 1.00 65.81 344 GLY A CA 1
ATOM 2718 C C . GLY A 1 344 ? 16.281 -7.516 7.653 1.00 65.81 344 GLY A C 1
ATOM 2719 O O . GLY A 1 344 ? 17.082 -6.831 7.027 1.00 65.81 344 GLY A O 1
ATOM 2720 N N . LEU A 1 345 ? 15.456 -8.373 7.038 1.00 62.25 345 LEU A N 1
ATOM 2721 C CA . LEU A 1 345 ? 15.549 -8.661 5.595 1.00 62.25 345 LEU A CA 1
ATOM 2722 C C . LEU A 1 345 ? 15.076 -7.481 4.730 1.00 62.25 345 LEU A C 1
ATOM 2724 O O . LEU A 1 345 ? 15.737 -7.148 3.750 1.00 62.25 345 LEU A O 1
ATOM 2728 N N . GLY A 1 346 ? 14.000 -6.790 5.125 1.00 63.75 346 GLY A N 1
ATOM 2729 C CA . GLY A 1 346 ? 13.551 -5.560 4.456 1.00 63.75 346 GLY A CA 1
ATOM 2730 C C . GLY A 1 346 ? 14.570 -4.424 4.590 1.00 63.75 346 GLY A C 1
ATOM 2731 O O . GLY A 1 346 ? 14.903 -3.758 3.611 1.00 63.75 346 GLY A O 1
ATOM 2732 N N . LEU A 1 347 ? 15.155 -4.271 5.784 1.00 67.75 347 LEU A N 1
ATOM 2733 C CA . LEU A 1 347 ? 16.211 -3.290 6.042 1.00 67.75 347 LEU A CA 1
ATOM 2734 C C . LEU A 1 347 ? 17.480 -3.605 5.235 1.00 67.75 347 LEU A C 1
ATOM 2736 O O . LEU A 1 347 ? 18.055 -2.708 4.627 1.00 67.75 347 LEU A O 1
ATOM 2740 N N . LEU A 1 348 ? 17.881 -4.877 5.170 1.00 71.62 348 LEU A N 1
ATOM 2741 C CA . LEU A 1 348 ? 19.009 -5.337 4.362 1.00 71.62 348 LEU A CA 1
ATOM 2742 C C . LEU A 1 348 ? 18.754 -5.061 2.880 1.00 71.62 348 LEU A C 1
ATOM 2744 O O . LEU A 1 348 ? 19.610 -4.465 2.236 1.00 71.62 348 LEU A O 1
ATOM 2748 N N . LEU A 1 349 ? 17.580 -5.412 2.345 1.00 65.56 349 LEU A N 1
ATOM 2749 C CA . LEU A 1 349 ? 17.218 -5.152 0.947 1.00 65.56 349 LEU A CA 1
ATOM 2750 C C . LEU A 1 349 ? 17.212 -3.659 0.609 1.00 65.56 349 LEU A C 1
ATOM 2752 O O . LEU A 1 349 ? 17.646 -3.285 -0.478 1.00 65.56 349 LEU A O 1
ATOM 2756 N N . VAL A 1 350 ? 16.766 -2.799 1.524 1.00 68.62 350 VAL A N 1
ATOM 2757 C CA . VAL A 1 350 ? 16.748 -1.344 1.318 1.00 68.62 350 VAL A CA 1
ATOM 2758 C C . VAL A 1 350 ? 18.144 -0.740 1.421 1.00 68.62 350 VAL A C 1
ATOM 2760 O O . VAL A 1 350 ? 18.522 0.041 0.549 1.00 68.62 350 VAL A O 1
ATOM 2763 N N . ILE A 1 351 ? 18.937 -1.116 2.429 1.00 74.12 351 ILE A N 1
ATOM 2764 C CA . ILE A 1 351 ? 20.334 -0.672 2.561 1.00 74.12 351 ILE A CA 1
ATOM 2765 C C . ILE A 1 351 ? 21.134 -1.130 1.341 1.00 74.12 351 ILE A C 1
ATOM 2767 O O . ILE A 1 351 ? 21.870 -0.345 0.746 1.00 74.12 351 ILE A O 1
ATOM 2771 N N . TRP A 1 352 ? 20.952 -2.380 0.925 1.00 70.44 352 TRP A N 1
ATOM 2772 C CA . TRP A 1 352 ? 21.638 -2.964 -0.219 1.00 70.44 352 TRP A CA 1
ATOM 2773 C C . TRP A 1 352 ? 21.151 -2.382 -1.553 1.00 70.44 352 TRP A C 1
ATOM 2775 O O . TRP A 1 352 ? 21.959 -2.067 -2.428 1.00 70.44 352 TRP A O 1
ATOM 2785 N N . GLY A 1 353 ? 19.842 -2.172 -1.709 1.00 67.06 353 GLY A N 1
ATOM 2786 C CA . GLY A 1 353 ? 19.238 -1.513 -2.868 1.00 67.06 353 GLY A CA 1
ATOM 2787 C C . GLY A 1 353 ? 19.688 -0.059 -2.995 1.00 67.06 353 GLY A C 1
ATOM 2788 O O . GLY A 1 353 ? 20.098 0.367 -4.074 1.00 67.06 353 GLY A O 1
ATOM 2789 N N . GLY A 1 354 ? 19.719 0.680 -1.884 1.00 70.50 354 GLY A N 1
ATOM 2790 C CA . GLY A 1 354 ? 20.291 2.022 -1.801 1.00 70.50 354 GLY A CA 1
ATOM 2791 C C . GLY A 1 354 ? 21.787 2.030 -2.123 1.00 70.50 354 GLY A C 1
ATOM 2792 O O . GLY A 1 354 ? 22.243 2.843 -2.931 1.00 70.50 354 GLY A O 1
ATOM 2793 N N . TYR A 1 355 ? 22.551 1.077 -1.584 1.00 71.25 355 TYR A N 1
ATOM 2794 C CA . TYR A 1 355 ? 23.966 0.895 -1.909 1.00 71.25 355 TYR A CA 1
ATOM 2795 C C . TYR A 1 355 ? 24.179 0.693 -3.414 1.00 71.25 355 TYR A C 1
ATOM 2797 O O . TYR A 1 355 ? 24.961 1.404 -4.048 1.00 71.25 355 TYR A O 1
ATOM 2805 N N . ALA A 1 356 ? 23.447 -0.223 -4.036 1.00 63.50 356 ALA A N 1
ATOM 2806 C CA . ALA A 1 356 ? 23.605 -0.489 -5.456 1.00 63.50 356 ALA A CA 1
ATOM 2807 C C . ALA A 1 356 ? 23.109 0.642 -6.356 1.00 63.50 356 ALA A C 1
ATOM 2809 O O . ALA A 1 356 ? 23.693 0.902 -7.407 1.00 63.50 356 ALA A O 1
ATOM 2810 N N . MET A 1 357 ? 22.048 1.332 -5.950 1.00 65.25 357 MET A N 1
ATOM 2811 C CA . MET A 1 357 ? 21.476 2.417 -6.732 1.00 65.25 357 MET A CA 1
ATOM 2812 C C . MET A 1 357 ? 22.343 3.683 -6.689 1.00 65.25 357 MET A C 1
ATOM 2814 O O . MET A 1 357 ? 22.499 4.342 -7.720 1.00 65.25 357 MET A O 1
ATOM 2818 N N . PHE A 1 358 ? 22.923 4.019 -5.532 1.00 67.12 358 PHE A N 1
ATOM 2819 C CA . PHE A 1 358 ? 23.648 5.279 -5.335 1.00 67.12 358 PHE A CA 1
ATOM 2820 C C . PHE A 1 358 ? 25.174 5.119 -5.265 1.00 67.12 358 PHE A C 1
ATOM 2822 O O . PHE A 1 358 ? 25.893 5.974 -5.786 1.00 67.12 358 PHE A O 1
ATOM 2829 N N . PHE A 1 359 ? 25.687 4.036 -4.672 1.00 62.53 359 PHE A N 1
ATOM 2830 C CA . PHE A 1 359 ? 27.118 3.866 -4.378 1.00 62.53 359 PHE A CA 1
ATOM 2831 C C . PHE A 1 359 ? 27.861 2.994 -5.402 1.00 62.53 359 PHE A C 1
ATOM 2833 O O . PHE A 1 359 ? 28.971 3.353 -5.800 1.00 62.53 359 PHE A O 1
ATOM 2840 N N . SER A 1 360 ? 27.258 1.913 -5.913 1.00 57.56 360 SER A N 1
ATOM 2841 C CA . SER A 1 360 ? 27.850 1.085 -6.990 1.00 57.56 360 SER A CA 1
ATOM 2842 C C . SER A 1 360 ? 28.341 1.894 -8.212 1.00 57.56 360 SER A C 1
ATOM 2844 O O . SER A 1 360 ? 29.506 1.741 -8.597 1.00 57.56 360 SER A O 1
ATOM 2846 N N . PRO A 1 361 ? 27.558 2.831 -8.797 1.00 57.38 361 PRO A N 1
ATOM 2847 C CA . PRO A 1 361 ? 28.035 3.635 -9.928 1.00 57.38 361 PRO A CA 1
ATOM 2848 C C . PRO A 1 361 ? 29.182 4.605 -9.577 1.00 57.38 361 PRO A C 1
ATOM 2850 O O . PRO A 1 361 ? 29.832 5.134 -10.486 1.00 57.38 361 PRO A O 1
ATOM 2853 N N . MET A 1 362 ? 29.445 4.861 -8.288 1.00 55.88 362 MET A N 1
ATOM 2854 C CA . MET A 1 362 ? 30.597 5.650 -7.830 1.00 55.88 362 MET A CA 1
ATOM 2855 C C . MET A 1 362 ? 31.862 4.792 -7.677 1.00 55.88 362 MET A C 1
ATOM 2857 O O . MET A 1 362 ? 32.948 5.279 -7.985 1.00 55.88 362 MET A O 1
ATOM 2861 N N . LEU A 1 363 ? 31.727 3.528 -7.261 1.00 50.94 363 LEU A N 1
ATOM 2862 C CA . LEU A 1 363 ? 32.846 2.604 -7.025 1.00 50.94 363 LEU A CA 1
ATOM 2863 C C . LEU A 1 363 ? 33.475 2.072 -8.320 1.00 50.94 363 LEU A C 1
ATOM 2865 O O . LEU A 1 363 ? 34.699 1.997 -8.412 1.00 50.94 363 LEU A O 1
ATOM 2869 N N . ASN A 1 364 ? 32.675 1.827 -9.363 1.00 50.91 364 ASN A N 1
ATOM 2870 C CA . ASN A 1 364 ? 33.164 1.356 -10.673 1.00 50.91 364 ASN A CA 1
ATOM 2871 C C . ASN A 1 364 ? 34.137 2.340 -11.368 1.00 50.91 364 ASN A C 1
ATOM 2873 O O . ASN A 1 364 ? 34.763 2.000 -12.367 1.00 50.91 364 ASN A O 1
ATOM 2877 N N . LYS A 1 365 ? 34.290 3.565 -10.845 1.00 51.56 365 LYS A N 1
ATOM 2878 C CA . LYS A 1 365 ? 35.233 4.586 -11.336 1.00 51.56 365 LYS A CA 1
ATOM 2879 C C . LYS A 1 365 ? 36.575 4.612 -10.613 1.00 51.56 365 LYS A C 1
ATOM 2881 O O . LYS A 1 365 ? 37.470 5.295 -11.087 1.00 51.56 365 LYS A O 1
ATOM 2886 N N . LEU A 1 366 ? 36.732 3.894 -9.502 1.00 48.06 366 LEU A N 1
ATOM 2887 C CA . LEU A 1 366 ? 38.058 3.700 -8.904 1.00 48.06 366 LEU A CA 1
ATOM 2888 C C . LEU A 1 366 ? 38.907 2.726 -9.738 1.00 48.06 366 LEU A C 1
ATOM 2890 O O . LEU A 1 366 ? 40.127 2.777 -9.675 1.00 48.06 366 LEU A O 1
ATOM 2894 N N . GLN A 1 367 ? 38.260 1.874 -10.543 1.00 42.69 367 GLN A N 1
ATOM 2895 C CA . GLN A 1 367 ? 38.912 0.879 -11.403 1.00 42.69 367 GLN A CA 1
ATOM 2896 C C . GLN A 1 367 ? 39.136 1.364 -12.846 1.00 42.69 367 GLN A C 1
ATOM 2898 O O . GLN A 1 367 ? 40.057 0.899 -13.511 1.00 42.69 367 GLN A O 1
ATOM 2903 N N . ALA A 1 368 ? 38.333 2.315 -13.335 1.00 43.44 368 ALA A N 1
ATOM 2904 C CA . ALA A 1 368 ? 38.592 2.998 -14.600 1.00 43.44 368 ALA A CA 1
ATOM 2905 C C . ALA A 1 368 ? 39.614 4.113 -14.338 1.00 43.44 368 ALA A C 1
ATOM 2907 O O . ALA A 1 368 ? 39.246 5.158 -13.803 1.00 43.44 368 ALA A O 1
ATOM 2908 N N . GLY A 1 369 ? 40.885 3.835 -14.642 1.00 41.69 369 GLY A N 1
ATOM 2909 C CA . GLY A 1 369 ? 42.045 4.669 -14.321 1.00 41.69 369 GLY A CA 1
ATOM 2910 C C . GLY A 1 369 ? 41.816 6.177 -14.448 1.00 41.69 369 GLY A C 1
ATOM 2911 O O . GLY A 1 369 ? 41.112 6.670 -15.332 1.00 41.69 369 GLY A O 1
ATOM 2912 N N . THR A 1 370 ? 42.421 6.918 -13.524 1.00 41.59 370 THR A N 1
ATOM 2913 C CA . THR A 1 370 ? 42.432 8.380 -13.510 1.00 41.59 370 THR A CA 1
ATOM 2914 C C . THR A 1 370 ? 42.951 8.921 -14.845 1.00 41.59 370 THR A C 1
ATOM 2916 O O . THR A 1 370 ? 44.085 8.606 -15.199 1.00 41.59 370 THR A O 1
ATOM 2919 N N . PRO A 1 371 ? 42.188 9.761 -15.570 1.00 45.03 371 PRO A N 1
ATOM 2920 C CA . PRO A 1 371 ? 42.760 10.556 -16.646 1.00 45.03 371 PRO A CA 1
ATOM 2921 C C . PRO A 1 371 ? 43.823 11.468 -16.029 1.00 45.03 371 PRO A C 1
ATOM 2923 O O . PRO A 1 371 ? 43.522 12.207 -15.083 1.00 45.03 371 PRO A O 1
ATOM 2926 N N . GLU A 1 372 ? 45.052 11.377 -16.525 1.00 36.75 372 GLU A N 1
ATOM 2927 C CA . GLU A 1 372 ? 46.155 12.250 -16.132 1.00 36.75 372 GLU A CA 1
ATOM 2928 C C . GLU A 1 372 ? 45.741 13.724 -16.289 1.00 36.75 372 GLU A C 1
ATOM 2930 O O . GLU A 1 372 ? 45.133 14.112 -17.287 1.00 36.75 372 GLU A O 1
ATOM 2935 N N . GLY A 1 373 ? 46.029 14.547 -15.274 1.00 48.62 373 GLY A N 1
ATOM 2936 C CA . GLY A 1 373 ? 45.933 16.010 -15.375 1.00 48.62 373 GLY A CA 1
ATOM 2937 C C . GLY A 1 373 ? 44.860 16.730 -14.547 1.00 48.62 373 GLY A C 1
ATOM 2938 O O . GLY A 1 373 ? 44.768 17.952 -14.638 1.00 48.62 373 GLY A O 1
ATOM 2939 N N . ARG A 1 374 ? 44.063 16.066 -13.696 1.00 47.31 374 ARG A N 1
ATOM 2940 C CA . ARG A 1 374 ? 43.179 16.800 -12.760 1.00 47.31 374 ARG A CA 1
ATOM 2941 C C . ARG A 1 374 ? 43.914 17.169 -11.470 1.00 47.31 374 ARG A C 1
ATOM 2943 O O . ARG A 1 374 ? 44.217 16.292 -10.666 1.00 47.31 374 ARG A O 1
ATOM 2950 N N . GLN A 1 375 ? 44.132 18.470 -11.251 1.00 50.91 375 GLN A N 1
ATOM 2951 C CA . GLN A 1 375 ? 44.534 19.014 -9.949 1.00 50.91 375 GLN A CA 1
ATOM 2952 C C . GLN A 1 375 ? 43.643 18.436 -8.834 1.00 50.91 375 GLN A C 1
ATOM 2954 O O . GLN A 1 375 ? 42.420 18.344 -8.961 1.00 50.91 375 GLN A O 1
ATOM 2959 N N . SER A 1 376 ? 44.273 17.997 -7.748 1.00 47.59 376 SER A N 1
ATOM 2960 C CA . SER A 1 376 ? 43.606 17.337 -6.628 1.00 47.59 376 SER A CA 1
ATOM 2961 C C . SER A 1 376 ? 42.816 18.354 -5.797 1.00 47.59 376 SER A C 1
ATOM 2963 O O . SER A 1 376 ? 43.357 19.030 -4.929 1.00 47.59 376 SER A O 1
ATOM 2965 N N . TYR A 1 377 ? 41.506 18.458 -6.035 1.00 56.31 377 TYR A N 1
ATOM 2966 C CA . TYR A 1 377 ? 40.587 19.276 -5.223 1.00 56.31 377 TYR A CA 1
ATOM 2967 C C . TYR A 1 377 ? 39.987 18.496 -4.041 1.00 56.31 377 TYR A C 1
ATOM 2969 O O . TYR A 1 377 ? 38.874 18.789 -3.594 1.00 56.31 377 TYR A O 1
ATOM 2977 N N . VAL A 1 378 ? 40.700 17.482 -3.536 1.00 58.50 378 VAL A N 1
ATOM 2978 C CA . VAL A 1 378 ? 40.233 16.605 -2.446 1.00 58.50 378 VAL A CA 1
ATOM 2979 C C . VAL A 1 378 ? 39.825 17.424 -1.216 1.00 58.50 378 VAL A C 1
ATOM 2981 O O . VAL A 1 378 ? 38.781 17.144 -0.633 1.00 58.50 378 VAL A O 1
ATOM 2984 N N . GLY A 1 379 ? 40.551 18.508 -0.910 1.00 60.81 379 GLY A N 1
ATOM 2985 C CA . GLY A 1 379 ? 40.220 19.428 0.186 1.00 60.81 379 GLY A CA 1
ATOM 2986 C C . GLY A 1 379 ? 38.861 20.124 0.031 1.00 60.81 379 GLY A C 1
ATOM 2987 O O . GLY A 1 379 ? 38.053 20.100 0.953 1.00 60.81 379 GLY A O 1
ATOM 2988 N N . ARG A 1 380 ? 38.541 20.669 -1.154 1.00 60.19 380 ARG A N 1
ATOM 2989 C CA . ARG A 1 380 ? 37.242 21.337 -1.401 1.00 60.19 380 ARG A CA 1
ATOM 2990 C C . ARG A 1 380 ? 36.070 20.361 -1.358 1.00 60.19 380 ARG A C 1
ATOM 2992 O O . ARG A 1 380 ? 35.003 20.690 -0.847 1.00 60.19 380 ARG A O 1
ATOM 2999 N N . ARG A 1 381 ? 36.283 19.134 -1.842 1.00 57.28 381 ARG A N 1
ATOM 3000 C CA . ARG A 1 381 ? 35.282 18.067 -1.759 1.00 57.28 381 ARG A CA 1
ATOM 3001 C C . ARG A 1 381 ? 35.040 17.647 -0.306 1.00 57.28 381 ARG A C 1
ATOM 3003 O O . ARG A 1 381 ? 33.883 17.467 0.057 1.00 57.28 381 ARG A O 1
ATOM 3010 N N . LEU A 1 382 ? 36.086 17.538 0.516 1.00 66.75 382 LEU A N 1
ATOM 3011 C CA . LEU A 1 382 ? 35.947 17.273 1.952 1.00 66.75 382 LEU A CA 1
ATOM 3012 C C . LEU A 1 382 ? 35.165 18.381 2.665 1.00 66.75 382 LEU A C 1
ATOM 3014 O O . LEU A 1 382 ? 34.292 18.064 3.458 1.00 66.75 382 LEU A O 1
ATOM 3018 N N . ILE A 1 383 ? 35.421 19.651 2.340 1.00 72.12 383 ILE A N 1
ATOM 3019 C CA . ILE A 1 383 ? 34.702 20.792 2.930 1.00 72.12 383 ILE A CA 1
ATOM 3020 C C . ILE A 1 383 ? 33.213 20.753 2.565 1.00 72.12 383 ILE A C 1
ATOM 3022 O O . ILE A 1 383 ? 32.372 20.912 3.443 1.00 72.12 383 ILE A O 1
ATOM 3026 N N . PHE A 1 384 ? 32.8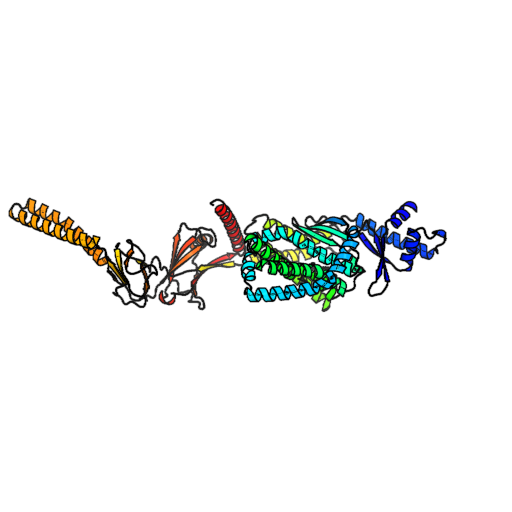63 20.480 1.302 1.00 68.50 384 PHE A N 1
ATOM 3027 C CA . PHE A 1 384 ? 31.458 20.367 0.895 1.00 68.50 384 PHE A CA 1
ATOM 3028 C C . PHE A 1 384 ? 30.745 19.201 1.598 1.00 68.50 384 PHE A C 1
ATOM 3030 O O . PHE A 1 384 ? 29.677 19.394 2.172 1.00 68.50 384 PHE A O 1
ATOM 3037 N N . TRP A 1 385 ? 31.332 17.996 1.596 1.00 69.94 385 TRP A N 1
ATOM 3038 C CA . TRP A 1 385 ? 30.728 16.836 2.272 1.00 69.94 385 TRP A CA 1
ATOM 3039 C C . TRP A 1 385 ? 30.712 16.987 3.795 1.00 69.94 385 TRP A C 1
ATOM 3041 O O . TRP A 1 385 ? 29.744 16.567 4.420 1.00 69.94 385 TRP A O 1
ATOM 3051 N N . GLY A 1 386 ? 31.725 17.632 4.376 1.00 75.50 386 GLY A N 1
ATOM 3052 C CA . GLY A 1 386 ? 31.766 17.999 5.789 1.00 75.50 386 GLY A CA 1
ATOM 3053 C C . GLY A 1 386 ? 30.688 19.018 6.154 1.00 75.50 386 GLY A C 1
ATOM 3054 O O . GLY A 1 386 ? 30.024 18.850 7.168 1.00 75.50 386 GLY A O 1
ATOM 3055 N N . GLY A 1 387 ? 30.438 20.013 5.297 1.00 77.06 387 GLY A N 1
ATOM 3056 C CA . GLY A 1 387 ? 29.351 20.979 5.470 1.00 77.06 387 GLY A CA 1
ATOM 3057 C C . GLY A 1 387 ? 27.969 20.334 5.371 1.00 77.06 387 GLY A C 1
ATOM 3058 O O . GLY A 1 387 ? 27.131 20.553 6.238 1.00 77.06 387 GLY A O 1
ATOM 3059 N N . VAL A 1 388 ? 27.743 19.474 4.370 1.00 73.44 388 VAL A N 1
ATOM 3060 C CA . VAL A 1 388 ? 26.489 18.707 4.242 1.00 73.44 388 VAL A CA 1
ATOM 3061 C C . VAL A 1 388 ? 26.273 17.801 5.457 1.00 73.44 388 VAL A C 1
ATOM 3063 O O . VAL A 1 388 ? 25.183 17.796 6.021 1.00 73.44 388 VAL A O 1
ATOM 3066 N N . ALA A 1 389 ? 27.304 17.069 5.891 1.00 74.44 389 ALA A N 1
ATOM 3067 C CA . ALA A 1 389 ? 27.232 16.241 7.093 1.00 74.44 389 ALA A CA 1
ATOM 3068 C C . ALA A 1 389 ? 26.973 17.085 8.350 1.00 74.44 389 ALA A C 1
ATOM 3070 O O . ALA A 1 389 ? 26.174 16.686 9.187 1.00 74.44 389 ALA A O 1
ATOM 3071 N N . GLY A 1 390 ? 27.583 18.269 8.455 1.00 84.81 390 GLY A N 1
ATOM 3072 C CA . GLY A 1 390 ? 27.349 19.215 9.544 1.00 84.81 390 GLY A CA 1
ATOM 3073 C C . GLY A 1 390 ? 25.901 19.700 9.607 1.00 84.81 390 GLY A C 1
ATOM 3074 O O . GLY A 1 390 ? 25.307 19.675 10.680 1.00 84.81 390 GLY A O 1
ATOM 3075 N N . VAL A 1 391 ? 25.304 20.065 8.467 1.00 80.25 391 VAL A N 1
ATOM 3076 C CA . VAL A 1 391 ? 23.892 20.484 8.393 1.00 80.25 391 VAL A CA 1
ATOM 3077 C C . VAL A 1 391 ? 22.953 19.331 8.751 1.00 80.25 391 VAL A C 1
ATOM 3079 O O . VAL A 1 391 ? 22.056 19.516 9.566 1.00 80.25 391 VAL A O 1
ATOM 3082 N N . VAL A 1 392 ? 23.175 18.132 8.201 1.00 76.25 392 VAL A N 1
ATOM 3083 C CA . VAL A 1 392 ? 22.357 16.948 8.528 1.00 76.25 392 VAL A CA 1
ATOM 3084 C C . VAL A 1 392 ? 22.459 16.605 10.015 1.00 76.25 392 VAL A C 1
ATOM 3086 O O . VAL A 1 392 ? 21.437 16.355 10.650 1.00 76.25 392 VAL A O 1
ATOM 3089 N N . SER A 1 393 ? 23.664 16.650 10.589 1.00 78.69 393 SER A N 1
ATOM 3090 C CA . SER A 1 393 ? 23.870 16.456 12.026 1.00 78.69 393 SER A CA 1
ATOM 3091 C C . SER A 1 393 ? 23.164 17.530 12.848 1.00 78.69 393 SER A C 1
ATOM 3093 O O . SER A 1 393 ? 22.504 17.186 13.818 1.00 78.69 393 SER A O 1
ATOM 3095 N N . ALA A 1 394 ? 23.225 18.805 12.451 1.00 80.69 394 ALA A N 1
ATOM 3096 C CA . ALA A 1 394 ? 22.516 19.884 13.139 1.00 80.69 394 ALA A CA 1
ATOM 3097 C C . ALA A 1 394 ? 20.990 19.684 13.114 1.00 80.69 394 ALA A C 1
ATOM 3099 O O . ALA A 1 394 ? 20.332 19.891 14.131 1.00 80.69 394 ALA A O 1
ATOM 3100 N N . CYS A 1 395 ? 20.428 19.199 11.999 1.00 77.81 395 CYS A N 1
ATOM 3101 C CA . CYS A 1 395 ? 19.001 18.879 11.906 1.00 77.81 395 CYS A CA 1
ATOM 3102 C C . CYS A 1 395 ? 18.554 17.783 12.890 1.00 77.81 395 CYS A C 1
ATOM 3104 O O . CYS A 1 395 ? 17.409 17.809 13.334 1.00 77.81 395 CYS A O 1
ATOM 3106 N N . LEU A 1 396 ? 19.433 16.845 13.267 1.00 76.19 396 LEU A N 1
ATOM 3107 C CA . LEU A 1 396 ? 19.110 15.796 14.247 1.00 76.19 396 LEU A CA 1
ATOM 3108 C C . LEU A 1 396 ? 18.906 16.337 15.672 1.00 76.19 396 LEU A C 1
ATOM 3110 O O . LEU A 1 396 ? 18.262 15.666 16.480 1.00 76.19 396 LEU A O 1
ATOM 3114 N N . PHE A 1 397 ? 19.425 17.532 15.968 1.00 85.25 397 PHE A N 1
ATOM 3115 C CA . PHE A 1 397 ? 19.301 18.198 17.268 1.00 85.25 397 PHE A CA 1
ATOM 3116 C C . PHE A 1 397 ? 18.186 19.248 17.315 1.00 85.25 397 PHE A C 1
ATOM 3118 O O . PHE A 1 397 ? 18.036 19.907 18.339 1.00 85.25 397 PHE A O 1
ATOM 3125 N N . ILE A 1 398 ? 17.400 19.408 16.243 1.00 83.56 398 ILE A N 1
ATOM 3126 C CA . ILE A 1 398 ? 16.227 20.289 16.269 1.00 83.56 398 ILE A CA 1
ATOM 3127 C C . ILE A 1 398 ? 15.206 19.692 17.255 1.00 83.56 398 ILE A C 1
ATOM 3129 O O . ILE A 1 398 ? 14.799 18.540 17.051 1.00 83.56 398 ILE A O 1
ATOM 3133 N N . PRO A 1 399 ? 14.818 20.428 18.314 1.00 83.12 399 PRO A N 1
ATOM 3134 C CA . PRO A 1 399 ? 13.788 19.992 19.246 1.00 83.12 399 PRO A CA 1
ATOM 3135 C C . PRO A 1 399 ? 12.420 20.060 18.563 1.00 83.12 399 PRO A C 1
ATOM 3137 O O . PRO A 1 399 ? 12.088 21.049 17.909 1.00 83.12 399 PRO A O 1
ATOM 3140 N N . LEU A 1 400 ? 11.651 18.980 18.669 1.00 78.62 400 LEU A N 1
ATOM 3141 C CA . LEU A 1 400 ? 10.290 18.882 18.153 1.00 78.62 400 LEU A CA 1
ATOM 3142 C C . LEU A 1 400 ? 9.379 18.274 19.228 1.00 78.62 400 LEU A C 1
ATOM 3144 O O . LEU A 1 400 ? 9.794 17.304 19.873 1.00 78.62 400 LEU A O 1
ATOM 3148 N N . PRO A 1 401 ? 8.136 18.759 19.374 1.00 78.38 401 PRO A N 1
ATOM 3149 C CA . PRO A 1 401 ? 7.195 18.215 20.345 1.00 78.38 401 PRO A CA 1
ATOM 3150 C C . PRO A 1 401 ? 6.660 16.856 19.895 1.00 78.38 401 PRO A C 1
ATOM 3152 O O . PRO A 1 401 ? 6.386 16.637 18.707 1.00 78.38 401 PRO A O 1
ATOM 3155 N N . PHE A 1 402 ? 6.445 15.943 20.842 1.00 77.00 402 PHE A N 1
ATOM 3156 C CA . PHE A 1 402 ? 5.692 14.715 20.582 1.00 77.00 402 PHE A CA 1
ATOM 3157 C C . PHE A 1 402 ? 4.192 15.007 20.634 1.00 77.00 402 PHE A C 1
ATOM 3159 O O . PHE A 1 402 ? 3.683 15.522 21.625 1.00 77.00 402 PHE A O 1
ATOM 3166 N N . LYS A 1 403 ? 3.468 14.641 19.573 1.00 79.31 403 LYS A N 1
ATOM 3167 C CA . LYS A 1 403 ? 2.011 14.797 19.500 1.00 79.31 403 LYS A CA 1
ATOM 3168 C C . LYS A 1 403 ? 1.346 13.432 19.461 1.00 79.31 403 LYS A C 1
ATOM 3170 O O . LYS A 1 403 ? 1.556 12.676 18.513 1.00 79.31 403 LYS A O 1
ATOM 3175 N N . VAL A 1 404 ? 0.536 13.133 20.468 1.00 80.38 404 VAL A N 1
ATOM 3176 C CA . VAL A 1 404 ? -0.257 11.901 20.557 1.00 80.38 404 VAL A CA 1
ATOM 3177 C C . VAL A 1 404 ? -1.723 12.278 20.418 1.00 80.38 404 VAL A C 1
ATOM 3179 O O . VAL A 1 404 ? -2.181 13.218 21.053 1.00 80.38 404 VAL A O 1
ATOM 3182 N N . THR A 1 405 ? -2.462 11.586 19.556 1.00 83.56 405 THR A N 1
ATOM 3183 C CA . THR A 1 405 ? -3.907 11.801 19.398 1.00 83.56 405 THR A CA 1
ATOM 3184 C C . THR A 1 405 ? -4.636 10.561 19.884 1.00 83.56 405 THR A C 1
ATOM 3186 O O . THR A 1 405 ? -4.337 9.465 19.416 1.00 83.56 405 THR A O 1
ATOM 3189 N N . VAL A 1 406 ? -5.568 10.735 20.816 1.00 84.25 406 VAL A N 1
ATOM 3190 C CA . VAL A 1 406 ? -6.345 9.654 21.423 1.00 84.25 406 VAL A CA 1
ATOM 3191 C C . VAL A 1 406 ? -7.819 9.870 21.093 1.00 84.25 406 VAL A C 1
ATOM 3193 O O . VAL A 1 406 ? -8.359 10.922 21.441 1.00 84.25 406 VAL A O 1
ATOM 3196 N N . PRO A 1 407 ? -8.490 8.915 20.428 1.00 86.06 407 PRO A N 1
ATOM 3197 C CA . PRO A 1 407 ? -9.937 8.962 20.291 1.00 86.06 407 PRO A CA 1
ATOM 3198 C C . PRO A 1 407 ? -10.586 8.750 21.660 1.00 86.06 407 PRO A C 1
ATOM 3200 O O . PRO A 1 407 ? -10.254 7.793 22.368 1.00 86.06 407 PRO A O 1
ATOM 3203 N N . VAL A 1 408 ? -11.494 9.652 22.026 1.00 87.38 408 VAL A N 1
ATOM 3204 C CA . VAL A 1 408 ? -12.218 9.618 23.301 1.00 87.38 408 VAL A CA 1
ATOM 3205 C C . VAL A 1 408 ? -13.727 9.625 23.066 1.00 87.38 408 VAL A C 1
ATOM 3207 O O . VAL A 1 408 ? -14.218 10.125 22.052 1.00 87.38 408 VAL A O 1
ATOM 3210 N N . SER A 1 409 ? -14.466 9.038 23.999 1.00 88.56 409 SER A N 1
ATOM 3211 C CA . SER A 1 409 ? -15.929 8.994 24.007 1.00 88.56 409 SER A CA 1
ATOM 3212 C C . SER A 1 409 ? -16.455 9.151 25.428 1.00 88.56 409 SER A C 1
ATOM 3214 O O . SER A 1 409 ? -15.766 8.785 26.374 1.00 88.56 409 SER A O 1
ATOM 3216 N N . LEU A 1 410 ? -17.687 9.632 25.588 1.00 88.25 410 LEU A N 1
ATOM 3217 C CA . LEU A 1 410 ? -18.344 9.713 26.897 1.00 88.25 410 LEU A CA 1
ATOM 3218 C C . LEU A 1 410 ? -18.390 8.339 27.585 1.00 88.25 410 LEU A C 1
ATOM 3220 O O . LEU A 1 410 ? -18.669 7.328 26.930 1.00 88.25 410 LEU A O 1
ATOM 3224 N N . ASP A 1 411 ? -18.154 8.306 28.900 1.00 89.00 411 ASP A N 1
ATOM 3225 C CA . ASP A 1 411 ? -18.210 7.076 29.703 1.00 89.00 411 ASP A CA 1
ATOM 3226 C C . ASP A 1 411 ? -19.653 6.618 29.975 1.00 89.00 411 ASP A C 1
ATOM 3228 O O . ASP A 1 411 ? -20.182 6.695 31.084 1.00 89.00 411 ASP A O 1
ATOM 3232 N N . THR A 1 412 ? -20.316 6.161 28.915 1.00 86.38 412 THR A N 1
ATOM 3233 C CA . THR A 1 412 ? -21.714 5.704 28.948 1.00 86.38 412 THR A CA 1
ATOM 3234 C C . THR A 1 412 ? -21.917 4.398 29.714 1.00 86.38 412 THR A C 1
ATOM 3236 O O . THR A 1 412 ? -23.052 4.088 30.057 1.00 86.38 412 THR A O 1
ATOM 3239 N N . ALA A 1 413 ? -20.855 3.635 29.988 1.00 84.44 413 ALA A N 1
ATOM 3240 C CA . ALA A 1 413 ? -20.922 2.349 30.690 1.00 84.44 413 ALA A CA 1
ATOM 3241 C C . ALA A 1 413 ? -20.503 2.437 32.169 1.00 84.44 413 ALA A C 1
ATOM 3243 O O . ALA A 1 413 ? -20.862 1.561 32.953 1.00 84.44 413 ALA A O 1
ATOM 3244 N N . GLY A 1 414 ? -19.746 3.471 32.546 1.00 86.44 414 GLY A N 1
ATOM 3245 C CA . GLY A 1 414 ? -19.368 3.766 33.924 1.00 86.44 414 GLY A CA 1
ATOM 3246 C C . GLY A 1 414 ? -20.140 4.963 34.468 1.00 86.44 414 GLY A C 1
ATOM 3247 O O . GLY A 1 414 ? -21.263 4.811 34.937 1.00 86.44 414 GLY A O 1
ATOM 3248 N N . THR A 1 415 ? -19.539 6.155 34.408 1.00 86.75 415 THR A N 1
ATOM 3249 C CA . THR A 1 415 ? -20.045 7.374 35.074 1.00 86.75 415 THR A CA 1
ATOM 3250 C C . THR A 1 415 ? -21.495 7.729 34.737 1.00 86.75 415 THR A C 1
ATOM 3252 O O . THR A 1 415 ? -22.213 8.199 35.616 1.00 86.75 415 THR A O 1
ATOM 3255 N N . TYR A 1 416 ? -21.933 7.515 33.494 1.00 90.69 416 TYR A N 1
ATOM 3256 C CA . TYR A 1 416 ? -23.290 7.868 33.056 1.00 90.69 416 TYR A CA 1
ATOM 3257 C C . TYR A 1 416 ? -24.256 6.684 33.002 1.00 90.69 416 TYR A C 1
ATOM 3259 O O . TYR A 1 416 ? -25.406 6.866 32.603 1.00 90.69 416 TYR A O 1
ATOM 3267 N N . ALA A 1 417 ? -23.810 5.474 33.342 1.00 91.19 417 ALA A N 1
ATOM 3268 C CA . ALA A 1 417 ? -24.659 4.296 33.261 1.00 91.19 417 ALA A CA 1
ATOM 3269 C C . ALA A 1 417 ? -25.774 4.355 34.308 1.00 91.19 417 ALA A C 1
ATOM 3271 O O . ALA A 1 417 ? -25.527 4.624 35.480 1.00 91.19 417 ALA A O 1
ATOM 3272 N N . VAL A 1 418 ? -26.995 4.040 33.881 1.00 91.44 418 VAL A N 1
ATOM 3273 C CA . VAL A 1 418 ? -28.121 3.816 34.789 1.00 91.44 418 VAL A CA 1
ATOM 3274 C C . VAL A 1 418 ? -28.325 2.308 34.887 1.00 91.44 418 VAL A C 1
ATOM 3276 O O . VAL A 1 418 ? -28.616 1.643 33.883 1.00 91.44 418 VAL A O 1
ATOM 3279 N N . GLN A 1 419 ? -28.097 1.768 36.080 1.00 92.25 419 GLN A N 1
ATOM 3280 C CA . GLN A 1 419 ? -28.101 0.335 36.360 1.00 92.25 419 GLN A CA 1
ATOM 3281 C C . GLN A 1 419 ? -29.220 -0.012 37.333 1.00 92.25 419 GLN A C 1
ATOM 3283 O O . GLN A 1 419 ? -29.601 0.806 38.164 1.00 92.25 419 GLN A O 1
ATOM 3288 N N . THR A 1 420 ? -29.745 -1.228 37.227 1.00 91.19 420 THR A N 1
ATOM 3289 C CA . THR A 1 420 ? -30.711 -1.732 38.205 1.00 91.19 420 THR A CA 1
ATOM 3290 C C . THR A 1 420 ? -30.007 -2.102 39.509 1.00 91.19 420 THR A C 1
ATOM 3292 O O . THR A 1 420 ? -28.998 -2.806 39.485 1.00 91.19 420 THR A O 1
ATOM 3295 N N . GLN A 1 421 ? -30.529 -1.627 40.638 1.00 89.50 421 GLN A N 1
ATOM 3296 C CA . GLN A 1 421 ? -29.993 -1.937 41.968 1.00 89.50 421 GLN A CA 1
ATOM 3297 C C . GLN A 1 421 ? -30.471 -3.295 42.491 1.00 89.50 421 GLN A C 1
ATOM 3299 O O . GLN A 1 421 ? -29.826 -3.879 43.344 1.00 89.50 421 GLN A O 1
ATOM 3304 N N . GLU A 1 422 ? -31.572 -3.811 41.946 1.00 90.19 422 GLU A N 1
ATOM 3305 C CA . GLU A 1 422 ? -32.160 -5.095 42.323 1.00 90.19 422 GLU A CA 1
ATOM 3306 C C . GLU A 1 422 ? -32.420 -5.955 41.086 1.00 90.19 422 GLU A C 1
ATOM 3308 O O . GLU A 1 422 ? -32.557 -5.457 39.963 1.00 90.19 422 GLU A O 1
ATOM 3313 N N . ALA A 1 423 ? -32.497 -7.270 41.267 1.00 91.38 423 ALA A N 1
ATOM 3314 C CA . ALA A 1 423 ? -32.892 -8.166 40.187 1.00 91.38 423 ALA A CA 1
ATOM 3315 C C . ALA A 1 423 ? -34.419 -8.174 40.012 1.00 91.38 423 ALA A C 1
ATOM 3317 O O . ALA A 1 423 ? -35.170 -8.215 40.989 1.00 91.38 423 ALA A O 1
ATOM 3318 N N . GLY A 1 424 ? -34.901 -8.203 38.769 1.00 92.31 424 GLY A N 1
ATOM 3319 C CA . GLY A 1 424 ? -36.336 -8.303 38.509 1.00 92.31 424 GLY A CA 1
ATOM 3320 C C . GLY A 1 424 ? -36.739 -8.111 37.052 1.00 92.31 424 GLY A C 1
ATOM 3321 O O . GLY A 1 424 ? -35.914 -8.068 36.139 1.00 92.31 424 GLY A O 1
ATOM 3322 N N . VAL A 1 425 ? -38.049 -8.029 36.829 1.00 93.38 425 VAL A N 1
ATOM 3323 C CA . VAL A 1 425 ? -38.662 -7.869 35.508 1.00 93.38 425 VAL A CA 1
ATOM 3324 C C . VAL A 1 425 ? -38.989 -6.402 35.257 1.00 93.38 425 VAL A C 1
ATOM 3326 O O . VAL A 1 425 ? -39.683 -5.769 36.054 1.00 93.38 425 VAL A O 1
ATOM 3329 N N . LEU A 1 426 ? -38.528 -5.873 34.123 1.00 93.38 426 LEU A N 1
ATOM 3330 C CA . LEU A 1 426 ? -38.758 -4.486 33.721 1.00 93.38 426 LEU A CA 1
ATOM 3331 C C . LEU A 1 426 ? -40.247 -4.245 33.428 1.00 93.38 426 LEU A C 1
ATOM 3333 O O . LEU A 1 426 ? -40.786 -4.754 32.438 1.00 93.38 426 LEU A O 1
ATOM 3337 N N . LYS A 1 427 ? -40.918 -3.453 34.266 1.00 92.44 427 LYS A N 1
ATOM 3338 C CA . LYS A 1 427 ? -42.346 -3.138 34.139 1.00 92.44 427 LYS A CA 1
ATOM 3339 C C . LYS A 1 427 ? -42.593 -1.940 33.241 1.00 92.44 427 LYS A C 1
ATOM 3341 O O . LYS A 1 427 ? -43.539 -1.984 32.452 1.00 92.44 427 LYS A O 1
ATOM 3346 N N . ASP A 1 428 ? -41.788 -0.894 33.355 1.00 90.81 428 ASP A N 1
ATOM 3347 C CA . ASP A 1 428 ? -41.852 0.267 32.470 1.00 90.81 428 ASP A CA 1
ATOM 3348 C C . ASP A 1 428 ? -40.490 0.955 32.361 1.00 90.81 428 ASP A C 1
ATOM 3350 O O . ASP A 1 428 ? -39.649 0.828 33.251 1.00 90.81 428 ASP A O 1
ATOM 3354 N N . ILE A 1 429 ? -40.271 1.664 31.257 1.00 91.56 429 ILE A N 1
ATOM 3355 C CA . ILE A 1 429 ? -39.053 2.437 31.006 1.00 91.56 429 ILE A CA 1
ATOM 3356 C C . ILE A 1 429 ? -39.400 3.707 30.237 1.00 91.56 429 ILE A C 1
ATOM 3358 O O . ILE A 1 429 ? -40.210 3.692 29.308 1.00 91.56 429 ILE A O 1
ATOM 3362 N N . SER A 1 430 ? -38.769 4.813 30.617 1.00 90.38 430 SER A N 1
ATOM 3363 C CA . SER A 1 430 ? -38.903 6.086 29.922 1.00 90.38 430 SER A CA 1
ATOM 3364 C C . SER A 1 430 ? -38.480 5.937 28.450 1.00 90.38 430 SER A C 1
ATOM 3366 O O . SER A 1 430 ? -37.430 5.348 28.174 1.00 90.38 430 SER A O 1
ATOM 3368 N N . PRO A 1 431 ? -39.244 6.484 27.481 1.00 86.00 431 PRO A N 1
ATOM 3369 C CA . PRO A 1 431 ? -38.986 6.327 26.044 1.00 86.00 431 PRO A CA 1
ATOM 3370 C C . PRO A 1 431 ? -37.689 7.000 25.548 1.00 86.00 431 PRO A C 1
ATOM 3372 O O . PRO A 1 431 ? -37.385 6.938 24.357 1.00 86.00 431 PRO A O 1
ATOM 3375 N N . GLY A 1 432 ? -36.915 7.614 26.448 1.00 86.75 432 GLY A N 1
ATOM 3376 C CA . GLY A 1 432 ? -35.734 8.411 26.141 1.00 86.75 432 GLY A CA 1
ATOM 3377 C C . GLY A 1 432 ? -36.084 9.863 25.820 1.00 86.75 432 GLY A C 1
ATOM 3378 O O . GLY A 1 432 ? -37.196 10.171 25.389 1.00 86.75 432 GLY A O 1
ATOM 3379 N N . GLY A 1 433 ? -35.130 10.763 26.049 1.00 89.25 433 GLY A N 1
ATOM 3380 C CA . GLY A 1 433 ? -35.304 12.205 25.868 1.00 89.25 433 GLY A CA 1
ATOM 3381 C C . GLY A 1 433 ? -34.922 13.020 27.102 1.00 89.25 433 GLY A C 1
ATOM 3382 O O . GLY A 1 433 ? -34.259 12.518 28.009 1.00 89.25 433 GLY A O 1
ATOM 3383 N N . ASP A 1 434 ? -35.308 14.296 27.099 1.00 91.31 434 ASP A N 1
ATOM 3384 C CA . ASP A 1 434 ? -35.058 15.204 28.217 1.00 91.31 434 ASP A CA 1
ATOM 3385 C C . ASP A 1 434 ? -35.886 14.773 29.441 1.00 91.31 434 ASP A C 1
ATOM 3387 O O . ASP A 1 434 ? -37.118 14.705 29.392 1.00 91.31 434 ASP A O 1
ATOM 3391 N N . VAL A 1 435 ? -35.201 14.488 30.546 1.00 92.00 435 VAL A N 1
ATOM 3392 C CA . VAL A 1 435 ? -35.786 14.124 31.837 1.00 92.00 435 VAL A CA 1
ATOM 3393 C C . VAL A 1 435 ? -35.449 15.190 32.875 1.00 92.00 435 VAL A C 1
ATOM 3395 O O . VAL A 1 435 ? -34.332 15.702 32.930 1.00 92.00 435 VAL A O 1
ATOM 3398 N N . ALA A 1 436 ? -36.434 15.538 33.701 1.00 92.25 436 ALA A N 1
ATOM 3399 C CA . ALA A 1 436 ? -36.242 16.448 34.824 1.00 92.25 436 ALA A CA 1
ATOM 3400 C C . ALA A 1 436 ? -35.731 15.695 36.060 1.00 92.25 436 ALA A C 1
ATOM 3402 O O . ALA A 1 436 ? -35.894 14.480 36.185 1.00 92.25 436 ALA A O 1
ATOM 3403 N N . THR A 1 437 ? -35.169 16.431 37.014 1.00 91.81 437 THR A N 1
ATOM 3404 C CA . THR A 1 437 ? -34.795 15.887 38.324 1.00 91.81 437 THR A CA 1
ATOM 3405 C C . THR A 1 437 ? -36.005 15.234 39.007 1.00 91.81 437 THR A C 1
ATOM 3407 O O . THR A 1 437 ? -37.075 15.836 39.090 1.00 91.81 437 THR A O 1
ATOM 3410 N N . GLY A 1 438 ? -35.834 14.005 39.492 1.00 90.00 438 GLY A N 1
ATOM 3411 C CA . GLY A 1 438 ? -36.875 13.182 40.112 1.00 90.00 438 GLY A CA 1
ATOM 3412 C C . GLY A 1 438 ? -37.790 12.445 39.127 1.00 90.00 438 GLY A C 1
ATOM 3413 O O . GLY A 1 438 ? -38.693 11.735 39.564 1.00 90.00 438 GLY A O 1
ATOM 3414 N N . ALA A 1 439 ? -37.592 12.584 37.811 1.00 91.06 439 ALA A N 1
ATOM 3415 C CA . ALA A 1 439 ? -38.361 11.823 36.831 1.00 91.06 439 ALA A CA 1
ATOM 3416 C C . ALA A 1 439 ? -38.045 10.323 36.933 1.00 91.06 439 ALA A C 1
ATOM 3418 O O . ALA A 1 439 ? -36.885 9.937 37.058 1.00 91.06 439 ALA A O 1
ATOM 3419 N N . VAL A 1 440 ? -39.072 9.477 36.847 1.00 92.19 440 VAL A N 1
ATOM 3420 C CA . VAL A 1 440 ? -38.906 8.018 36.835 1.00 92.19 440 VAL A CA 1
ATOM 3421 C C . VAL A 1 440 ? -38.233 7.595 35.529 1.00 92.19 440 VAL A C 1
ATOM 3423 O O . VAL A 1 440 ? -38.729 7.906 34.444 1.00 92.19 440 VAL A O 1
ATOM 3426 N N . LEU A 1 441 ? -37.106 6.892 35.635 1.00 91.62 441 LEU A N 1
ATOM 3427 C CA . LEU A 1 441 ? -36.361 6.372 34.487 1.00 91.62 441 LEU A CA 1
ATOM 3428 C C . LEU A 1 441 ? -36.866 4.986 34.102 1.00 91.62 441 LEU A C 1
ATOM 3430 O O . LEU A 1 441 ? -37.170 4.746 32.933 1.00 91.62 441 LEU A O 1
ATOM 3434 N N . PHE A 1 442 ? -36.990 4.095 35.081 1.00 92.69 442 PHE A N 1
ATOM 3435 C CA . PHE A 1 442 ? -37.583 2.777 34.908 1.00 92.69 442 PHE A CA 1
ATOM 3436 C C . PHE A 1 442 ? -38.148 2.240 36.222 1.00 92.69 442 PHE A C 1
ATOM 3438 O O . PHE A 1 442 ? -37.774 2.673 37.309 1.00 92.69 442 PHE A O 1
ATOM 3445 N N . GLU A 1 443 ? -39.046 1.271 36.094 1.00 93.50 443 GLU A N 1
ATOM 3446 C CA . GLU A 1 443 ? -39.620 0.522 37.207 1.00 93.50 443 GLU A CA 1
ATOM 3447 C C . GLU A 1 443 ? -39.360 -0.968 36.973 1.00 93.50 443 GLU A C 1
ATOM 3449 O O . GLU A 1 443 ? -39.750 -1.530 35.940 1.00 93.50 443 GLU A O 1
ATOM 3454 N N . VAL A 1 444 ? -38.701 -1.610 37.931 1.00 93.25 444 VAL A N 1
ATOM 3455 C CA . VAL A 1 444 ? -38.498 -3.060 37.977 1.00 93.25 444 VAL A CA 1
ATOM 3456 C C . VAL A 1 444 ? -39.496 -3.661 38.964 1.00 93.25 444 VAL A C 1
ATOM 3458 O O . VAL A 1 444 ? -39.979 -2.999 39.872 1.00 93.25 444 VAL A O 1
ATOM 3461 N N . THR A 1 445 ? -39.871 -4.917 38.760 1.00 93.19 445 THR A N 1
ATOM 3462 C CA . THR A 1 445 ? -40.741 -5.649 39.686 1.00 93.19 445 THR A CA 1
ATOM 3463 C C . THR A 1 445 ? -40.143 -7.006 40.005 1.00 93.19 445 THR A C 1
ATOM 3465 O O . THR A 1 445 ? -39.681 -7.712 39.103 1.00 93.19 445 THR A O 1
ATOM 3468 N N . ASN A 1 446 ? -40.171 -7.392 41.278 1.00 93.38 446 ASN A N 1
ATOM 3469 C CA . ASN A 1 446 ? -39.739 -8.708 41.725 1.00 93.38 446 ASN A CA 1
ATOM 3470 C C . ASN A 1 446 ? -40.792 -9.311 42.657 1.00 93.38 446 ASN A C 1
ATOM 3472 O O . ASN A 1 446 ? -40.887 -8.968 43.830 1.00 93.38 446 ASN A O 1
ATOM 3476 N N . LEU A 1 447 ? -41.549 -10.264 42.113 1.00 90.50 447 LEU A N 1
ATOM 3477 C CA . LEU A 1 447 ? -42.599 -10.979 42.839 1.00 90.50 447 LEU A CA 1
ATOM 3478 C C . LEU A 1 447 ? -42.068 -11.762 44.046 1.00 90.50 447 LEU A C 1
ATOM 3480 O O . LEU A 1 447 ? -42.825 -12.004 44.979 1.00 90.50 447 LEU A O 1
ATOM 3484 N N . VAL A 1 448 ? -40.802 -12.190 44.016 1.00 92.12 448 VAL A N 1
ATOM 3485 C CA . VAL A 1 448 ? -40.182 -12.905 45.139 1.00 92.12 448 VAL A CA 1
ATOM 3486 C C . VAL A 1 448 ? -39.916 -11.932 46.281 1.00 92.12 448 VAL A C 1
ATOM 3488 O O . VAL A 1 448 ? -40.284 -12.229 47.409 1.00 92.12 448 VAL A O 1
ATOM 3491 N N . LEU A 1 449 ? -39.391 -10.737 45.983 1.00 91.69 449 LEU A N 1
ATOM 3492 C CA . LEU A 1 449 ? -39.157 -9.726 47.016 1.00 91.69 449 LEU A CA 1
ATOM 3493 C C . LEU A 1 449 ? -40.468 -9.290 47.683 1.00 91.69 449 LEU A C 1
ATOM 3495 O O . LEU A 1 449 ? -40.516 -9.149 48.900 1.00 91.69 449 LEU A O 1
ATOM 3499 N N . ASP A 1 450 ? -41.544 -9.126 46.910 1.00 91.81 450 ASP A N 1
ATOM 3500 C CA . ASP A 1 450 ? -42.858 -8.790 47.472 1.00 91.81 450 ASP A CA 1
ATOM 3501 C C . ASP A 1 450 ? -43.361 -9.874 48.447 1.00 91.81 450 ASP A C 1
ATOM 3503 O O . ASP A 1 450 ? -43.906 -9.547 49.503 1.00 91.81 450 ASP A O 1
ATOM 3507 N N . GLN A 1 451 ? -43.138 -11.156 48.130 1.00 93.94 451 GLN A N 1
ATOM 3508 C CA . GLN A 1 451 ? -43.472 -12.281 49.015 1.00 93.94 451 GLN A CA 1
ATOM 3509 C C . GLN A 1 451 ? -42.593 -12.314 50.268 1.00 93.94 451 GLN A C 1
ATOM 3511 O O . GLN A 1 451 ? -43.098 -12.569 51.362 1.00 93.94 451 GLN A O 1
ATOM 3516 N N . ASP A 1 452 ? -41.298 -12.033 50.124 1.00 93.75 452 ASP A N 1
ATOM 3517 C CA . ASP A 1 452 ? -40.363 -11.983 51.248 1.00 93.75 452 ASP A CA 1
ATOM 3518 C C . ASP A 1 452 ? -40.704 -10.824 52.198 1.00 93.75 452 ASP A C 1
ATOM 3520 O O . ASP A 1 452 ? -40.653 -10.993 53.416 1.00 93.75 452 ASP A O 1
ATOM 3524 N N . ILE A 1 453 ? -41.140 -9.674 51.669 1.00 94.69 453 ILE A N 1
ATOM 3525 C CA . ILE A 1 453 ? -41.640 -8.545 52.471 1.00 94.69 453 ILE A CA 1
ATOM 3526 C C . ILE A 1 453 ? -42.893 -8.947 53.251 1.00 94.69 453 ILE A C 1
ATOM 3528 O O . ILE A 1 453 ? -42.983 -8.652 54.442 1.00 94.69 453 ILE A O 1
ATOM 3532 N N . GLU A 1 454 ? -43.857 -9.611 52.608 1.00 95.38 454 GLU A N 1
ATOM 3533 C CA . GLU A 1 454 ? -45.080 -10.079 53.275 1.00 95.38 454 GLU A CA 1
ATOM 3534 C C . GLU A 1 454 ? -44.744 -11.074 54.400 1.00 95.38 454 GLU A C 1
ATOM 3536 O O . GLU A 1 454 ? -45.212 -10.927 55.530 1.00 95.38 454 GLU A O 1
ATOM 3541 N N . LEU A 1 455 ? -43.843 -12.027 54.140 1.00 95.75 455 LEU A N 1
ATOM 3542 C CA . LEU A 1 455 ? -43.371 -12.980 55.145 1.00 95.75 455 LEU A CA 1
ATOM 3543 C C . LEU A 1 455 ? -42.633 -12.288 56.304 1.00 95.75 455 LEU A C 1
ATOM 3545 O O . LEU A 1 455 ? -42.854 -12.633 57.467 1.00 95.75 455 LEU A O 1
ATOM 3549 N N . ALA A 1 456 ? -41.775 -11.308 56.015 1.00 93.81 456 ALA A N 1
ATOM 3550 C CA . ALA A 1 456 ? -41.047 -10.546 57.029 1.00 93.81 456 ALA A CA 1
ATOM 3551 C C . ALA A 1 456 ? -41.989 -9.703 57.905 1.00 93.81 456 ALA A C 1
ATOM 3553 O O . ALA A 1 456 ? -41.796 -9.629 59.121 1.00 93.81 456 ALA A O 1
ATOM 3554 N N . GLN A 1 457 ? -43.044 -9.124 57.324 1.00 95.69 457 GLN A N 1
ATOM 3555 C CA . GLN A 1 457 ? -44.088 -8.416 58.073 1.00 95.69 457 GLN A CA 1
ATOM 3556 C C . GLN A 1 457 ? -44.827 -9.349 59.037 1.00 95.69 457 GLN A C 1
ATOM 3558 O O . GLN A 1 457 ? -45.017 -8.993 60.203 1.00 95.69 457 GLN A O 1
ATOM 3563 N N . GLU A 1 458 ? -45.188 -10.553 58.591 1.00 95.75 458 GLU A N 1
ATOM 3564 C CA . GLU A 1 458 ? -45.828 -11.566 59.440 1.00 95.75 458 GLU A CA 1
ATOM 3565 C C . GLU A 1 458 ? -44.890 -12.059 60.553 1.00 95.75 458 GLU A C 1
ATOM 3567 O O . GLU A 1 458 ? -45.297 -12.177 61.713 1.00 95.75 458 GLU A O 1
ATOM 3572 N N . ASN A 1 459 ? -43.606 -12.273 60.249 1.00 92.56 459 ASN A N 1
ATOM 3573 C CA . ASN A 1 459 ? -42.597 -12.640 61.246 1.00 92.56 459 ASN A CA 1
ATOM 3574 C C . ASN A 1 459 ? -42.421 -11.546 62.308 1.00 92.56 459 ASN A C 1
ATOM 3576 O O . ASN A 1 459 ? -42.358 -11.843 63.505 1.00 92.56 459 ASN A O 1
ATOM 3580 N N . LEU A 1 460 ? -42.389 -10.278 61.891 1.00 93.88 460 LEU A N 1
ATOM 3581 C CA . LEU A 1 460 ? -42.326 -9.139 62.802 1.00 93.88 460 LEU A CA 1
ATOM 3582 C C . LEU A 1 460 ? -43.599 -9.032 63.654 1.00 93.88 460 LEU A C 1
ATOM 3584 O O . LEU A 1 460 ? -43.517 -8.780 64.859 1.00 93.88 460 LEU A O 1
ATOM 3588 N N . ALA A 1 461 ? -44.777 -9.252 63.069 1.00 93.19 461 ALA A N 1
ATOM 3589 C CA . ALA A 1 461 ? -46.040 -9.276 63.805 1.00 93.19 461 ALA A CA 1
ATOM 3590 C C . ALA A 1 461 ? -46.054 -10.399 64.857 1.00 93.19 461 ALA A C 1
ATOM 3592 O O . ALA A 1 461 ? -46.408 -10.162 66.016 1.00 93.19 461 ALA A O 1
ATOM 3593 N N . PHE A 1 462 ? -45.590 -11.597 64.495 1.00 90.75 462 PHE A N 1
ATOM 3594 C CA . PHE A 1 462 ? -45.450 -12.725 65.413 1.00 90.75 462 PHE A CA 1
ATOM 3595 C C . PHE A 1 462 ? -44.463 -12.430 66.552 1.00 90.75 462 PHE A C 1
ATOM 3597 O O . PHE A 1 462 ? -44.777 -12.667 67.721 1.00 90.75 462 PHE A O 1
ATOM 3604 N N . ALA A 1 463 ? -43.295 -11.865 66.246 1.00 88.25 463 ALA A N 1
ATOM 3605 C CA . ALA A 1 463 ? -42.305 -11.495 67.255 1.00 88.25 463 ALA A CA 1
ATOM 3606 C C . ALA A 1 463 ? -42.841 -10.421 68.221 1.00 88.25 463 ALA A C 1
ATOM 3608 O O . ALA A 1 463 ? -42.623 -10.508 69.433 1.00 88.25 463 ALA A O 1
ATOM 3609 N N . ASN A 1 464 ? -43.611 -9.450 67.714 1.00 90.62 464 ASN A N 1
ATOM 3610 C CA . ASN A 1 464 ? -44.283 -8.446 68.541 1.00 90.62 464 ASN A CA 1
ATOM 3611 C C . ASN A 1 464 ? -45.309 -9.079 69.492 1.00 90.62 464 ASN A C 1
ATOM 3613 O O . ASN A 1 464 ? -45.317 -8.755 70.680 1.00 90.62 464 ASN A O 1
ATOM 3617 N N . LEU A 1 465 ? -46.113 -10.034 69.012 1.00 89.06 465 LEU A N 1
ATOM 3618 C CA . LEU A 1 465 ? -47.041 -10.791 69.859 1.00 89.06 465 LEU A CA 1
ATOM 3619 C C . LEU A 1 465 ? -46.297 -11.564 70.956 1.00 89.06 465 LEU A C 1
ATOM 3621 O O . LEU A 1 465 ? -46.692 -11.519 72.123 1.00 89.06 465 LEU A O 1
ATOM 3625 N N . MET A 1 466 ? -45.193 -12.232 70.612 1.00 84.56 466 MET A N 1
ATOM 3626 C CA . MET A 1 466 ? -44.370 -12.954 71.584 1.00 84.56 466 MET A CA 1
ATOM 3627 C C . MET A 1 466 ? -43.802 -12.015 72.654 1.00 84.56 466 MET A C 1
ATOM 3629 O O . MET A 1 466 ? -43.914 -12.322 73.844 1.00 84.56 466 MET A O 1
ATOM 3633 N N . ARG A 1 467 ? -43.279 -10.841 72.275 1.00 86.19 467 ARG A N 1
ATOM 3634 C CA . ARG A 1 467 ? -42.859 -9.806 73.235 1.00 86.19 467 ARG A CA 1
ATOM 3635 C C . ARG A 1 467 ? -44.005 -9.434 74.176 1.00 86.19 467 ARG A C 1
ATOM 3637 O O . ARG A 1 467 ? -43.809 -9.419 75.392 1.00 86.19 467 ARG A O 1
ATOM 3644 N N . ASP A 1 468 ? -45.189 -9.172 73.635 1.00 85.00 468 ASP A N 1
ATOM 3645 C CA . ASP A 1 468 ? -46.336 -8.694 74.409 1.00 85.00 468 ASP A CA 1
ATOM 3646 C C . ASP A 1 468 ? -46.832 -9.724 75.436 1.00 85.00 468 ASP A C 1
ATOM 3648 O O . ASP A 1 468 ? -47.238 -9.348 76.539 1.00 85.00 468 ASP A O 1
ATOM 3652 N N . THR A 1 469 ? -46.707 -11.025 75.144 1.00 82.94 469 THR A N 1
ATOM 3653 C CA . THR A 1 469 ? -46.992 -12.090 76.128 1.00 82.94 469 THR A CA 1
ATOM 3654 C C . THR A 1 469 ? -45.987 -12.130 77.287 1.00 82.94 469 THR A C 1
ATOM 3656 O O . THR A 1 469 ? -46.357 -12.416 78.427 1.00 82.94 469 THR A O 1
ATOM 3659 N N . VAL A 1 470 ? -44.717 -11.807 77.029 1.00 80.75 470 VAL A N 1
ATOM 3660 C CA . VAL A 1 470 ? -43.623 -11.884 78.012 1.00 80.75 470 VAL A CA 1
ATOM 3661 C C . VAL A 1 470 ? -43.538 -10.625 78.886 1.00 80.75 470 VAL A C 1
ATOM 3663 O O . VAL A 1 470 ? -43.104 -10.708 80.039 1.00 80.75 470 VAL A O 1
ATOM 3666 N N . LEU A 1 471 ? -44.033 -9.478 78.399 1.00 72.44 471 LEU A N 1
ATOM 3667 C CA . LEU A 1 471 ? -44.082 -8.205 79.139 1.00 72.44 471 LEU A CA 1
ATOM 3668 C C . LEU A 1 471 ? -44.833 -8.291 80.480 1.00 72.44 471 LEU A C 1
ATOM 3670 O O . LEU A 1 471 ? -44.589 -7.474 81.365 1.00 72.44 471 LEU A O 1
ATOM 3674 N N . GLN A 1 472 ? -45.713 -9.281 80.659 1.00 69.81 472 GLN A N 1
ATOM 3675 C CA . GLN A 1 472 ? -46.490 -9.464 81.891 1.00 69.81 472 GLN A CA 1
ATOM 3676 C C . GLN A 1 472 ? -45.810 -10.353 82.951 1.00 69.81 472 GLN A C 1
ATOM 3678 O O . GLN A 1 472 ? -46.359 -10.503 84.041 1.00 69.81 472 GLN A O 1
ATOM 3683 N N . SER A 1 473 ? -44.637 -10.936 82.660 1.00 67.62 473 SER A N 1
ATOM 3684 C CA . SER A 1 473 ? -44.068 -12.033 83.464 1.00 67.62 473 SER A CA 1
ATOM 3685 C C . SER A 1 473 ? -42.748 -11.696 84.184 1.00 67.62 473 SER A C 1
ATOM 3687 O O . SER A 1 473 ? -42.639 -11.963 85.379 1.00 67.62 473 SER A O 1
ATOM 3689 N N . ASP A 1 474 ? -41.741 -11.132 83.492 1.00 73.19 474 ASP A N 1
ATOM 3690 C CA . ASP A 1 474 ? -40.386 -10.897 84.043 1.00 73.19 474 ASP A CA 1
ATOM 3691 C C . ASP A 1 474 ? -39.587 -9.828 83.249 1.00 73.19 474 ASP A C 1
ATOM 3693 O O . ASP A 1 474 ? -39.546 -9.839 82.015 1.00 73.19 474 ASP A O 1
ATOM 3697 N N . ALA A 1 475 ? -38.899 -8.918 83.952 1.00 76.31 475 ALA A N 1
ATOM 3698 C CA . ALA A 1 475 ? -38.115 -7.820 83.374 1.00 76.31 475 ALA A CA 1
ATOM 3699 C C . ALA A 1 475 ? -36.874 -8.297 82.597 1.00 76.31 475 ALA A C 1
ATOM 3701 O O . ALA A 1 475 ? -36.468 -7.661 81.619 1.00 76.31 475 ALA A O 1
ATOM 3702 N N . THR A 1 476 ? -36.259 -9.416 82.998 1.00 77.38 476 THR A N 1
ATOM 3703 C CA . THR A 1 476 ? -35.113 -9.980 82.265 1.00 77.38 476 THR A CA 1
ATOM 3704 C C . THR A 1 476 ? -35.556 -10.616 80.950 1.00 77.38 476 THR A C 1
ATOM 3706 O O . THR A 1 476 ? -34.900 -10.418 79.927 1.00 77.38 476 THR A O 1
ATOM 3709 N N . GLN A 1 477 ? -36.698 -11.307 80.941 1.00 76.38 477 GLN A N 1
ATOM 3710 C CA . GLN A 1 477 ? -37.250 -11.897 79.721 1.00 76.38 477 GLN A CA 1
ATOM 3711 C C . GLN A 1 477 ? -37.783 -10.844 78.745 1.00 76.38 477 GLN A C 1
ATOM 3713 O O . GLN A 1 477 ? -37.588 -10.986 77.541 1.00 76.38 477 GLN A O 1
ATOM 3718 N N . SER A 1 478 ? -38.351 -9.744 79.250 1.00 75.69 478 SER A N 1
ATOM 3719 C CA . SER A 1 478 ? -38.743 -8.600 78.418 1.00 75.69 478 SER A CA 1
ATOM 3720 C C . SER A 1 478 ? -37.560 -8.022 77.633 1.00 75.69 478 SER A C 1
ATOM 3722 O O . SER A 1 478 ? -37.687 -7.791 76.435 1.00 75.69 478 SER A O 1
ATOM 3724 N N . ARG A 1 479 ? -36.383 -7.859 78.256 1.00 80.50 479 ARG A N 1
ATOM 3725 C CA . ARG A 1 479 ? -35.183 -7.367 77.552 1.00 80.50 479 ARG A CA 1
ATOM 3726 C C . ARG A 1 479 ? -34.708 -8.307 76.444 1.00 80.50 479 ARG A C 1
ATOM 3728 O O . ARG A 1 479 ? -34.259 -7.827 75.410 1.00 80.50 479 ARG A O 1
ATOM 3735 N N . ILE A 1 480 ? -34.790 -9.619 76.662 1.00 82.50 480 ILE A N 1
ATOM 3736 C CA . ILE A 1 480 ? -34.409 -10.625 75.660 1.00 82.50 480 ILE A CA 1
ATOM 3737 C C . ILE A 1 480 ? -35.406 -10.615 74.497 1.00 82.50 480 ILE A C 1
ATOM 3739 O O . ILE A 1 480 ? -34.984 -10.623 73.346 1.00 82.50 480 ILE A O 1
ATOM 3743 N N . ALA A 1 481 ? -36.707 -10.532 74.785 1.00 79.81 481 ALA A N 1
ATOM 3744 C CA . ALA A 1 481 ? -37.746 -10.462 73.761 1.00 79.81 481 ALA A CA 1
ATOM 3745 C C . ALA A 1 481 ? -37.652 -9.178 72.918 1.00 79.81 481 ALA A C 1
ATOM 3747 O O . ALA A 1 481 ? -37.819 -9.234 71.705 1.00 79.81 481 ALA A O 1
ATOM 3748 N N . THR A 1 482 ? -37.319 -8.033 73.525 1.00 83.12 482 THR A N 1
ATOM 3749 C CA . THR A 1 482 ? -37.068 -6.792 72.774 1.00 83.12 482 THR A CA 1
ATOM 3750 C C . THR A 1 482 ? -35.811 -6.894 71.908 1.00 83.12 482 THR A C 1
ATOM 3752 O O . THR A 1 482 ? -35.846 -6.488 70.756 1.00 83.12 482 THR A O 1
ATOM 3755 N N . ALA A 1 483 ? -34.725 -7.495 72.407 1.00 83.25 483 ALA A N 1
ATOM 3756 C CA . ALA A 1 483 ? -33.521 -7.716 71.598 1.00 83.25 483 ALA A CA 1
ATOM 3757 C C . ALA A 1 483 ? -33.765 -8.676 70.414 1.00 83.25 483 ALA A C 1
ATOM 3759 O O . ALA A 1 483 ? -33.090 -8.594 69.396 1.00 83.25 483 ALA A O 1
ATOM 3760 N N . GLN A 1 484 ? -34.745 -9.579 70.524 1.00 84.75 484 GLN A N 1
ATOM 3761 C CA . GLN A 1 484 ? -35.150 -10.467 69.431 1.00 84.75 484 GLN A CA 1
ATOM 3762 C C . GLN A 1 484 ? -35.975 -9.769 68.339 1.00 84.75 484 GLN A C 1
ATOM 3764 O O . GLN A 1 484 ? -36.125 -10.352 67.269 1.00 84.75 484 GLN A O 1
ATOM 3769 N N . LEU A 1 485 ? -36.483 -8.550 68.572 1.00 87.69 485 LEU A N 1
ATOM 3770 C CA . LEU A 1 485 ? -37.185 -7.755 67.554 1.00 87.69 485 LEU A CA 1
ATOM 3771 C C . LEU A 1 485 ? -36.239 -7.021 66.606 1.00 87.69 485 LEU A C 1
ATOM 3773 O O . LEU A 1 485 ? -36.604 -6.793 65.459 1.00 87.69 485 LEU A O 1
ATOM 3777 N N . GLU A 1 486 ? -35.018 -6.717 67.047 1.00 89.38 486 GLU A N 1
ATOM 3778 C CA . GLU A 1 486 ? -34.054 -5.972 66.230 1.00 89.38 486 GLU A CA 1
ATOM 3779 C C . GLU A 1 486 ? -33.752 -6.693 64.905 1.00 89.38 486 GLU A C 1
ATOM 3781 O O . GLU A 1 486 ? -33.646 -6.057 63.860 1.00 89.38 486 GLU A O 1
ATOM 3786 N N . ALA A 1 487 ? -33.663 -8.028 64.925 1.00 90.06 487 ALA A N 1
ATOM 3787 C CA . ALA A 1 487 ? -33.386 -8.832 63.735 1.00 90.06 487 ALA A CA 1
ATOM 3788 C C . ALA A 1 487 ? -34.508 -8.767 62.670 1.00 90.06 487 ALA A C 1
ATOM 3790 O O . ALA A 1 487 ? -34.204 -8.358 61.550 1.00 90.06 487 ALA A O 1
ATOM 3791 N N . PRO A 1 488 ? -35.780 -9.112 62.971 1.00 91.44 488 PRO A N 1
ATOM 3792 C CA . PRO A 1 488 ? -36.870 -9.020 61.997 1.00 91.44 488 PRO A CA 1
ATOM 3793 C C . PRO A 1 488 ? -37.195 -7.577 61.584 1.00 91.44 488 PRO A C 1
ATOM 3795 O O . PRO A 1 488 ? -37.617 -7.361 60.451 1.00 91.44 488 PRO A O 1
ATOM 3798 N N . GLU A 1 489 ? -36.984 -6.580 62.454 1.00 93.88 489 GLU A N 1
ATOM 3799 C CA . GLU A 1 489 ? -37.106 -5.164 62.068 1.00 93.88 489 GLU A CA 1
ATOM 3800 C C . GLU A 1 489 ? -36.052 -4.778 61.025 1.00 93.88 489 GLU A C 1
ATOM 3802 O O . GLU A 1 489 ? -36.398 -4.216 59.988 1.00 93.88 489 GLU A O 1
ATOM 3807 N N . THR A 1 490 ? -34.787 -5.143 61.257 1.00 94.06 490 THR A N 1
ATOM 3808 C CA . THR A 1 490 ? -33.688 -4.871 60.314 1.00 94.06 490 THR A CA 1
ATOM 3809 C C . THR A 1 490 ? -33.886 -5.615 58.990 1.00 94.06 490 THR A C 1
ATOM 3811 O O . THR A 1 490 ? -33.612 -5.070 57.923 1.00 94.06 490 THR A O 1
ATOM 3814 N N . GLU A 1 491 ? -34.372 -6.858 59.041 1.00 94.00 491 GLU A N 1
ATOM 3815 C CA . GLU A 1 491 ? -34.689 -7.651 57.848 1.00 94.00 491 GLU A CA 1
ATOM 3816 C C . GLU A 1 491 ? -35.792 -6.989 57.015 1.00 94.00 491 GLU A C 1
ATOM 3818 O O . GLU A 1 491 ? -35.628 -6.807 55.808 1.00 94.00 491 GLU A O 1
ATOM 3823 N N . LEU A 1 492 ? -36.883 -6.557 57.655 1.00 94.75 492 LEU A N 1
ATOM 3824 C CA . LEU A 1 492 ? -37.960 -5.849 56.970 1.00 94.75 492 LEU A CA 1
ATOM 3825 C C . LEU A 1 492 ? -37.481 -4.513 56.384 1.00 94.75 492 LEU A C 1
ATOM 3827 O O . LEU A 1 492 ? -37.841 -4.183 55.256 1.00 94.75 492 LEU A O 1
ATOM 3831 N N . GLU A 1 493 ? -36.665 -3.751 57.115 1.00 95.06 493 GLU A N 1
ATOM 3832 C CA . GLU A 1 493 ? -36.106 -2.481 56.636 1.00 95.06 493 GLU A CA 1
ATOM 3833 C C . GLU A 1 493 ? -35.228 -2.677 55.389 1.00 95.06 493 GLU A C 1
ATOM 3835 O O . GLU A 1 493 ? -35.367 -1.932 54.416 1.00 95.06 493 GLU A O 1
ATOM 3840 N N . LEU A 1 494 ? -34.393 -3.723 55.366 1.00 93.94 494 LEU A N 1
ATOM 3841 C CA . LEU A 1 494 ? -33.568 -4.069 54.206 1.00 93.94 494 LEU A CA 1
ATOM 3842 C C . LEU A 1 494 ? -34.426 -4.427 52.983 1.00 93.94 494 LEU A C 1
ATOM 3844 O O . LEU A 1 494 ? -34.182 -3.914 51.890 1.00 93.94 494 LEU A O 1
ATOM 3848 N N . LEU A 1 495 ? -35.448 -5.268 53.163 1.00 93.81 495 LEU A N 1
ATOM 3849 C CA . LEU A 1 495 ? -36.339 -5.679 52.073 1.00 93.81 495 LEU A CA 1
ATOM 3850 C C . LEU A 1 495 ? -37.162 -4.500 51.529 1.00 93.81 495 LEU A C 1
ATOM 3852 O O . LEU A 1 495 ? -37.341 -4.370 50.317 1.00 93.81 495 LEU A O 1
ATOM 3856 N N . LEU A 1 496 ? -37.630 -3.604 52.405 1.00 94.19 496 LEU A N 1
ATOM 3857 C CA . LEU A 1 496 ? -38.324 -2.378 52.002 1.00 94.19 496 LEU A CA 1
ATOM 3858 C C . LEU A 1 496 ? -37.397 -1.428 51.233 1.00 94.19 496 LEU A C 1
ATOM 3860 O O . LEU A 1 496 ? -37.818 -0.881 50.216 1.00 94.19 496 LEU A O 1
ATOM 3864 N N . SER A 1 497 ? -36.137 -1.289 51.659 1.00 92.94 497 SER A N 1
ATOM 3865 C CA . SER A 1 497 ? -35.128 -0.520 50.921 1.00 92.94 497 SER A CA 1
ATOM 3866 C C . SER A 1 497 ? -34.873 -1.104 49.528 1.00 92.94 497 SER A C 1
ATOM 3868 O O . SER A 1 497 ? -34.751 -0.342 48.570 1.00 92.94 497 SER A O 1
ATOM 3870 N N . GLY A 1 498 ? -34.819 -2.434 49.394 1.00 91.00 498 GLY A N 1
ATOM 3871 C CA . GLY A 1 498 ? -34.696 -3.105 48.094 1.00 91.00 498 GLY A CA 1
ATOM 3872 C C . GLY A 1 498 ? -35.899 -2.832 47.187 1.00 91.00 498 GLY A C 1
ATOM 3873 O O . GLY A 1 498 ? -35.744 -2.523 46.007 1.00 91.00 498 GLY A O 1
ATOM 3874 N N . ARG A 1 499 ? -37.119 -2.844 47.741 1.00 92.12 499 ARG A N 1
ATOM 3875 C CA . ARG A 1 499 ? -38.334 -2.498 46.987 1.00 92.12 499 ARG A CA 1
ATOM 3876 C C . ARG A 1 499 ? -38.312 -1.053 46.497 1.00 92.12 499 ARG A C 1
ATOM 3878 O O . ARG A 1 499 ? -38.676 -0.797 45.353 1.00 92.12 499 ARG A O 1
ATOM 3885 N N . ASP A 1 500 ? -37.878 -0.116 47.333 1.00 90.56 500 ASP A N 1
ATOM 3886 C CA . ASP A 1 500 ? -37.774 1.293 46.943 1.00 90.56 500 ASP A CA 1
ATOM 3887 C C . ASP A 1 500 ? -36.702 1.492 45.851 1.00 90.56 500 ASP A C 1
ATOM 3889 O O . ASP A 1 500 ? -36.893 2.297 44.938 1.00 90.56 500 ASP A O 1
ATOM 3893 N N . ALA A 1 501 ? -35.635 0.684 45.866 1.00 89.50 501 ALA A N 1
ATOM 3894 C CA . ALA A 1 501 ? -34.589 0.659 44.840 1.00 89.50 501 ALA A CA 1
ATOM 3895 C C . ALA A 1 501 ? -35.035 0.056 43.488 1.00 89.50 501 ALA A C 1
ATOM 3897 O O . ALA A 1 501 ? -34.309 0.148 42.497 1.00 89.50 501 ALA A O 1
ATOM 3898 N N . MET A 1 502 ? -36.239 -0.526 43.403 1.00 90.81 502 MET A N 1
ATOM 3899 C CA . MET A 1 502 ? -36.820 -0.969 42.127 1.00 90.81 502 MET A CA 1
ATOM 3900 C C . MET A 1 502 ? -37.350 0.179 41.267 1.00 90.81 502 MET A C 1
ATOM 3902 O O . MET A 1 502 ? -37.580 -0.005 40.065 1.00 90.81 502 MET A O 1
ATOM 3906 N N . LEU A 1 503 ? -37.571 1.347 41.874 1.00 92.31 503 LEU A N 1
ATOM 3907 C CA . LEU A 1 503 ? -37.985 2.558 41.185 1.00 92.31 503 LEU A CA 1
ATOM 3908 C C . LEU A 1 503 ? -36.785 3.495 41.041 1.00 92.31 503 LEU A C 1
ATOM 3910 O O . LEU A 1 503 ? -36.487 4.297 41.925 1.00 92.31 503 LEU A O 1
ATOM 3914 N N . GLU A 1 504 ? -36.125 3.440 39.889 1.00 91.62 504 GLU A N 1
ATOM 3915 C CA . GLU A 1 504 ? -34.981 4.309 39.629 1.00 91.62 504 GLU A CA 1
ATOM 3916 C C . GLU A 1 504 ? -35.465 5.674 39.121 1.00 91.62 504 GLU A C 1
ATOM 3918 O O . GLU A 1 504 ? -36.187 5.783 38.118 1.00 91.62 504 GLU A O 1
ATOM 3923 N N . THR A 1 505 ? -35.054 6.739 39.810 1.00 92.06 505 THR A N 1
ATOM 3924 C CA . THR A 1 505 ? -35.402 8.123 39.464 1.00 92.06 505 THR A CA 1
ATOM 3925 C C . THR A 1 505 ? -34.163 8.932 39.109 1.00 92.06 505 THR A C 1
ATOM 3927 O O . THR A 1 505 ? -33.064 8.699 39.605 1.00 92.06 505 THR A O 1
ATOM 3930 N N . SER A 1 506 ? -34.334 9.909 38.223 1.00 90.94 506 SER A N 1
ATOM 3931 C CA . SER A 1 506 ? -33.241 10.752 37.757 1.00 90.94 506 SER A CA 1
ATOM 3932 C C . SER A 1 506 ? -32.745 11.669 38.876 1.00 90.94 506 SER A C 1
ATOM 3934 O O . SER A 1 506 ? -33.480 12.544 39.336 1.00 90.94 506 SER A O 1
ATOM 3936 N N . SER A 1 507 ? -31.484 11.537 39.288 1.00 87.00 507 SER A N 1
ATOM 3937 C CA . SER A 1 507 ? -30.886 12.407 40.315 1.00 87.00 507 SER A CA 1
ATOM 3938 C C . SER A 1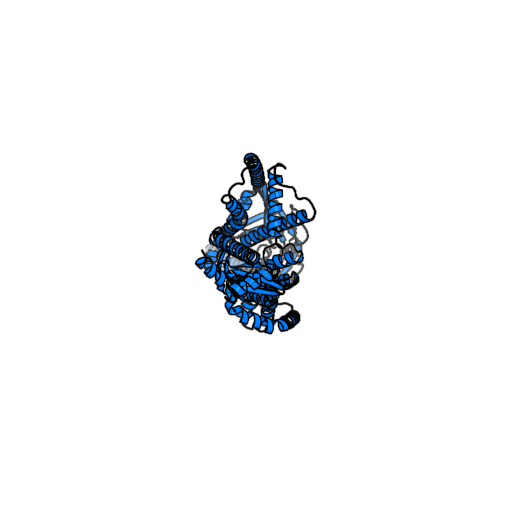 507 ? -30.649 13.846 39.834 1.00 87.00 507 SER A C 1
ATOM 3940 O O . SER A 1 507 ? -30.530 14.762 40.648 1.00 87.00 507 SER A O 1
ATOM 3942 N N . GLN A 1 508 ? -30.595 14.065 38.516 1.00 89.81 508 GLN A N 1
ATOM 3943 C CA . GLN A 1 508 ? -30.370 15.365 37.877 1.00 89.81 508 GLN A CA 1
ATOM 3944 C C . GLN A 1 508 ? -31.217 15.502 36.607 1.00 89.81 508 GLN A C 1
ATOM 3946 O O . GLN A 1 508 ? -31.773 14.524 36.110 1.00 89.81 508 GLN A O 1
ATOM 3951 N N . SER A 1 509 ? -31.317 16.719 36.075 1.00 90.50 509 SER A N 1
ATOM 3952 C CA . SER A 1 509 ? -31.934 16.949 34.765 1.00 90.50 509 SER A CA 1
ATOM 3953 C C . SER A 1 509 ? -30.924 16.670 33.647 1.00 90.50 509 SER A C 1
ATOM 3955 O O . SER A 1 509 ? -29.735 16.976 33.793 1.00 90.50 509 SER A O 1
ATOM 3957 N N . GLY A 1 510 ? -31.378 16.061 32.554 1.00 91.06 510 GLY A N 1
ATOM 3958 C CA . GLY A 1 510 ? -30.502 15.700 31.442 1.00 91.06 510 GLY A CA 1
ATOM 3959 C C . GLY A 1 510 ? -31.176 14.855 30.369 1.00 91.06 510 GLY A C 1
ATOM 3960 O O . GLY A 1 510 ? -32.394 14.696 30.348 1.00 91.06 510 GLY A O 1
ATOM 3961 N N . LEU A 1 511 ? -30.368 14.295 29.473 1.00 91.25 511 LEU A N 1
ATOM 3962 C CA . LEU A 1 511 ? -30.808 13.472 28.352 1.00 91.25 511 LEU A CA 1
ATOM 3963 C C . LEU A 1 511 ? -30.664 11.983 28.689 1.00 91.25 511 LEU A C 1
ATOM 3965 O O . LEU A 1 511 ? -29.548 11.477 28.833 1.00 91.25 511 LEU A O 1
ATOM 3969 N N . PHE A 1 512 ? -31.787 11.274 28.794 1.00 92.88 512 PHE A N 1
ATOM 3970 C CA . PHE A 1 512 ? -31.814 9.832 29.030 1.00 92.88 512 PHE A CA 1
ATOM 3971 C C . PHE A 1 512 ? -31.880 9.052 27.715 1.00 92.88 512 PHE A C 1
ATOM 3973 O O . PHE A 1 512 ? -32.733 9.317 26.862 1.00 92.88 512 PHE A O 1
ATOM 3980 N N . HIS A 1 513 ? -31.019 8.046 27.580 1.00 92.31 513 HIS A N 1
ATOM 3981 C CA . HIS A 1 513 ? -31.032 7.097 26.473 1.00 92.31 513 HIS A CA 1
ATOM 3982 C C . HIS A 1 513 ? -31.211 5.665 26.997 1.00 92.31 513 HIS A C 1
ATOM 3984 O O . HIS A 1 513 ? -30.272 5.111 27.580 1.00 92.31 513 HIS A O 1
ATOM 3990 N N . PRO A 1 514 ? -32.385 5.042 26.782 1.00 91.81 514 PRO A N 1
ATOM 3991 C CA . PRO A 1 514 ? -32.608 3.657 27.172 1.00 91.81 514 PRO A CA 1
ATOM 3992 C C . PRO A 1 514 ? -31.767 2.704 26.315 1.00 91.81 514 PRO A C 1
ATOM 3994 O O . PRO A 1 514 ? -31.522 2.944 25.129 1.00 91.81 514 PRO A O 1
ATOM 3997 N N . SER A 1 515 ? -31.332 1.598 26.917 1.00 90.00 515 SER A N 1
ATOM 3998 C CA . SER A 1 515 ? -30.649 0.519 26.202 1.00 90.00 515 SER A CA 1
ATOM 3999 C C . SER A 1 515 ? -31.605 -0.162 25.217 1.00 90.00 515 SER A C 1
ATOM 4001 O O . SER A 1 515 ? -32.779 -0.368 25.516 1.00 90.00 515 SER A O 1
ATOM 4003 N N . ALA A 1 516 ? -31.103 -0.579 24.052 1.00 85.75 516 ALA A N 1
ATOM 4004 C CA . ALA A 1 516 ? -31.901 -1.312 23.060 1.00 85.75 516 ALA A CA 1
ATOM 4005 C C . ALA A 1 516 ? -32.413 -2.673 23.582 1.00 85.75 516 ALA A C 1
ATOM 4007 O O . ALA A 1 516 ? -33.410 -3.209 23.080 1.00 85.75 516 ALA A O 1
ATOM 4008 N N . ASP A 1 517 ? -31.736 -3.212 24.596 1.00 85.00 517 ASP A N 1
ATOM 4009 C CA . ASP A 1 517 ? -32.080 -4.475 25.244 1.00 85.00 517 ASP A CA 1
ATOM 4010 C C . ASP A 1 517 ? -33.122 -4.299 26.362 1.00 85.00 517 ASP A C 1
ATOM 4012 O O . ASP A 1 517 ? -33.770 -5.273 26.748 1.00 85.00 517 ASP A O 1
ATOM 4016 N N . ALA A 1 518 ? -33.347 -3.065 26.837 1.00 86.12 518 ALA A N 1
ATOM 4017 C CA . ALA A 1 518 ? -34.294 -2.726 27.900 1.00 86.12 518 ALA A CA 1
ATOM 4018 C C . ALA A 1 518 ? -35.750 -2.778 27.405 1.00 86.12 518 ALA A C 1
ATOM 4020 O O . ALA A 1 518 ? -36.406 -1.764 27.167 1.00 86.12 518 ALA A O 1
ATOM 4021 N N . ARG A 1 519 ? -36.265 -3.996 27.215 1.00 87.56 519 ARG A N 1
ATOM 4022 C CA . ARG A 1 519 ? -37.638 -4.250 26.763 1.00 87.56 519 ARG A CA 1
ATOM 4023 C C . ARG A 1 519 ? -38.548 -4.579 27.933 1.00 87.56 519 ARG A C 1
ATOM 4025 O O . ARG A 1 519 ? -38.199 -5.371 28.805 1.00 87.56 519 ARG A O 1
ATOM 4032 N N . ARG A 1 520 ? -39.759 -4.024 27.901 1.00 90.19 520 ARG A N 1
ATOM 4033 C CA . ARG A 1 520 ? -40.818 -4.346 28.860 1.00 90.19 520 ARG A CA 1
ATOM 4034 C C . ARG A 1 520 ? -41.024 -5.862 28.955 1.00 90.19 520 ARG A C 1
ATOM 4036 O O . ARG A 1 520 ? -41.173 -6.529 27.931 1.00 90.19 520 ARG A O 1
ATOM 4043 N N . GLY A 1 521 ? -41.046 -6.389 30.174 1.00 89.31 521 GLY A N 1
ATOM 4044 C CA . GLY A 1 521 ? -41.194 -7.815 30.463 1.00 89.31 521 GLY A CA 1
ATOM 4045 C C . GLY A 1 521 ? -39.896 -8.628 30.418 1.00 89.31 521 GLY A C 1
ATOM 4046 O O . GLY A 1 521 ? -39.942 -9.827 30.683 1.00 89.31 521 GLY A O 1
ATOM 4047 N N . ALA A 1 522 ? -38.747 -8.023 30.099 1.00 90.19 522 ALA A N 1
ATOM 4048 C CA . ALA A 1 522 ? -37.456 -8.699 30.190 1.00 90.19 522 ALA A CA 1
ATOM 4049 C C . ALA A 1 522 ? -36.945 -8.734 31.639 1.00 90.19 522 ALA A C 1
ATOM 4051 O O . ALA A 1 522 ? -37.172 -7.803 32.413 1.00 90.19 522 ALA A O 1
ATOM 4052 N N . TYR A 1 523 ? -36.254 -9.819 31.987 1.00 92.31 523 TYR A N 1
ATOM 4053 C CA . TYR A 1 523 ? -35.601 -9.988 33.281 1.00 92.31 523 TYR A CA 1
ATOM 4054 C C . TYR A 1 523 ? -34.182 -9.418 33.247 1.00 92.31 523 TYR A C 1
ATOM 4056 O O . TYR A 1 523 ? -33.426 -9.706 32.316 1.00 92.31 523 TYR A O 1
ATOM 4064 N N . PHE A 1 524 ? -33.814 -8.679 34.289 1.00 91.88 524 PHE A N 1
ATOM 4065 C CA . PHE A 1 524 ? -32.482 -8.125 34.490 1.00 91.88 524 PHE A CA 1
ATOM 4066 C C . PHE A 1 524 ? -31.935 -8.541 35.852 1.00 91.88 524 PHE A C 1
ATOM 4068 O O . PHE A 1 524 ? -32.654 -8.557 36.849 1.00 91.88 524 PHE A O 1
ATOM 4075 N N . ALA A 1 525 ? -30.651 -8.896 35.879 1.00 93.19 525 ALA A N 1
ATOM 4076 C CA . ALA A 1 525 ? -29.933 -9.141 37.122 1.00 93.19 525 ALA A CA 1
ATOM 4077 C C . ALA A 1 525 ? -29.512 -7.812 37.762 1.00 93.19 525 ALA A C 1
ATOM 4079 O O . ALA A 1 525 ? -29.355 -6.814 37.055 1.00 93.19 525 ALA A O 1
ATOM 4080 N N . GLU A 1 526 ? -29.261 -7.826 39.066 1.00 90.88 526 GLU A N 1
ATOM 4081 C CA . GLU A 1 526 ? -28.623 -6.724 39.789 1.00 90.88 526 GLU A CA 1
ATOM 4082 C C . GLU A 1 526 ? -27.363 -6.220 39.051 1.00 90.88 526 GLU A C 1
ATOM 4084 O O . GLU A 1 526 ? -26.566 -7.009 38.531 1.00 90.88 526 GLU A O 1
ATOM 4089 N N . GLY A 1 527 ? -27.217 -4.898 38.939 1.00 89.56 527 GLY A N 1
ATOM 4090 C CA . GLY A 1 527 ? -26.121 -4.228 38.232 1.00 89.56 527 GLY A CA 1
ATOM 4091 C C . GLY A 1 527 ? -26.251 -4.192 36.703 1.00 89.56 527 GLY A C 1
ATOM 4092 O O . GLY A 1 527 ? -25.373 -3.660 36.021 1.00 89.56 527 GLY A O 1
ATOM 4093 N N . SER A 1 528 ? -27.327 -4.736 36.121 1.00 91.12 528 SER A N 1
ATOM 4094 C CA . SER A 1 528 ? -27.532 -4.674 34.665 1.00 91.12 528 SER A CA 1
ATOM 4095 C C . SER A 1 528 ? -27.779 -3.237 34.198 1.00 91.12 528 SER A C 1
ATOM 4097 O O . SER A 1 528 ? -28.597 -2.516 34.769 1.00 91.12 528 SER A O 1
ATOM 4099 N N . GLN A 1 529 ? -27.116 -2.828 33.115 1.00 92.50 529 GLN A N 1
ATOM 4100 C CA . GLN A 1 529 ? -27.284 -1.498 32.535 1.00 92.50 529 GLN A CA 1
ATOM 4101 C C . GLN A 1 529 ? -28.562 -1.407 31.688 1.00 92.50 529 GLN A C 1
ATOM 4103 O O . GLN A 1 529 ? -28.690 -2.080 30.663 1.00 92.50 529 GLN A O 1
ATOM 4108 N N . LEU A 1 530 ? -29.479 -0.520 32.080 1.00 90.44 530 LEU A N 1
ATOM 4109 C CA . LEU A 1 530 ? -30.756 -0.281 31.392 1.00 90.44 530 LEU A CA 1
ATOM 4110 C C . LEU A 1 530 ? -30.754 0.983 30.525 1.00 90.44 530 LEU A C 1
ATOM 4112 O O . LEU A 1 530 ? -31.667 1.195 29.728 1.00 90.44 530 LEU A O 1
ATOM 4116 N N . GLY A 1 531 ? -29.704 1.794 30.615 1.00 91.50 531 GLY A N 1
ATOM 4117 C CA . GLY A 1 531 ? -29.503 2.973 29.784 1.00 91.50 531 GLY A CA 1
ATOM 4118 C C . GLY A 1 531 ? -28.331 3.808 30.274 1.00 91.50 531 GLY A C 1
ATOM 4119 O O . GLY A 1 531 ? -27.502 3.347 31.066 1.00 91.50 531 GLY A O 1
ATOM 4120 N N . TYR A 1 532 ? -28.259 5.044 29.803 1.00 92.62 532 TYR A N 1
ATOM 4121 C CA . TYR A 1 532 ? -27.360 6.053 30.350 1.00 92.62 532 TYR A CA 1
ATOM 4122 C C . TYR A 1 532 ? -28.044 7.421 30.399 1.00 92.62 532 TYR A C 1
ATOM 4124 O O . TYR A 1 532 ? -28.899 7.732 29.564 1.00 92.62 532 TYR A O 1
ATOM 4132 N N . LEU A 1 533 ? -27.671 8.225 31.392 1.00 91.75 533 LEU A N 1
ATOM 4133 C CA . LEU A 1 533 ? -28.189 9.570 31.621 1.00 91.75 533 LEU A CA 1
ATOM 4134 C C . LEU A 1 533 ? -27.054 10.581 31.451 1.00 91.75 533 LEU A C 1
ATOM 4136 O O . LEU A 1 533 ? -26.070 10.548 32.188 1.00 91.75 533 LEU A O 1
ATOM 4140 N N . LEU A 1 534 ? -27.198 11.489 30.489 1.00 91.75 534 LEU A N 1
ATOM 4141 C CA . LEU A 1 534 ? -26.254 12.577 30.250 1.00 91.75 534 LEU A CA 1
ATOM 4142 C C . LEU A 1 534 ? -26.771 13.853 30.927 1.00 91.75 534 LEU A C 1
ATOM 4144 O O . LEU A 1 534 ? -27.715 14.451 30.409 1.00 91.75 534 LEU A O 1
ATOM 4148 N N . PRO A 1 535 ? -26.200 14.279 32.067 1.00 89.62 535 PRO A N 1
ATOM 4149 C CA . PRO A 1 535 ? -26.664 15.466 32.774 1.00 89.62 535 PRO A CA 1
ATOM 4150 C C . PRO A 1 535 ? -26.366 16.742 31.977 1.00 89.62 535 PRO A C 1
ATOM 4152 O O . PRO A 1 535 ? -25.387 16.806 31.232 1.00 89.62 535 PRO A O 1
ATOM 4155 N N . ASP A 1 536 ? -27.157 17.791 32.204 1.00 85.19 536 ASP A N 1
ATOM 4156 C CA . ASP A 1 536 ? -26.904 19.138 31.656 1.00 85.19 536 ASP A CA 1
ATOM 4157 C C . ASP A 1 536 ? -25.773 19.890 32.403 1.00 85.19 536 ASP A C 1
ATOM 4159 O O . ASP A 1 536 ? -25.584 21.096 32.239 1.00 85.19 536 ASP A O 1
ATOM 4163 N N . ALA A 1 537 ? -25.016 19.194 33.258 1.00 80.12 537 ALA A N 1
ATOM 4164 C CA . ALA A 1 537 ? -23.897 19.757 34.003 1.00 80.12 537 ALA A CA 1
ATOM 4165 C C . ALA A 1 537 ? -22.769 20.210 33.065 1.00 80.12 537 ALA A C 1
ATOM 4167 O O . ALA A 1 537 ? -22.516 19.583 32.043 1.00 80.12 537 ALA A O 1
ATOM 4168 N N . ALA A 1 538 ? -22.041 21.261 33.452 1.00 77.75 538 ALA A N 1
ATOM 4169 C CA . ALA A 1 538 ? -20.935 21.810 32.664 1.00 77.75 538 ALA A CA 1
ATOM 4170 C C . ALA A 1 538 ? -19.679 20.920 32.634 1.00 77.75 538 ALA A C 1
ATOM 4172 O O . ALA A 1 538 ? -18.737 21.259 31.935 1.00 77.75 538 ALA A O 1
ATOM 4173 N N . GLN A 1 539 ? -19.651 19.811 33.381 1.00 85.94 539 GLN A N 1
ATOM 4174 C CA . GLN A 1 539 ? -18.508 18.904 33.437 1.00 85.94 539 GLN A CA 1
ATOM 4175 C C . GLN A 1 539 ? -18.849 17.542 32.843 1.00 85.94 539 GLN A C 1
ATOM 4177 O O . GLN A 1 539 ? -19.884 16.950 33.167 1.00 85.94 539 GLN A O 1
ATOM 4182 N N . SER A 1 540 ? -17.961 17.029 31.993 1.00 87.31 540 SER A N 1
ATOM 4183 C CA . SER A 1 540 ? -18.098 15.720 31.367 1.00 87.31 540 SER A CA 1
ATOM 4184 C C . SER A 1 540 ? -16.887 14.826 31.578 1.00 87.31 540 SER A C 1
ATOM 4186 O O . SER A 1 540 ? -15.763 15.294 31.707 1.00 87.31 540 SER A O 1
ATOM 4188 N N . VAL A 1 541 ? -17.127 13.517 31.595 1.00 89.38 541 VAL A N 1
ATOM 4189 C CA . VAL A 1 541 ? -16.098 12.489 31.735 1.00 89.38 541 VAL A CA 1
ATOM 4190 C C . VAL A 1 541 ? -16.004 11.722 30.425 1.00 89.38 541 VAL A C 1
ATOM 4192 O O . VAL A 1 541 ? -16.961 11.068 29.989 1.00 89.38 541 VAL A O 1
ATOM 4195 N N . VAL A 1 542 ? -14.838 11.791 29.791 1.00 88.75 542 VAL A N 1
ATOM 4196 C CA . VAL A 1 542 ? -14.543 11.056 28.561 1.00 88.75 542 VAL A CA 1
ATOM 4197 C C . VAL A 1 542 ? -13.466 10.014 28.802 1.00 88.75 542 VAL A C 1
ATOM 4199 O O . VAL A 1 542 ? -12.536 10.202 29.587 1.00 88.75 542 VAL A O 1
ATOM 4202 N N . ILE A 1 543 ? -13.591 8.897 28.098 1.00 89.19 543 ILE A N 1
ATOM 4203 C CA . ILE A 1 543 ? -12.677 7.768 28.167 1.00 89.19 543 ILE A CA 1
ATOM 4204 C C . ILE A 1 543 ? -12.067 7.477 26.801 1.00 89.19 543 ILE A C 1
ATOM 4206 O O . ILE A 1 543 ? -12.737 7.554 25.774 1.00 89.19 543 ILE A O 1
ATOM 4210 N N . GLY A 1 544 ? -10.790 7.107 26.787 1.00 86.81 544 GLY A N 1
ATOM 4211 C CA . GLY A 1 544 ? -10.070 6.688 25.586 1.00 86.81 544 GLY A CA 1
ATOM 4212 C C . GLY A 1 544 ? -8.991 5.660 25.897 1.00 86.81 544 GLY A C 1
ATOM 4213 O O . GLY A 1 544 ? -8.644 5.426 27.054 1.00 86.81 544 GLY A O 1
ATOM 4214 N N . GLN A 1 545 ? -8.447 5.024 24.862 1.00 85.12 545 GLN A N 1
ATOM 4215 C CA . GLN A 1 545 ? -7.329 4.091 25.023 1.00 85.12 545 GLN A CA 1
ATOM 4216 C C . GLN A 1 545 ? -6.004 4.809 24.776 1.00 85.12 545 GLN A C 1
ATOM 4218 O O . GLN A 1 545 ? -5.705 5.206 23.651 1.00 85.12 545 GLN A O 1
ATOM 4223 N N . PHE A 1 546 ? -5.192 4.941 25.821 1.00 84.00 546 PHE A N 1
ATOM 4224 C CA . PHE A 1 546 ? -3.855 5.513 25.734 1.00 84.00 546 PHE A CA 1
ATOM 4225 C C . PHE A 1 546 ? -2.797 4.417 25.537 1.00 84.00 546 PHE A C 1
ATOM 4227 O O . PHE A 1 546 ? -2.788 3.423 26.275 1.00 84.00 546 PHE A O 1
ATOM 4234 N N . PRO A 1 547 ? -1.886 4.565 24.566 1.00 77.75 547 PRO A N 1
ATOM 4235 C CA . PRO A 1 547 ? -0.848 3.574 24.312 1.00 77.75 547 PRO A CA 1
ATOM 4236 C C . PRO A 1 547 ? 0.289 3.643 25.355 1.00 77.75 547 PRO A C 1
ATOM 4238 O O . PRO A 1 547 ? 0.795 4.712 25.692 1.00 77.75 547 PRO A O 1
ATOM 4241 N N . GLU A 1 548 ? 0.735 2.484 25.856 1.00 79.38 548 GLU A N 1
ATOM 4242 C CA . GLU A 1 548 ? 1.763 2.372 26.912 1.00 79.38 548 GLU A CA 1
ATOM 4243 C C . GLU A 1 548 ? 3.124 2.990 26.537 1.00 79.38 548 GLU A C 1
ATOM 4245 O O . GLU A 1 548 ? 3.864 3.454 27.401 1.00 79.38 548 GLU A O 1
ATOM 4250 N N . ASN A 1 549 ? 3.480 3.025 25.253 1.00 74.75 549 ASN A N 1
ATOM 4251 C CA . ASN A 1 549 ? 4.766 3.551 24.783 1.00 74.75 549 ASN A CA 1
ATOM 4252 C C . ASN A 1 549 ? 4.992 5.038 25.117 1.00 74.75 549 ASN A C 1
ATOM 4254 O O . ASN A 1 549 ? 6.142 5.462 25.233 1.00 74.75 549 ASN A O 1
ATOM 4258 N N . HIS A 1 550 ? 3.920 5.807 25.296 1.00 76.56 550 HIS A N 1
ATOM 4259 C CA . HIS A 1 550 ? 3.976 7.220 25.655 1.00 76.56 550 HIS A CA 1
ATOM 4260 C C . HIS A 1 550 ? 3.772 7.465 27.160 1.00 76.56 550 HIS A C 1
ATOM 4262 O O . HIS A 1 550 ? 3.861 8.610 27.591 1.00 76.56 550 HIS A O 1
ATOM 4268 N N . LEU A 1 551 ? 3.562 6.413 27.966 1.00 77.56 551 LEU A N 1
ATOM 4269 C CA . LEU A 1 551 ? 3.263 6.525 29.398 1.00 77.56 551 LEU A CA 1
ATOM 4270 C C . LEU A 1 551 ? 4.386 7.203 30.185 1.00 77.56 551 LEU A C 1
ATOM 4272 O O . LEU A 1 551 ? 4.121 8.151 30.910 1.00 77.56 551 LEU A O 1
ATOM 4276 N N . ALA A 1 552 ? 5.629 6.740 30.014 1.00 77.00 552 ALA A N 1
ATOM 4277 C CA . ALA A 1 552 ? 6.778 7.299 30.731 1.00 77.00 552 ALA A CA 1
ATOM 4278 C C . ALA A 1 552 ? 6.925 8.803 30.454 1.00 77.00 552 ALA A C 1
ATOM 4280 O O . ALA A 1 552 ? 7.114 9.592 31.364 1.00 77.00 552 ALA A O 1
ATOM 4281 N N . ARG A 1 553 ? 6.717 9.215 29.196 1.00 75.62 553 ARG A N 1
ATOM 4282 C CA . ARG A 1 553 ? 6.782 10.632 28.824 1.00 75.62 553 ARG A CA 1
ATOM 4283 C C . ARG A 1 553 ? 5.650 11.449 29.417 1.00 75.62 553 ARG A C 1
ATOM 4285 O O . ARG A 1 553 ? 5.881 12.588 29.779 1.00 75.62 553 ARG A O 1
ATOM 4292 N N . LEU A 1 554 ? 4.448 10.888 29.499 1.00 78.38 554 LEU A N 1
ATOM 4293 C CA . LEU A 1 554 ? 3.322 11.569 30.127 1.00 78.38 554 LEU A CA 1
ATOM 4294 C C . LEU A 1 554 ? 3.531 11.735 31.641 1.00 78.38 554 LEU A C 1
ATOM 4296 O O . LEU A 1 554 ? 3.093 12.729 32.193 1.00 78.38 554 LEU A O 1
ATOM 4300 N N . GLN A 1 555 ? 4.188 10.780 32.305 1.00 76.25 555 GLN A N 1
ATOM 4301 C CA . GLN A 1 555 ? 4.504 10.871 33.737 1.00 76.25 555 GLN A CA 1
ATOM 4302 C C . GLN A 1 555 ? 5.622 11.875 34.035 1.00 76.25 555 GLN A C 1
ATOM 4304 O O . GLN A 1 555 ? 5.609 12.500 35.091 1.00 76.25 555 GLN A O 1
ATOM 4309 N N . ASP A 1 556 ? 6.571 12.013 33.110 1.00 69.12 556 ASP A N 1
ATOM 4310 C CA . ASP A 1 556 ? 7.745 12.871 33.267 1.00 69.12 556 ASP A CA 1
ATOM 4311 C C . ASP A 1 556 ? 7.514 14.323 32.798 1.00 69.12 556 ASP A C 1
ATOM 4313 O O . ASP A 1 556 ? 8.421 15.140 32.934 1.00 69.12 556 ASP A O 1
ATOM 4317 N N . SER A 1 557 ? 6.343 14.659 32.236 1.00 67.06 557 SER A N 1
ATOM 4318 C CA . SER A 1 557 ? 6.059 15.994 31.683 1.00 67.06 557 SER A CA 1
ATOM 4319 C C . SER A 1 557 ? 4.705 16.555 32.114 1.00 67.06 557 SER A C 1
ATOM 4321 O O . SER A 1 557 ? 3.813 15.801 32.493 1.00 67.06 557 SER A O 1
ATOM 4323 N N . ASP A 1 558 ? 4.556 17.879 31.998 1.00 71.25 558 ASP A N 1
ATOM 4324 C CA . ASP A 1 558 ? 3.273 18.589 32.067 1.00 71.25 558 ASP A CA 1
ATOM 4325 C C . ASP A 1 558 ? 2.692 18.715 30.639 1.00 71.25 558 ASP A C 1
ATOM 4327 O O . ASP A 1 558 ? 3.019 19.657 29.909 1.00 71.25 558 ASP A O 1
ATOM 4331 N N . PRO A 1 559 ? 1.889 17.745 30.167 1.00 72.81 559 PRO A N 1
ATOM 4332 C CA . PRO A 1 559 ? 1.296 17.774 28.831 1.00 72.81 559 PRO A CA 1
ATOM 4333 C C . PRO A 1 559 ? 0.332 18.950 28.638 1.00 72.81 559 PRO A C 1
ATOM 4335 O O . PRO A 1 559 ? -0.499 19.245 29.495 1.00 72.81 559 PRO A O 1
ATOM 4338 N N . VAL A 1 560 ? 0.361 19.548 27.445 1.00 74.38 560 VAL A N 1
ATOM 4339 C CA . VAL A 1 560 ? -0.694 20.470 26.995 1.00 74.38 560 VAL A CA 1
ATOM 4340 C C . VAL A 1 560 ? -1.761 19.675 26.254 1.00 74.38 560 VAL A C 1
ATOM 4342 O O . VAL A 1 560 ? -1.453 18.915 25.323 1.00 74.38 560 VAL A O 1
ATOM 4345 N N . PHE A 1 561 ? -3.017 19.863 26.646 1.00 76.94 561 PHE A N 1
ATOM 4346 C CA . PHE A 1 561 ? -4.158 19.162 26.074 1.00 76.94 561 PHE A CA 1
ATOM 4347 C C . PHE A 1 561 ? -4.961 20.080 25.166 1.00 76.94 561 PHE A C 1
ATOM 4349 O O . PHE A 1 561 ? -5.179 21.242 25.475 1.00 76.94 561 PHE A O 1
ATOM 4356 N N . SER A 1 562 ? -5.435 19.535 24.051 1.00 74.69 562 SER A N 1
ATOM 4357 C CA . SER A 1 562 ? -6.418 20.217 23.213 1.00 74.69 562 SER A CA 1
ATOM 4358 C C . SER A 1 562 ? -7.494 19.233 22.778 1.00 74.69 562 SER A C 1
ATOM 4360 O O . SER A 1 562 ? -7.193 18.122 22.318 1.00 74.69 562 SER A O 1
ATOM 4362 N N . LEU A 1 563 ? -8.755 19.636 22.927 1.00 76.44 563 LEU A N 1
ATOM 4363 C CA . LEU A 1 563 ? -9.903 18.844 22.509 1.00 76.44 563 LEU A CA 1
ATOM 4364 C C . LEU A 1 563 ? -10.290 19.222 21.080 1.00 76.44 563 LEU A C 1
ATOM 4366 O O . LEU A 1 563 ? -10.611 20.369 20.776 1.00 76.44 563 LEU A O 1
ATOM 4370 N N . TRP A 1 564 ? -10.267 18.240 20.188 1.00 73.94 564 TRP A N 1
ATOM 4371 C CA . TRP A 1 564 ? -10.657 18.415 18.797 1.00 73.94 564 TRP A CA 1
ATOM 4372 C C . TRP A 1 564 ? -11.988 17.725 18.547 1.00 73.94 564 TRP A C 1
ATOM 4374 O O . TRP A 1 564 ? -12.069 16.495 18.517 1.00 73.94 564 TRP A O 1
ATOM 4384 N N . ASN A 1 565 ? -13.012 18.535 18.309 1.00 71.19 565 ASN A N 1
ATOM 4385 C CA . ASN A 1 565 ? -14.298 18.075 17.812 1.00 71.19 565 ASN A CA 1
ATOM 4386 C C . ASN A 1 565 ? -14.262 18.111 16.282 1.00 71.19 565 ASN A C 1
ATOM 4388 O O . ASN A 1 565 ? -13.562 18.938 15.701 1.00 71.19 565 ASN A O 1
ATOM 4392 N N . ALA A 1 566 ? -14.977 17.207 15.611 1.00 58.81 566 ALA A N 1
ATOM 4393 C CA . ALA A 1 566 ? -15.019 17.116 14.148 1.00 58.81 566 ALA A CA 1
ATOM 4394 C C . ALA A 1 566 ? -15.565 18.406 13.477 1.00 58.81 566 ALA A C 1
ATOM 4396 O O . ALA A 1 566 ? -16.721 18.456 13.070 1.00 58.81 566 ALA A O 1
ATOM 4397 N N . GLY A 1 567 ? -14.731 19.448 13.372 1.00 52.50 567 GLY A N 1
ATOM 4398 C CA . GLY A 1 567 ? -15.042 20.747 12.767 1.00 52.50 567 GLY A CA 1
ATOM 4399 C C . GLY A 1 567 ? -14.502 21.964 13.529 1.00 52.50 567 GLY A C 1
ATOM 4400 O O . GLY A 1 567 ? -14.060 22.902 12.875 1.00 52.50 567 GLY A O 1
ATOM 4401 N N . ASP A 1 568 ? -14.453 21.921 14.867 1.00 58.12 568 ASP A N 1
ATOM 4402 C CA . ASP A 1 568 ? -14.084 23.061 15.723 1.00 58.12 568 ASP A CA 1
ATOM 4403 C C . ASP A 1 568 ? -13.056 22.665 16.795 1.00 58.12 568 ASP A C 1
ATOM 4405 O O . ASP A 1 568 ? -13.178 21.633 17.463 1.00 58.12 568 ASP A O 1
ATOM 4409 N N . VAL A 1 569 ? -12.038 23.513 16.973 1.00 52.75 569 VAL A N 1
ATOM 4410 C CA . VAL A 1 569 ? -11.087 23.413 18.087 1.00 52.75 569 VAL A CA 1
ATOM 4411 C C . VAL A 1 569 ? -11.719 24.111 19.287 1.00 52.75 569 VAL A C 1
ATOM 4413 O O . VAL A 1 569 ? -11.662 25.333 19.405 1.00 52.75 569 VAL A O 1
ATOM 4416 N N . THR A 1 570 ? -12.345 23.344 20.173 1.00 55.50 570 THR A N 1
ATOM 4417 C CA . THR A 1 570 ? -12.624 23.805 21.538 1.00 55.50 570 THR A CA 1
ATOM 4418 C C . THR A 1 570 ? -11.274 23.914 22.246 1.00 55.50 570 THR A C 1
ATOM 4420 O O . THR A 1 570 ? -10.551 22.925 22.314 1.00 55.50 570 THR A O 1
ATOM 4423 N N . GLY A 1 571 ? -10.894 25.137 22.628 1.00 53.97 571 GLY A N 1
ATOM 4424 C CA . GLY A 1 571 ? -9.525 25.524 22.990 1.00 53.97 571 GLY A CA 1
ATOM 4425 C C . GLY A 1 571 ? -8.863 24.727 24.121 1.00 53.97 571 GLY A C 1
ATOM 4426 O O . GLY A 1 571 ? -9.479 23.883 24.768 1.00 53.97 571 GLY A O 1
ATOM 4427 N N . ASP A 1 572 ? -7.585 25.043 24.346 1.00 53.50 572 ASP A N 1
ATOM 4428 C CA . ASP A 1 572 ? -6.658 24.359 25.264 1.00 53.50 572 ASP A CA 1
ATOM 4429 C C . ASP A 1 572 ? -7.131 24.311 26.740 1.00 53.50 572 ASP A C 1
ATOM 4431 O O . ASP A 1 572 ? -6.652 23.482 27.508 1.00 53.50 572 ASP A O 1
ATOM 4435 N N . ASP A 1 573 ? -8.124 25.125 27.122 1.00 58.06 573 ASP A N 1
ATOM 4436 C CA . ASP A 1 573 ? -8.641 25.244 28.497 1.00 58.06 573 ASP A CA 1
ATOM 4437 C C . ASP A 1 573 ? -9.816 24.298 28.826 1.00 58.06 573 ASP A C 1
ATOM 4439 O O . ASP A 1 573 ? -10.387 24.372 29.909 1.00 58.06 573 ASP A O 1
ATOM 4443 N N . ALA A 1 574 ? -10.226 23.416 27.907 1.00 64.81 574 ALA A N 1
ATOM 4444 C CA . ALA A 1 574 ? -11.409 22.569 28.109 1.00 64.81 574 ALA A CA 1
ATOM 4445 C C . ALA A 1 574 ? -11.175 21.328 28.996 1.00 64.81 574 ALA A C 1
ATOM 4447 O O . ALA A 1 574 ? -12.134 20.619 29.290 1.00 64.81 574 ALA A O 1
ATOM 4448 N N . VAL A 1 575 ? -9.930 21.018 29.378 1.00 73.38 575 VAL A N 1
ATOM 4449 C CA . VAL A 1 575 ? -9.565 19.792 30.112 1.00 73.38 575 VAL A CA 1
ATOM 4450 C C . VAL A 1 575 ? -9.196 20.134 31.554 1.00 73.38 575 VAL A C 1
ATOM 4452 O O . VAL A 1 575 ? -8.156 20.739 31.797 1.00 73.38 575 VAL A O 1
ATOM 4455 N N . ALA A 1 576 ? -10.018 19.704 32.510 1.00 71.81 576 ALA A N 1
ATOM 4456 C CA . ALA A 1 576 ? -9.836 19.990 33.930 1.00 71.81 576 ALA A CA 1
ATOM 4457 C C . ALA A 1 576 ? -8.847 19.027 34.607 1.00 71.81 576 ALA A C 1
ATOM 4459 O O . ALA A 1 576 ? -8.033 19.434 35.437 1.00 71.81 576 ALA A O 1
ATOM 4460 N N . SER A 1 577 ? -8.924 17.732 34.286 1.00 78.31 577 SER A N 1
ATOM 4461 C CA . SER A 1 577 ? -8.108 16.702 34.934 1.00 78.31 577 SER A CA 1
ATOM 4462 C C . SER A 1 577 ? -7.973 15.459 34.058 1.00 78.31 577 SER A C 1
ATOM 4464 O O . SER A 1 577 ? -8.878 15.128 33.294 1.00 78.31 577 SER A O 1
ATOM 4466 N N . ILE A 1 578 ? -6.838 14.760 34.160 1.00 78.00 578 ILE A N 1
ATOM 4467 C CA . ILE A 1 578 ? -6.609 13.483 33.481 1.00 78.00 578 ILE A CA 1
ATOM 4468 C C . ILE A 1 578 ? -6.052 12.464 34.460 1.00 78.00 578 ILE A C 1
ATOM 4470 O O . ILE A 1 578 ? -5.097 12.720 35.193 1.00 78.00 578 ILE A O 1
ATOM 4474 N N . ARG A 1 579 ? -6.617 11.261 34.407 1.00 82.88 579 ARG A N 1
ATOM 4475 C CA . ARG A 1 579 ? -6.149 10.098 35.155 1.00 82.88 579 ARG A CA 1
ATOM 4476 C C . ARG A 1 579 ? -6.026 8.891 34.235 1.00 82.88 579 ARG A C 1
ATOM 4478 O O . ARG A 1 579 ? -6.844 8.675 33.342 1.00 82.88 579 ARG A O 1
ATOM 4485 N N . LEU A 1 580 ? -4.991 8.093 34.468 1.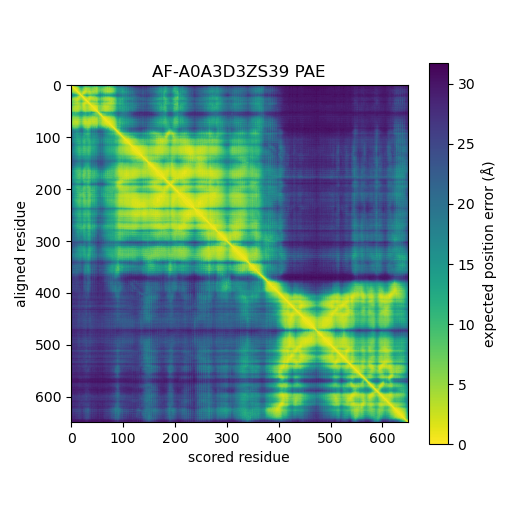00 81.00 580 LEU A N 1
ATOM 4486 C CA . LEU A 1 580 ? -4.754 6.851 33.744 1.00 81.00 580 LEU A CA 1
ATOM 4487 C C . LEU A 1 580 ? -5.053 5.657 34.640 1.00 81.00 580 LEU A C 1
ATOM 4489 O O . LEU A 1 580 ? -4.487 5.531 35.725 1.00 81.00 580 LEU A O 1
ATOM 4493 N N . VAL A 1 581 ? -5.900 4.754 34.158 1.00 79.88 581 VAL A N 1
ATOM 4494 C CA . VAL A 1 581 ? -6.204 3.486 34.824 1.00 79.88 581 VAL A CA 1
ATOM 4495 C C . VAL A 1 581 ? -5.614 2.350 34.002 1.00 79.88 581 VAL A C 1
ATOM 4497 O O . VAL A 1 581 ? -5.819 2.261 32.792 1.00 79.88 581 VAL A O 1
ATOM 4500 N N . GLN A 1 582 ? -4.850 1.469 34.640 1.00 75.06 582 GLN A N 1
ATOM 4501 C CA . GLN A 1 582 ? -4.280 0.317 33.952 1.00 75.06 582 GLN A CA 1
ATOM 4502 C C . GLN A 1 582 ? -5.389 -0.676 33.586 1.00 75.06 582 GLN A C 1
ATOM 4504 O O . GLN A 1 582 ? -6.069 -1.202 34.464 1.00 75.06 582 GLN A O 1
ATOM 4509 N N . ILE A 1 583 ? -5.528 -0.988 32.295 1.00 71.38 583 ILE A N 1
ATOM 4510 C CA . ILE A 1 583 ? -6.366 -2.097 31.834 1.00 71.38 583 ILE A CA 1
ATOM 4511 C C . ILE A 1 583 ? -5.446 -3.220 31.355 1.00 71.38 583 ILE A C 1
ATOM 4513 O O . ILE A 1 583 ? -4.568 -3.011 30.521 1.00 71.38 583 ILE A O 1
ATOM 4517 N N . ASN A 1 584 ? -5.678 -4.452 31.810 1.00 63.94 584 ASN A N 1
ATOM 4518 C CA . ASN A 1 584 ? -5.027 -5.642 31.249 1.00 63.94 584 ASN A CA 1
ATOM 4519 C C . ASN A 1 584 ? -5.653 -6.040 29.894 1.00 63.94 584 ASN A C 1
ATOM 4521 O O . ASN A 1 584 ? -6.101 -7.170 29.710 1.00 63.94 584 ASN A O 1
ATOM 4525 N N . ARG A 1 585 ? -5.715 -5.106 28.937 1.00 62.91 585 ARG A N 1
ATOM 4526 C CA . ARG A 1 585 ? -6.148 -5.355 27.554 1.00 62.91 585 ARG A CA 1
ATOM 4527 C C . ARG A 1 585 ? -5.096 -4.850 26.573 1.00 62.91 585 ARG A C 1
ATOM 4529 O O . ARG A 1 585 ? -4.386 -3.881 26.837 1.00 62.91 585 ARG A O 1
ATOM 4536 N N . LEU A 1 586 ? -4.990 -5.550 25.447 1.00 61.44 586 LEU A N 1
ATOM 4537 C CA . LEU A 1 586 ? -4.174 -5.124 24.319 1.00 61.44 586 LEU A CA 1
ATOM 4538 C C . LEU A 1 586 ? -5.002 -4.175 23.444 1.00 61.44 586 LEU A C 1
ATOM 4540 O O . LEU A 1 586 ? -6.147 -4.483 23.114 1.00 61.44 586 LEU A O 1
ATOM 4544 N N . SER A 1 587 ? -4.419 -3.045 23.058 1.00 58.94 587 SER A N 1
ATOM 4545 C CA . SER A 1 587 ? -4.962 -2.146 22.041 1.00 58.94 587 SER A CA 1
ATOM 4546 C C . SER A 1 587 ? -5.152 -2.911 20.732 1.00 58.94 587 SER A C 1
ATOM 4548 O O . SER A 1 587 ? -4.225 -3.570 20.256 1.00 58.94 587 SER A O 1
ATOM 4550 N N . ALA A 1 588 ? -6.338 -2.799 20.132 1.00 54.16 588 ALA A N 1
ATOM 4551 C CA . ALA A 1 588 ? -6.655 -3.456 18.864 1.00 54.16 588 ALA A CA 1
ATOM 4552 C C . ALA A 1 588 ? -5.803 -2.929 17.692 1.00 54.16 588 ALA A C 1
ATOM 4554 O O . ALA A 1 588 ? -5.491 -3.681 16.774 1.00 54.16 588 ALA A O 1
ATOM 4555 N N . GLU A 1 589 ? -5.395 -1.656 17.736 1.00 51.78 589 GLU A N 1
ATOM 4556 C CA . GLU A 1 589 ? -4.604 -1.019 16.676 1.00 51.78 589 GLU A CA 1
ATOM 4557 C C . GLU A 1 589 ? -3.110 -1.336 16.775 1.00 51.78 589 GLU A C 1
ATOM 4559 O O . GLU A 1 589 ? -2.440 -1.528 15.761 1.00 51.78 589 GLU A O 1
ATOM 4564 N N . THR A 1 590 ? -2.570 -1.386 17.995 1.00 55.00 590 THR A N 1
ATOM 4565 C CA . THR A 1 590 ? -1.116 -1.487 18.210 1.00 55.00 590 THR A CA 1
ATOM 4566 C C . THR A 1 590 ? -0.667 -2.848 18.735 1.00 55.00 590 THR A C 1
ATOM 4568 O O . THR A 1 590 ? 0.528 -3.152 18.711 1.00 55.00 590 THR A O 1
ATOM 4571 N N . GLY A 1 591 ? -1.590 -3.681 19.229 1.00 58.16 591 GLY A N 1
ATOM 4572 C CA . GLY A 1 591 ? -1.272 -4.952 19.880 1.00 58.16 591 GLY A CA 1
ATOM 4573 C C . GLY A 1 591 ? -0.400 -4.789 21.131 1.00 58.16 591 GLY A C 1
ATOM 4574 O O . GLY A 1 591 ? 0.312 -5.720 21.500 1.00 58.16 591 GLY A O 1
ATOM 4575 N N . GLN A 1 592 ? -0.377 -3.600 21.742 1.00 63.19 592 GLN A N 1
ATOM 4576 C CA . GLN A 1 592 ? 0.360 -3.277 22.972 1.00 63.19 592 GLN A CA 1
ATOM 4577 C C . GLN A 1 592 ? -0.606 -3.135 24.146 1.00 63.19 592 GLN A C 1
ATOM 4579 O O . GLN A 1 592 ? -1.798 -2.933 23.929 1.00 63.19 592 GLN A O 1
ATOM 4584 N N . ARG A 1 593 ? -0.118 -3.225 25.391 1.00 69.06 593 ARG A N 1
ATOM 4585 C CA . ARG A 1 593 ? -0.964 -2.927 26.554 1.00 69.06 593 ARG A CA 1
ATOM 4586 C C . ARG A 1 593 ? -1.441 -1.478 26.454 1.00 69.06 593 ARG A C 1
ATOM 4588 O O . ARG A 1 593 ? -0.670 -0.586 26.098 1.00 69.06 593 ARG A O 1
ATOM 4595 N N . SER A 1 594 ? -2.718 -1.263 26.723 1.00 74.50 594 SER A N 1
ATOM 4596 C CA . SER A 1 594 ? -3.332 0.063 26.716 1.00 74.50 594 SER A CA 1
ATOM 4597 C C . SER A 1 594 ? -3.770 0.455 28.117 1.00 74.50 594 SER A C 1
ATOM 4599 O O . SER A 1 594 ? -4.293 -0.374 28.861 1.00 74.50 594 SER A O 1
ATOM 4601 N N . TYR A 1 595 ? -3.621 1.730 28.441 1.00 82.31 595 TYR A N 1
ATOM 4602 C CA . TYR A 1 595 ? -4.191 2.334 29.638 1.00 82.31 595 TYR A CA 1
ATOM 4603 C C . TYR A 1 595 ? -5.526 2.983 29.273 1.00 82.31 595 TYR A C 1
ATOM 4605 O O . TYR A 1 595 ? -5.689 3.491 28.163 1.00 82.31 595 TYR A O 1
ATOM 4613 N N . GLN A 1 596 ? -6.489 2.967 30.189 1.00 84.56 596 GLN A N 1
ATOM 4614 C CA . GLN A 1 596 ? -7.667 3.816 30.069 1.00 84.56 596 GLN A CA 1
ATOM 4615 C C . GLN A 1 596 ? -7.253 5.232 30.415 1.00 84.56 596 GLN A C 1
ATOM 4617 O O . GLN A 1 596 ? -6.846 5.500 31.543 1.00 84.56 596 GLN A O 1
ATOM 4622 N N . LEU A 1 597 ? -7.361 6.127 29.450 1.00 86.75 597 LEU A N 1
ATOM 4623 C CA . LEU A 1 597 ? -7.363 7.551 29.706 1.00 86.75 597 LEU A CA 1
ATOM 4624 C C . LEU A 1 597 ? -8.763 7.937 30.154 1.00 86.75 597 LEU A C 1
ATOM 4626 O O . LEU A 1 597 ? -9.714 7.652 29.432 1.00 86.75 597 LEU A O 1
ATOM 4630 N N . ILE A 1 598 ? -8.879 8.567 31.314 1.00 87.19 598 ILE A N 1
ATOM 4631 C CA . ILE A 1 598 ? -10.107 9.208 31.776 1.00 87.19 598 ILE A CA 1
ATOM 4632 C C . ILE A 1 598 ? -9.789 10.696 31.886 1.00 87.19 598 ILE A C 1
ATOM 4634 O O . ILE A 1 598 ? -8.844 11.060 32.590 1.00 87.19 598 ILE A O 1
ATOM 4638 N N . ALA A 1 599 ? -10.528 11.526 31.160 1.00 87.31 599 ALA A N 1
ATOM 4639 C CA . ALA A 1 599 ? -10.363 12.971 31.160 1.00 87.31 599 ALA A CA 1
ATOM 4640 C C . ALA A 1 599 ? -11.666 13.645 31.591 1.00 87.31 599 ALA A C 1
ATOM 4642 O O . ALA A 1 599 ? -12.729 13.333 31.050 1.00 87.31 599 ALA A O 1
ATOM 4643 N N . ASP A 1 600 ? -11.551 14.572 32.534 1.00 87.44 600 ASP A N 1
ATOM 4644 C CA . ASP A 1 600 ? -12.631 15.455 32.950 1.00 87.44 600 ASP A CA 1
ATOM 4645 C C . ASP A 1 600 ? -12.554 16.728 32.101 1.00 87.44 600 ASP A C 1
ATOM 4647 O O . ASP A 1 600 ? -11.497 17.360 32.009 1.00 87.44 600 ASP A O 1
ATOM 4651 N N . LEU A 1 601 ? -13.656 17.087 31.452 1.00 85.50 601 LEU A N 1
ATOM 4652 C CA . LEU A 1 601 ? -13.769 18.244 30.573 1.00 85.50 601 LEU A CA 1
ATOM 4653 C C . LEU A 1 601 ? -14.754 19.252 31.160 1.00 85.50 601 LEU A C 1
ATOM 4655 O O . LEU A 1 601 ? -15.828 18.855 31.604 1.00 85.50 601 LEU A O 1
ATOM 4659 N N . ASP A 1 602 ? -14.461 20.545 31.056 1.00 84.25 602 ASP A N 1
ATOM 4660 C CA . ASP A 1 602 ? -15.380 21.636 31.426 1.00 84.25 602 ASP A CA 1
ATOM 4661 C C . ASP A 1 602 ? -16.365 21.958 30.280 1.00 84.25 602 ASP A C 1
ATOM 4663 O O . ASP A 1 602 ? -16.603 23.109 29.911 1.00 84.25 602 ASP A O 1
ATOM 4667 N N . VAL A 1 603 ? -16.914 20.905 29.668 1.00 83.25 603 VAL A N 1
ATOM 4668 C CA . VAL A 1 603 ? -17.948 20.972 28.629 1.00 83.25 603 VAL A CA 1
ATOM 4669 C C . VAL A 1 603 ? -19.086 20.032 29.002 1.00 83.25 603 VAL A C 1
ATOM 4671 O O . VAL A 1 603 ? -18.849 18.931 29.507 1.00 83.25 603 VAL A O 1
ATOM 4674 N N . ALA A 1 604 ? -20.326 20.428 28.711 1.00 83.88 604 ALA A N 1
ATOM 4675 C CA . ALA A 1 604 ? -21.484 19.608 29.023 1.00 83.88 604 ALA A CA 1
ATOM 4676 C C . ALA A 1 604 ? -21.523 18.302 28.197 1.00 83.88 604 ALA A C 1
ATOM 4678 O O . ALA A 1 604 ? -21.344 18.344 26.973 1.00 83.88 604 ALA A O 1
ATOM 4679 N N . PRO A 1 605 ? -21.838 17.139 28.810 1.00 84.94 605 PRO A N 1
ATOM 4680 C CA . PRO A 1 605 ? -21.923 15.852 28.108 1.00 84.94 605 PRO A CA 1
ATOM 4681 C C . PRO A 1 605 ? -22.863 15.878 26.894 1.00 84.94 605 PRO A C 1
ATOM 4683 O O . PRO A 1 605 ? -22.618 15.215 25.885 1.00 84.94 605 PRO A O 1
ATOM 4686 N N . ARG A 1 606 ? -23.930 16.681 26.965 1.00 80.19 606 ARG A N 1
ATOM 4687 C CA . ARG A 1 606 ? -24.915 16.860 25.892 1.00 80.19 606 ARG A CA 1
ATOM 4688 C C . ARG A 1 606 ? -24.312 17.428 24.606 1.00 80.19 606 ARG A C 1
ATOM 4690 O O . ARG A 1 606 ? -24.688 16.996 23.521 1.00 80.19 606 ARG A O 1
ATOM 4697 N N . GLU A 1 607 ? -23.372 18.364 24.708 1.00 79.44 607 GLU A N 1
ATOM 4698 C CA . GLU A 1 607 ? -22.726 18.983 23.537 1.00 79.44 607 GLU A CA 1
ATOM 4699 C C . GLU A 1 607 ? -21.774 18.022 22.818 1.00 79.44 607 GLU A C 1
ATOM 4701 O O . GLU A 1 607 ? -21.502 18.150 21.620 1.00 79.44 607 GLU A O 1
ATOM 4706 N N . LEU A 1 608 ? -21.280 17.046 23.574 1.00 79.94 608 LEU A N 1
ATOM 4707 C CA . LEU A 1 608 ? -20.340 16.024 23.149 1.00 79.94 608 LEU A CA 1
ATOM 4708 C C . LEU A 1 608 ? -21.037 14.786 22.566 1.00 79.94 608 LEU A C 1
ATOM 4710 O O . LEU A 1 608 ? -20.426 14.024 21.809 1.00 79.94 608 LEU A O 1
ATOM 4714 N N . HIS A 1 609 ? -22.318 14.591 22.880 1.00 82.38 609 HIS A N 1
ATOM 4715 C CA . HIS A 1 609 ? -23.096 13.446 22.430 1.00 82.38 609 HIS A CA 1
ATOM 4716 C C . HIS A 1 609 ? -23.194 13.374 20.894 1.00 82.38 609 HIS A C 1
ATOM 4718 O O . HIS A 1 609 ? -23.460 14.362 20.210 1.00 82.38 609 HIS A O 1
ATOM 4724 N N . GLY A 1 610 ? -22.957 12.184 20.332 1.00 75.69 610 GLY A N 1
ATOM 4725 C CA . GLY A 1 610 ? -23.019 11.938 18.885 1.00 75.69 610 GLY A CA 1
ATOM 4726 C C . GLY A 1 610 ? -21.854 12.512 18.064 1.00 75.69 610 GLY A C 1
ATOM 4727 O O . GLY A 1 610 ? -21.843 12.353 16.842 1.00 75.69 610 GLY A O 1
ATOM 4728 N N . ARG A 1 611 ? -20.859 13.149 18.696 1.00 79.69 611 ARG A N 1
ATOM 4729 C CA . ARG A 1 611 ? -19.665 13.688 18.026 1.00 79.69 611 ARG A CA 1
ATOM 4730 C C . ARG A 1 611 ? -18.441 12.824 18.310 1.00 79.69 611 ARG A C 1
ATOM 4732 O O . ARG A 1 611 ? -18.212 12.415 19.443 1.00 79.69 611 ARG A O 1
ATOM 4739 N N . GLN A 1 612 ? -17.620 12.589 17.286 1.00 76.56 612 GLN A N 1
ATOM 4740 C CA . GLN A 1 612 ? -16.290 12.017 17.490 1.00 76.56 612 GLN A CA 1
ATOM 4741 C C . GLN A 1 612 ? -15.356 13.077 18.072 1.00 76.56 612 GLN A C 1
ATOM 4743 O O . GLN A 1 612 ? -15.234 14.172 17.517 1.00 76.56 612 GLN A O 1
ATOM 4748 N N . GLN A 1 613 ? -14.695 12.722 19.170 1.00 83.94 613 GLN A N 1
ATOM 4749 C CA . GLN A 1 613 ? -13.774 13.588 19.893 1.00 83.94 613 GLN A CA 1
ATOM 4750 C C . GLN A 1 613 ? -12.366 13.009 19.825 1.00 83.94 613 GLN A C 1
ATOM 4752 O O . GLN A 1 613 ? -12.146 11.807 20.005 1.00 83.94 613 GLN A O 1
ATOM 4757 N N . LEU A 1 614 ? -11.401 13.881 19.559 1.00 84.44 614 LEU A N 1
ATOM 4758 C CA . LEU A 1 614 ? -9.986 13.549 19.532 1.00 84.44 614 LEU A CA 1
ATOM 4759 C C . LEU A 1 614 ? -9.274 14.397 20.576 1.00 84.44 614 LEU A C 1
ATOM 4761 O O . LEU A 1 614 ? -9.212 15.620 20.455 1.00 84.44 614 LEU A O 1
ATOM 4765 N N . LEU A 1 615 ? -8.690 13.751 21.575 1.00 84.00 615 LEU A N 1
ATOM 4766 C CA . LEU A 1 615 ? -7.827 14.428 22.526 1.00 84.00 615 LEU A CA 1
ATOM 4767 C C . LEU A 1 615 ? -6.399 14.437 21.979 1.00 84.00 615 LEU A C 1
ATOM 4769 O O . LEU A 1 615 ? -5.794 13.378 21.786 1.00 84.00 615 LEU A O 1
ATOM 4773 N N . LYS A 1 616 ? -5.851 15.622 21.708 1.00 82.50 616 LYS A N 1
ATOM 4774 C CA . LYS A 1 616 ? -4.451 15.778 21.301 1.00 82.50 616 LYS A CA 1
ATOM 4775 C C . LYS A 1 616 ? -3.611 16.166 22.507 1.00 82.50 616 LYS A C 1
ATOM 4777 O O . LYS A 1 616 ? -3.819 17.221 23.098 1.00 82.50 616 LYS A O 1
ATOM 4782 N N . LEU A 1 617 ? -2.640 15.320 22.819 1.00 79.75 617 LEU A N 1
ATOM 4783 C CA . LEU A 1 617 ? -1.639 15.532 23.848 1.00 79.75 617 LEU A CA 1
ATOM 4784 C C . LEU A 1 617 ? -0.354 16.024 23.187 1.00 79.75 617 LEU A C 1
ATOM 4786 O O . LEU A 1 617 ? 0.196 15.341 22.315 1.00 79.75 617 LEU A O 1
ATOM 4790 N N . THR A 1 618 ? 0.120 17.193 23.604 1.00 80.38 618 THR A N 1
ATOM 4791 C CA . THR A 1 618 ? 1.451 17.694 23.250 1.00 80.38 618 THR A CA 1
ATOM 4792 C C . THR A 1 618 ? 2.371 17.465 24.441 1.00 80.38 618 THR A C 1
ATOM 4794 O O . THR A 1 618 ? 2.189 18.072 25.491 1.00 80.38 618 THR A O 1
ATOM 4797 N N . LEU A 1 619 ? 3.316 16.545 24.277 1.00 79.75 619 LEU A N 1
ATOM 4798 C CA . LEU A 1 619 ? 4.346 16.208 25.260 1.00 79.75 619 LEU A CA 1
ATOM 4799 C C . LEU A 1 619 ? 5.603 17.059 25.009 1.00 79.75 619 LEU A C 1
ATOM 4801 O O . LEU A 1 619 ? 5.722 17.688 23.953 1.00 79.75 619 LEU A O 1
ATOM 4805 N N . GLU A 1 620 ? 6.555 17.017 25.943 1.00 80.44 620 GLU A N 1
ATOM 4806 C CA . GLU A 1 620 ? 7.815 17.765 25.868 1.00 80.44 620 GLU A CA 1
ATOM 4807 C C . GLU A 1 620 ? 8.581 17.615 24.543 1.00 80.44 620 GLU A C 1
ATOM 4809 O O . GLU A 1 620 ? 8.560 16.582 23.857 1.00 80.44 620 GLU A O 1
ATOM 4814 N N . ASP A 1 621 ? 9.309 18.684 24.221 1.00 81.00 621 ASP A N 1
ATOM 4815 C CA . ASP A 1 621 ? 10.193 18.755 23.073 1.00 81.00 621 ASP A CA 1
ATOM 4816 C C . ASP A 1 621 ? 11.355 17.770 23.210 1.00 81.00 621 ASP A C 1
ATOM 4818 O O . ASP A 1 621 ? 12.136 17.803 24.161 1.00 81.00 621 ASP A O 1
ATOM 4822 N N . ALA A 1 622 ? 11.531 16.933 22.191 1.00 79.50 622 ALA A N 1
ATOM 4823 C CA . ALA A 1 622 ? 12.673 16.041 22.088 1.00 79.50 622 ALA A CA 1
ATOM 4824 C C . ALA A 1 622 ? 13.431 16.267 20.775 1.00 79.50 622 ALA A C 1
ATOM 4826 O O . ALA A 1 622 ? 12.817 16.565 19.745 1.00 79.50 622 ALA A O 1
ATOM 4827 N N . PRO A 1 623 ? 14.762 16.082 20.759 1.00 84.75 623 PRO A N 1
ATOM 4828 C CA . PRO A 1 623 ? 15.543 16.131 19.529 1.00 84.75 623 PRO A CA 1
ATOM 4829 C C . PRO A 1 623 ? 15.027 15.141 18.479 1.00 84.75 623 PRO A C 1
ATOM 4831 O O . PRO A 1 623 ? 14.644 14.017 18.814 1.00 84.75 623 PRO A O 1
ATOM 4834 N N . LEU A 1 624 ? 15.101 15.497 17.194 1.00 73.75 624 LEU A N 1
ATOM 4835 C CA . LEU A 1 624 ? 14.656 14.643 16.083 1.00 73.75 624 LEU A CA 1
ATOM 4836 C C . LEU A 1 624 ? 15.238 13.213 16.125 1.00 73.75 624 LEU A C 1
ATOM 4838 O O . LEU A 1 624 ? 14.545 12.261 15.763 1.00 73.75 624 LEU A O 1
ATOM 4842 N N . TYR A 1 625 ? 16.478 13.017 16.592 1.00 75.38 625 TYR A N 1
ATOM 4843 C CA . TYR A 1 625 ? 17.039 11.662 16.721 1.00 75.38 625 TYR A CA 1
ATOM 4844 C C . TYR A 1 625 ? 16.272 10.784 17.728 1.00 75.38 625 TYR A C 1
ATOM 4846 O O . TYR A 1 625 ? 16.192 9.572 17.528 1.00 75.38 625 TYR A O 1
ATOM 4854 N N . VAL A 1 626 ? 15.682 11.379 18.772 1.00 77.75 626 VAL A N 1
ATOM 4855 C CA . VAL A 1 626 ? 14.847 10.676 19.758 1.00 77.75 626 VAL A CA 1
ATOM 4856 C C . VAL A 1 626 ? 13.541 10.238 19.108 1.00 77.75 626 VAL A C 1
ATOM 4858 O O . VAL A 1 626 ? 13.163 9.084 19.265 1.00 77.75 626 VAL A O 1
ATOM 4861 N N . HIS A 1 627 ? 12.907 11.094 18.298 1.00 73.19 627 HIS A N 1
ATOM 4862 C CA . HIS A 1 627 ? 11.725 10.729 17.499 1.00 73.19 627 HIS A CA 1
ATOM 4863 C C . HIS A 1 627 ? 12.009 9.547 16.566 1.00 73.19 627 HIS A C 1
ATOM 4865 O O . HIS A 1 627 ? 11.243 8.585 16.518 1.00 73.19 627 HIS A O 1
ATOM 4871 N N . ILE A 1 628 ? 13.141 9.582 15.855 1.00 70.19 628 ILE A N 1
ATOM 4872 C CA . ILE A 1 628 ? 13.566 8.497 14.955 1.00 70.19 628 ILE A CA 1
ATOM 4873 C C . ILE A 1 628 ? 13.805 7.197 15.739 1.00 70.19 628 ILE A C 1
ATOM 4875 O O . ILE A 1 628 ? 13.384 6.121 15.303 1.00 70.19 628 ILE A O 1
ATOM 4879 N N . TYR A 1 629 ? 14.464 7.288 16.895 1.00 77.00 629 TYR A N 1
ATOM 4880 C CA . TYR A 1 629 ? 14.699 6.147 17.779 1.00 77.00 629 TYR A CA 1
ATOM 4881 C C . TYR A 1 629 ? 13.386 5.536 18.287 1.00 77.00 629 TYR A C 1
ATOM 4883 O O . TYR A 1 629 ? 13.237 4.314 18.310 1.00 77.00 629 TYR A O 1
ATOM 4891 N N . ASP A 1 630 ? 12.409 6.375 18.613 1.00 68.88 630 ASP A N 1
ATOM 4892 C CA . ASP A 1 630 ? 11.101 5.955 19.100 1.00 68.88 630 ASP A CA 1
ATOM 4893 C C . ASP A 1 630 ? 10.270 5.242 18.039 1.00 68.88 630 ASP A C 1
ATOM 4895 O O . ASP A 1 630 ? 9.697 4.182 18.294 1.00 68.88 630 ASP A O 1
ATOM 4899 N N . VAL A 1 631 ? 10.270 5.769 16.811 1.00 68.06 631 VAL A N 1
ATOM 4900 C CA . VAL A 1 631 ? 9.673 5.098 15.650 1.00 68.06 631 VAL A CA 1
ATOM 4901 C C . VAL A 1 631 ? 10.297 3.714 15.469 1.00 68.06 631 VAL A C 1
ATOM 4903 O O . VAL A 1 631 ? 9.582 2.728 15.286 1.00 68.06 631 VAL A O 1
ATOM 4906 N N . PHE A 1 632 ? 11.622 3.607 15.583 1.00 68.12 632 PHE A N 1
ATOM 4907 C CA . PHE A 1 632 ? 12.323 2.329 15.471 1.00 68.12 632 PHE A CA 1
ATOM 4908 C C . PHE A 1 632 ? 11.972 1.351 16.605 1.00 68.12 632 PHE A C 1
ATOM 4910 O O . PHE A 1 632 ? 11.749 0.164 16.349 1.00 68.12 632 PHE A O 1
ATOM 4917 N N . LEU A 1 633 ? 11.875 1.824 17.851 1.00 69.62 633 LEU A N 1
ATOM 4918 C CA . LEU A 1 633 ? 11.444 1.014 18.994 1.00 69.62 633 LEU A CA 1
ATOM 4919 C C . LEU A 1 633 ? 9.995 0.539 18.853 1.00 69.62 633 LEU A C 1
ATOM 4921 O O . LEU A 1 633 ? 9.723 -0.641 19.088 1.00 69.62 633 LEU A O 1
ATOM 4925 N N . ASN A 1 634 ? 9.084 1.418 18.436 1.00 64.88 634 ASN A N 1
ATOM 4926 C CA . ASN A 1 634 ? 7.678 1.091 18.198 1.00 64.88 634 ASN A CA 1
ATOM 4927 C C . ASN A 1 634 ? 7.533 0.049 17.084 1.00 64.88 634 ASN A C 1
ATOM 4929 O O . ASN A 1 634 ? 6.784 -0.918 17.239 1.00 64.88 634 ASN A O 1
ATOM 4933 N N . LEU A 1 635 ? 8.309 0.179 16.004 1.00 62.72 635 LEU A N 1
ATOM 4934 C CA . LEU A 1 635 ? 8.380 -0.817 14.932 1.00 62.72 635 LEU A CA 1
ATOM 4935 C C . LEU A 1 635 ? 8.901 -2.164 15.444 1.00 62.72 635 LEU A C 1
ATOM 4937 O O . LEU A 1 635 ? 8.300 -3.203 15.170 1.00 62.72 635 LEU A O 1
ATOM 4941 N N . ARG A 1 636 ? 9.976 -2.163 16.242 1.00 66.12 636 ARG A N 1
ATOM 4942 C CA . ARG A 1 636 ? 10.530 -3.382 16.849 1.00 66.12 636 ARG A CA 1
ATOM 4943 C C . ARG A 1 636 ? 9.527 -4.067 17.781 1.00 66.12 636 ARG A C 1
ATOM 4945 O O . ARG A 1 636 ? 9.403 -5.288 17.732 1.00 66.12 636 ARG A O 1
ATOM 4952 N N . ARG A 1 637 ? 8.822 -3.314 18.631 1.00 63.56 637 ARG A N 1
ATOM 4953 C CA . ARG A 1 637 ? 7.801 -3.850 19.550 1.00 63.56 637 ARG A CA 1
ATOM 4954 C C . ARG A 1 637 ? 6.594 -4.396 18.797 1.00 63.56 637 ARG A C 1
ATOM 4956 O O . ARG A 1 637 ? 6.177 -5.509 19.085 1.00 63.56 637 ARG A O 1
ATOM 4963 N N . SER A 1 638 ? 6.097 -3.673 17.794 1.00 59.12 638 SER A N 1
ATOM 4964 C CA . SER A 1 638 ? 4.996 -4.139 16.938 1.00 59.12 638 SER A CA 1
ATOM 4965 C C . SER A 1 638 ? 5.358 -5.445 16.227 1.00 59.12 638 SER A C 1
ATOM 4967 O O . SER A 1 638 ? 4.561 -6.378 16.203 1.00 59.12 638 SER A O 1
ATOM 4969 N N . TYR A 1 639 ? 6.596 -5.561 15.735 1.00 60.50 639 TYR A N 1
ATOM 4970 C CA . TYR A 1 639 ? 7.118 -6.805 15.164 1.00 60.50 639 TYR A CA 1
ATOM 4971 C C . TYR A 1 639 ? 7.164 -7.955 16.187 1.00 60.50 639 TYR A C 1
ATOM 4973 O O . TYR A 1 639 ? 6.753 -9.075 15.882 1.00 60.50 639 TYR A O 1
ATOM 4981 N N . LEU A 1 640 ? 7.639 -7.697 17.411 1.00 63.38 640 LEU A N 1
ATOM 4982 C CA . LEU A 1 640 ? 7.674 -8.704 18.478 1.00 63.38 640 LEU A CA 1
ATOM 4983 C C . LEU A 1 640 ? 6.263 -9.153 18.887 1.00 63.38 640 LEU A C 1
ATOM 4985 O O . LEU A 1 640 ? 6.022 -10.353 18.994 1.00 63.38 640 LEU A O 1
ATOM 4989 N N . ASN A 1 641 ? 5.323 -8.221 19.038 1.00 59.25 641 ASN A N 1
ATOM 4990 C CA . ASN A 1 641 ? 3.945 -8.521 19.424 1.00 59.25 641 ASN A CA 1
ATOM 4991 C C . ASN A 1 641 ? 3.186 -9.261 18.317 1.00 59.25 641 ASN A C 1
ATOM 4993 O O . ASN A 1 641 ? 2.480 -10.219 18.615 1.00 59.25 641 ASN A O 1
ATOM 4997 N N . ALA A 1 642 ? 3.391 -8.906 17.043 1.00 55.81 642 ALA A N 1
ATOM 4998 C CA . ALA A 1 642 ? 2.833 -9.648 15.909 1.00 55.81 642 ALA A CA 1
ATOM 4999 C C . ALA A 1 642 ? 3.318 -11.109 15.875 1.00 55.81 642 ALA A C 1
ATOM 5001 O O . ALA A 1 642 ? 2.569 -12.007 15.497 1.00 55.81 642 ALA A O 1
ATOM 5002 N N . ARG A 1 643 ? 4.557 -11.365 16.312 1.00 52.81 643 ARG A N 1
ATOM 5003 C CA . ARG A 1 643 ? 5.119 -12.718 16.403 1.00 52.81 643 ARG A CA 1
ATOM 5004 C C . ARG A 1 643 ? 4.589 -13.501 17.607 1.00 52.81 643 ARG A C 1
ATOM 5006 O O . ARG A 1 643 ? 4.407 -14.708 17.502 1.00 52.81 643 ARG A O 1
ATOM 5013 N N . ILE A 1 644 ? 4.337 -12.829 18.730 1.00 54.59 644 ILE A N 1
ATOM 5014 C CA . ILE A 1 644 ? 3.777 -13.447 19.943 1.00 54.59 644 ILE A CA 1
ATOM 5015 C C . ILE A 1 644 ? 2.277 -13.735 19.765 1.00 54.59 644 ILE A C 1
ATOM 5017 O O . ILE A 1 644 ? 1.824 -14.808 20.147 1.00 54.59 644 ILE A O 1
ATOM 5021 N N . GLY A 1 645 ? 1.524 -12.848 19.105 1.00 47.59 645 GLY A N 1
ATOM 5022 C CA . GLY A 1 645 ? 0.111 -13.071 18.769 1.00 47.59 645 GLY A CA 1
ATOM 5023 C C . GLY A 1 645 ? -0.120 -14.236 17.797 1.00 47.59 645 GLY A C 1
ATOM 5024 O O . GLY A 1 645 ? -1.174 -14.856 17.832 1.00 47.59 645 GLY A O 1
ATOM 5025 N N . GLN A 1 646 ? 0.879 -14.594 16.981 1.00 42.16 646 GLN A N 1
ATOM 5026 C CA . GLN A 1 646 ? 0.861 -15.817 16.163 1.00 42.16 646 GLN A CA 1
ATOM 5027 C C . GLN A 1 646 ? 1.224 -17.094 16.940 1.00 42.16 646 GLN A C 1
ATOM 5029 O O . GLN A 1 646 ? 1.064 -18.182 16.402 1.00 42.16 646 GLN A O 1
ATOM 5034 N N . GLY A 1 647 ? 1.723 -16.985 18.175 1.00 33.78 647 GLY A N 1
ATOM 5035 C CA . GLY A 1 647 ? 2.050 -18.129 19.034 1.00 33.78 647 GLY A CA 1
ATOM 5036 C C . GLY A 1 647 ? 0.950 -18.512 20.029 1.00 33.78 647 GLY A C 1
ATOM 5037 O O . GLY A 1 647 ? 1.151 -19.449 20.795 1.00 33.78 647 GLY A O 1
ATOM 5038 N N . ALA A 1 648 ? -0.170 -17.781 20.048 1.00 35.38 648 ALA A N 1
ATOM 5039 C CA . ALA A 1 648 ? -1.280 -17.979 20.984 1.00 35.38 648 ALA A CA 1
ATOM 5040 C C . ALA A 1 648 ? -2.595 -18.429 20.314 1.00 35.38 648 ALA A C 1
ATOM 5042 O O . ALA A 1 648 ? -3.623 -18.450 20.986 1.00 35.38 648 ALA A O 1
ATOM 5043 N N . ASN A 1 649 ? -2.557 -18.801 19.028 1.00 31.75 649 ASN A N 1
ATOM 5044 C CA . ASN A 1 649 ? -3.657 -19.474 18.328 1.00 31.75 649 ASN A CA 1
ATOM 5045 C C . ASN A 1 649 ? -3.244 -20.877 17.898 1.00 31.75 649 ASN A C 1
ATOM 5047 O O . ASN A 1 649 ? -2.168 -20.989 17.263 1.00 31.75 649 ASN A O 1
#

Secondary structure (DSSP, 8-state):
-HHHHHHHHHHPEEEEEEETTEEEEEEEETTTTEEEEE-HHHHHHHHHHHTT-S-GGGS-HHHHHHHHHHHHHHHHHHHHHHH------TTEEEEEEE-GGGTHHHHHHHHHHHHHHHHHHHHHHHHHHHHHHHHTTTHHHHHHHHHSSHHHHHHHHHHHHHHHHHHHHHHHHHHHHTTPPP--EEEEEETTEEEEEE--TTHHHH--HHHHHHHHHHHHHHHHHHHHHHHHHHTT---HHHHHHHHHHHHHHHHIIIIIIS-TTSTTHHHHHHHHHHT-TTHHHHHHHHHHHHHHHHHTTTSSSPPP-SHHHHHHHHHHHHHHHHHHHHHHHHHHHHTTTSTTHHHHHHHHHHIIIIIHHHHHHHHS-PPTT----HHHHHHHHHHHHHHHHHHHT-EEEEEEEEEEEE-TTTTTEEE-SS-EEEEEE--SEEE-TT-EEEEEE-HHHHHHHHHHHHHHHHHHHHHHHHTTT-HHHHHHHHHTTHHHHHHHHHHHHHHHTTEEE-SS-EEEEE-TT--TT-EE-TT-EEEEEEES-S-EEEEEEEEGGGHHHHHSS--EEEEEESS-EE-TT-EEEEEEEEEEEE-TTTSSEEEEEEEEESS-HHHHTT--EEEEEEEEEEEHHHHHHHHHHHHHHHHHHHHHHTT--